Protein AF-0000000087611111 (afdb_homodimer)

Foldseek 3Di:
DDPPQDPVLVVLLVPAALFAFQPFPDAQAVAEEEFEPCLDFLNVLLQLVNVLSHYLYEYEYADPVSQVVSQVVSCVNSVGNSYYYDYADLLDLVRLVVRLVCCVVPPLAHAEYEADDADLDADHGPLQATRRQRRLALSVLSNCVSCVVRNQVRPLHEYEREAAPLLLLEDADVVCCVPRVYRDDDDDPVVSSRRNSNSRLNSLLLQQVVQVVCPPTSYFYEYEHLWFECPVVLVPDDPVVCVVCVVVCSSNGYGSNSSNRLVCLRGGPPPCRVQGSFYYYSSHTDDGDVVSVDPVVSVSSSVSSCVSSVND/DDPPQDPVLVVLLVPAALFAFQPFPAAAAPAEEEFEPCLDFLNVLLQLVNVLSHYLYEYEYADPVSQVVSQVVSCVNSVGNSYHYDYADLLDLVRLVVRLVCCVVPPLAHAEYEADDADLDADHGPLQATRRQRRLALSVLSNCVSCVVRNLVRPLHEYEREAAPLLLLEDADVVCCVPRVYRDDDDDPVVSSRRNSNSRLNSLLLQQVVQVVCPPTSYFYEYEHLWFECPVVLPPDDPVVCVVCVVVCSSNGYGSNSRNRLVCLRRGPPPCRVQGSFYYYSSHTDDGDVVSVDPVVSVSSSVSSCVSSVND

Structure (mmCIF, N/CA/C/O backbone):
data_AF-0000000087611111-model_v1
#
loop_
_entity.id
_entity.type
_entity.pdbx_description
1 polymer 'Dehydrogenase/reductase (SDR family) member 13b.1'
#
loop_
_atom_site.group_PDB
_atom_site.id
_atom_site.type_symbol
_atom_site.label_atom_id
_atom_site.label_alt_id
_atom_site.label_comp_id
_atom_site.label_asym_id
_atom_site.label_entity_id
_atom_site.label_seq_id
_atom_site.pdbx_PDB_ins_code
_atom_site.Cartn_x
_atom_site.Cartn_y
_atom_site.Cartn_z
_atom_site.occupancy
_atom_site.B_iso_or_equiv
_atom_site.auth_seq_id
_atom_site.auth_comp_id
_atom_site.auth_asym_id
_atom_site.auth_atom_id
_atom_site.pdbx_PDB_model_num
ATOM 1 N N . ARG A 1 1 ? 11.914 18.672 -18.703 1 20.44 1 ARG A N 1
ATOM 2 C CA . ARG A 1 1 ? 11.742 19.344 -17.422 1 20.44 1 ARG A CA 1
ATOM 3 C C . ARG A 1 1 ? 10.875 18.5 -16.484 1 20.44 1 ARG A C 1
ATOM 5 O O . ARG A 1 1 ? 9.75 18.141 -16.828 1 20.44 1 ARG A O 1
ATOM 12 N N . PHE A 1 2 ? 11.367 17.719 -15.641 1 25.47 2 PHE A N 1
ATOM 13 C CA . PHE A 1 2 ? 11.047 16.531 -14.852 1 25.47 2 PHE A CA 1
ATOM 14 C C . PHE A 1 2 ? 9.781 16.75 -14.039 1 25.47 2 PHE A C 1
ATOM 16 O O . PHE A 1 2 ? 9.5 17.875 -13.594 1 25.47 2 PHE A O 1
ATOM 23 N N . VAL A 1 3 ? 8.742 16.141 -14.258 1 33.47 3 VAL A N 1
ATOM 24 C CA . VAL A 1 3 ? 7.562 16.125 -13.398 1 33.47 3 VAL A CA 1
ATOM 25 C C . VAL A 1 3 ? 7.973 16.391 -11.953 1 33.47 3 VAL A C 1
ATOM 27 O O . VAL A 1 3 ? 8.781 15.648 -11.383 1 33.47 3 VAL A O 1
ATOM 30 N N . HIS A 1 4 ? 8.367 17.453 -11.609 1 37.34 4 HIS A N 1
ATOM 31 C CA . HIS A 1 4 ? 8.586 17.781 -10.203 1 37.34 4 HIS A CA 1
ATOM 32 C C . HIS A 1 4 ? 7.805 16.844 -9.289 1 37.34 4 HIS A C 1
ATOM 34 O O . HIS A 1 4 ? 6.57 16.875 -9.281 1 37.34 4 HIS A O 1
ATOM 40 N N . ASP A 1 5 ? 8.203 15.609 -9.18 1 48.5 5 ASP A N 1
ATOM 41 C CA . ASP A 1 5 ? 7.715 14.453 -8.438 1 48.5 5 ASP A CA 1
ATOM 42 C C . ASP A 1 5 ? 7.133 14.867 -7.094 1 48.5 5 ASP A C 1
ATOM 44 O O . ASP A 1 5 ? 7.82 15.484 -6.277 1 48.5 5 ASP A O 1
ATOM 48 N N . SER A 1 6 ? 5.848 15.102 -7.062 1 62.28 6 SER A N 1
ATOM 49 C CA . SER A 1 6 ? 5.219 15.242 -5.758 1 62.28 6 SER A CA 1
ATOM 50 C C . SER A 1 6 ? 5.789 14.234 -4.758 1 62.28 6 SER A C 1
ATOM 52 O O . SER A 1 6 ? 6.207 13.141 -5.141 1 62.28 6 SER A O 1
ATOM 54 N N . PRO A 1 7 ? 6.426 14.711 -3.664 1 71.44 7 PRO A N 1
ATOM 55 C CA . PRO A 1 7 ? 6.914 13.789 -2.637 1 71.44 7 PRO A CA 1
ATOM 56 C C . PRO A 1 7 ? 6.062 12.523 -2.527 1 71.44 7 PRO A C 1
ATOM 58 O O . PRO A 1 7 ? 6.598 11.422 -2.352 1 71.44 7 PRO A O 1
ATOM 61 N N . VAL A 1 8 ? 4.883 12.695 -2.914 1 69.94 8 VAL A N 1
ATOM 62 C CA . VAL A 1 8 ? 3.982 11.562 -2.766 1 69.94 8 VAL A CA 1
ATOM 63 C C . VAL A 1 8 ? 4.262 10.531 -3.861 1 69.94 8 VAL A C 1
ATOM 65 O O . VAL A 1 8 ? 4.352 9.336 -3.588 1 69.94 8 VAL A O 1
ATOM 68 N N . ALA A 1 9 ? 4.438 11.086 -5.086 1 71.94 9 ALA A N 1
ATOM 69 C CA . ALA A 1 9 ? 4.727 10.18 -6.195 1 71.94 9 ALA A CA 1
ATOM 70 C C . ALA A 1 9 ? 6.074 9.484 -6 1 71.94 9 ALA A C 1
ATOM 72 O O . ALA A 1 9 ? 6.211 8.297 -6.285 1 71.94 9 ALA A O 1
ATOM 73 N N . TYR A 1 10 ? 6.965 10.273 -5.531 1 77.62 10 TYR A N 1
ATOM 74 C CA . TYR A 1 10 ? 8.297 9.727 -5.312 1 77.62 10 TYR A CA 1
ATOM 75 C C . TYR A 1 10 ? 8.266 8.617 -4.27 1 77.62 10 TYR A C 1
ATOM 77 O O . TYR A 1 10 ? 8.836 7.539 -4.484 1 77.62 10 TYR A O 1
ATOM 85 N N . PHE A 1 11 ? 7.648 8.891 -3.203 1 78.12 11 PHE A N 1
ATOM 86 C CA . PHE A 1 11 ? 7.652 7.914 -2.121 1 78.12 11 PHE A CA 1
ATOM 87 C C . PHE A 1 11 ? 6.777 6.719 -2.469 1 78.12 11 PHE A C 1
ATOM 89 O O . PHE A 1 11 ? 7.07 5.59 -2.072 1 78.12 11 PHE A O 1
ATOM 96 N N . TYR A 1 12 ? 5.758 6.945 -3.236 1 75.31 12 TYR A N 1
ATOM 97 C CA . TYR A 1 12 ? 4.984 5.82 -3.75 1 75.31 12 TYR A CA 1
ATOM 98 C C . TYR A 1 12 ? 5.859 4.895 -4.586 1 75.31 12 TYR A C 1
ATOM 100 O O . TYR A 1 12 ? 5.824 3.672 -4.414 1 75.31 12 TYR A O 1
ATOM 108 N N . ARG A 1 13 ? 6.523 5.52 -5.41 1 78.69 13 ARG A N 1
ATOM 109 C CA . ARG A 1 13 ? 7.406 4.727 -6.262 1 78.69 13 ARG A CA 1
ATOM 110 C C . ARG A 1 13 ? 8.414 3.947 -5.426 1 78.69 13 ARG A C 1
ATOM 112 O O . ARG A 1 13 ? 8.617 2.752 -5.645 1 78.69 13 ARG A O 1
ATOM 119 N N . GLU A 1 14 ? 8.953 4.609 -4.465 1 80.25 14 GLU A N 1
ATOM 120 C CA . GLU A 1 14 ? 10.008 3.992 -3.668 1 80.25 14 GLU A CA 1
ATOM 121 C C . GLU A 1 14 ? 9.453 2.875 -2.789 1 80.25 14 GLU A C 1
ATOM 123 O O . GLU A 1 14 ? 10.07 1.817 -2.654 1 80.25 14 GLU A O 1
ATOM 128 N N . ILE A 1 15 ? 8.281 3.088 -2.334 1 77.12 15 ILE A N 1
ATOM 129 C CA . ILE A 1 15 ? 7.762 2.193 -1.305 1 77.12 15 ILE A CA 1
ATOM 130 C C . ILE A 1 15 ? 6.957 1.07 -1.955 1 77.12 15 ILE A C 1
ATOM 132 O O . ILE A 1 15 ? 7.004 -0.077 -1.506 1 77.12 15 ILE A O 1
ATOM 136 N N . VAL A 1 16 ? 6.305 1.431 -3.039 1 74.31 16 VAL A N 1
ATOM 137 C CA . VAL A 1 16 ? 5.336 0.483 -3.586 1 74.31 16 VAL A CA 1
ATOM 138 C C . VAL A 1 16 ? 5.875 -0.115 -4.883 1 74.31 16 VAL A C 1
ATOM 140 O O . VAL A 1 16 ? 5.871 -1.335 -5.059 1 74.31 16 VAL A O 1
ATOM 143 N N . VAL A 1 17 ? 6.441 0.677 -5.758 1 79.19 17 VAL A N 1
ATOM 144 C CA . VAL A 1 17 ? 6.848 0.204 -7.078 1 79.19 17 VAL A CA 1
ATOM 145 C C . VAL A 1 17 ? 8.203 -0.49 -6.984 1 79.19 17 VAL A C 1
ATOM 147 O O . VAL A 1 17 ? 8.328 -1.673 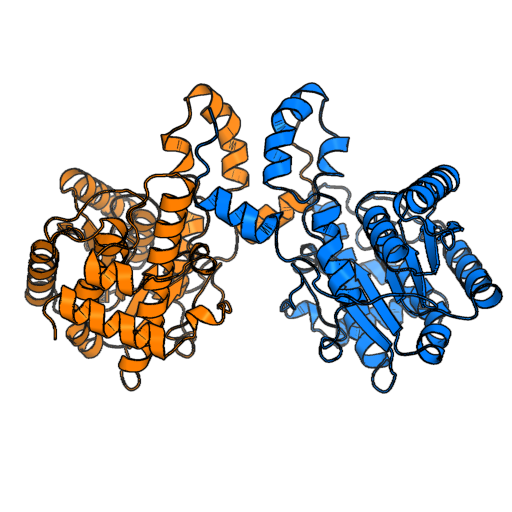-7.312 1 79.19 17 VAL A O 1
ATOM 150 N N . LYS A 1 18 ? 9.18 0.286 -6.484 1 84.69 18 LYS A N 1
ATOM 151 C CA . LYS A 1 18 ? 10.469 -0.369 -6.254 1 84.69 18 LYS A CA 1
ATOM 152 C C . LYS A 1 18 ? 10.367 -1.406 -5.141 1 84.69 18 LYS A C 1
ATOM 154 O O . LYS A 1 18 ? 10.719 -2.57 -5.336 1 84.69 18 LYS A O 1
ATOM 159 N N . GLY A 1 19 ? 9.734 -0.959 -4.023 1 86.44 19 GLY A N 1
ATOM 160 C CA . GLY A 1 19 ? 9.375 -1.863 -2.943 1 86.44 19 GLY A CA 1
ATOM 161 C C . GLY A 1 19 ? 10.57 -2.584 -2.346 1 86.44 19 GLY A C 1
ATOM 162 O O . GLY A 1 19 ? 11.719 -2.246 -2.645 1 86.44 19 GLY A O 1
ATOM 163 N N . LYS A 1 20 ? 10.344 -3.496 -1.519 1 89.44 20 LYS A N 1
ATOM 164 C CA . LYS A 1 20 ? 11.375 -4.312 -0.879 1 89.44 20 LYS A CA 1
ATOM 165 C C . LYS A 1 20 ? 11.891 -5.391 -1.83 1 89.44 20 LYS A C 1
ATOM 167 O O . LYS A 1 20 ? 11.172 -5.824 -2.73 1 89.44 20 LYS A O 1
ATOM 172 N N . ARG A 1 21 ? 13.078 -5.754 -1.623 1 94.81 21 ARG A N 1
ATOM 173 C CA . ARG A 1 21 ? 13.711 -6.805 -2.414 1 94.81 21 ARG A CA 1
ATOM 174 C C . ARG A 1 21 ? 14.016 -8.031 -1.554 1 94.81 21 ARG A C 1
ATOM 176 O O . ARG A 1 21 ? 14.234 -7.906 -0.347 1 94.81 21 ARG A O 1
ATOM 183 N N . CYS A 1 22 ? 13.93 -9.195 -2.184 1 97.12 22 CYS A N 1
ATOM 184 C CA . CYS A 1 22 ? 14.406 -10.398 -1.515 1 97.12 22 CYS A CA 1
ATOM 185 C C . CYS A 1 22 ? 15.867 -10.258 -1.105 1 97.12 22 CYS A C 1
ATOM 187 O O . CYS A 1 22 ? 16.719 -9.922 -1.933 1 97.12 22 CYS A O 1
ATOM 189 N N . THR A 1 23 ? 16.172 -10.492 0.116 1 96.31 23 THR A N 1
ATOM 190 C CA . THR A 1 23 ? 17.531 -10.289 0.609 1 96.31 23 THR A CA 1
ATOM 191 C C . THR A 1 23 ? 18.234 -11.625 0.848 1 96.31 23 THR A C 1
ATOM 193 O O . THR A 1 23 ? 19.375 -11.656 1.32 1 96.31 23 THR A O 1
ATOM 196 N N . SER A 1 24 ? 17.547 -12.719 0.573 1 97.62 24 SER A N 1
ATOM 197 C CA . SER A 1 24 ? 18.156 -14.031 0.755 1 97.62 24 SER A CA 1
ATOM 198 C C . SER A 1 24 ? 19.391 -14.188 -0.12 1 97.62 24 SER A C 1
ATOM 200 O O . SER A 1 24 ? 19.391 -13.797 -1.289 1 97.62 24 SER A O 1
ATOM 202 N N . LYS A 1 25 ? 20.406 -14.734 0.447 1 96.94 25 LYS A N 1
ATOM 203 C CA . LYS A 1 25 ? 21.625 -15.023 -0.295 1 96.94 25 LYS A CA 1
ATOM 204 C C . LYS A 1 25 ? 21.766 -16.516 -0.585 1 96.94 25 LYS A C 1
ATOM 206 O O . LYS A 1 25 ? 22.844 -17 -0.909 1 96.94 25 LYS A O 1
ATOM 211 N N . ALA A 1 26 ? 20.688 -17.203 -0.471 1 97.25 26 ALA A N 1
ATOM 212 C CA . ALA A 1 26 ? 20.703 -18.656 -0.615 1 97.25 26 ALA A CA 1
ATOM 213 C C . ALA A 1 26 ? 21.203 -19.062 -1.996 1 97.25 26 ALA A C 1
ATOM 215 O O . ALA A 1 26 ? 20.781 -18.5 -3.01 1 97.25 26 ALA A O 1
ATOM 216 N N . LYS A 1 27 ? 22.156 -19.969 -2.029 1 97.94 27 LYS A N 1
ATOM 217 C CA . LYS A 1 27 ? 22.531 -20.672 -3.246 1 97.94 27 LYS A CA 1
ATOM 218 C C . LYS A 1 27 ? 21.75 -21.969 -3.402 1 97.94 27 LYS A C 1
ATOM 220 O O . LYS A 1 27 ? 21.375 -22.594 -2.41 1 97.94 27 LYS A O 1
ATOM 225 N N . LEU A 1 28 ? 21.578 -22.359 -4.68 1 98.44 28 LEU A N 1
ATOM 226 C CA . LEU A 1 28 ? 20.625 -23.453 -4.902 1 98.44 28 LEU A CA 1
ATOM 227 C C . LEU A 1 28 ? 21.281 -24.609 -5.656 1 98.44 28 LEU A C 1
ATOM 229 O O . LEU A 1 28 ? 20.625 -25.312 -6.426 1 98.44 28 LEU A O 1
ATOM 233 N N . HIS A 1 29 ? 22.625 -24.719 -5.438 1 97.88 29 HIS A N 1
ATOM 234 C CA . HIS A 1 29 ? 23.281 -25.859 -6.039 1 97.88 29 HIS A CA 1
ATOM 235 C C . HIS A 1 29 ? 22.719 -27.172 -5.512 1 97.88 29 HIS A C 1
ATOM 237 O O . HIS A 1 29 ? 22.578 -27.359 -4.301 1 97.88 29 HIS A O 1
ATOM 243 N N . GLY A 1 30 ? 22.312 -28.047 -6.422 1 97.19 30 GLY A N 1
ATOM 244 C CA . GLY A 1 30 ? 21.766 -29.344 -6.055 1 97.19 30 GLY A CA 1
ATOM 245 C C . GLY A 1 30 ? 20.281 -29.297 -5.746 1 97.19 30 GLY A C 1
ATOM 246 O O . GLY A 1 30 ? 19.672 -30.312 -5.41 1 97.19 30 GLY A O 1
ATOM 247 N N . LYS A 1 31 ? 19.672 -28.125 -5.855 1 98.5 31 LYS A N 1
ATOM 248 C CA . LYS A 1 31 ? 18.234 -27.969 -5.617 1 98.5 31 LYS A CA 1
ATOM 249 C C . LYS A 1 31 ? 17.469 -27.938 -6.93 1 98.5 31 LYS A C 1
ATOM 251 O O . LYS A 1 31 ? 17.938 -27.375 -7.922 1 98.5 31 LYS A O 1
ATOM 256 N N . THR A 1 32 ? 16.328 -28.562 -6.941 1 98.88 32 THR A N 1
ATOM 257 C CA . THR A 1 32 ? 15.453 -28.562 -8.117 1 98.88 32 THR A CA 1
ATOM 258 C C . THR A 1 32 ? 14.211 -27.703 -7.875 1 98.88 32 THR A C 1
ATOM 260 O O . THR A 1 32 ? 13.555 -27.844 -6.844 1 98.88 32 THR A O 1
ATOM 263 N N . VAL A 1 33 ? 13.914 -26.812 -8.844 1 98.94 33 VAL A N 1
ATOM 264 C CA . VAL A 1 33 ? 12.797 -25.891 -8.727 1 98.94 33 VAL A CA 1
ATOM 265 C C . VAL A 1 33 ? 11.906 -25.984 -9.969 1 98.94 33 VAL A C 1
ATOM 267 O O . VAL A 1 33 ? 12.406 -26.062 -11.094 1 98.94 33 VAL A O 1
ATOM 270 N N . ILE A 1 34 ? 10.641 -26.047 -9.734 1 98.94 34 ILE A N 1
ATOM 271 C CA . ILE A 1 34 ? 9.664 -25.953 -10.812 1 98.94 34 ILE A CA 1
ATOM 272 C C . ILE A 1 34 ? 8.992 -24.578 -10.766 1 98.94 34 ILE A C 1
ATOM 274 O O . ILE A 1 34 ? 8.562 -24.125 -9.703 1 98.94 34 ILE A O 1
ATOM 278 N N . VAL A 1 35 ? 8.938 -23.875 -11.891 1 98.94 35 VAL A N 1
ATOM 279 C CA . VAL A 1 35 ? 8.195 -22.625 -12.023 1 98.94 35 VAL A CA 1
ATOM 280 C C . VAL A 1 35 ? 7.172 -22.734 -13.148 1 98.94 35 VAL A C 1
ATOM 282 O O . VAL A 1 35 ? 7.543 -22.875 -14.32 1 98.94 35 VAL A O 1
ATOM 285 N N . THR A 1 36 ? 5.922 -22.703 -12.781 1 98.81 36 THR A N 1
ATOM 286 C CA . THR A 1 36 ? 4.906 -22.734 -13.828 1 98.81 36 THR A CA 1
ATOM 287 C C . THR A 1 36 ? 4.766 -21.359 -14.477 1 98.81 36 THR A C 1
ATOM 289 O O . THR A 1 36 ? 4.934 -20.328 -13.82 1 98.81 36 THR A O 1
ATOM 292 N N . GLY A 1 37 ? 4.406 -21.359 -15.773 1 97.31 37 GLY A N 1
ATOM 293 C CA . GLY A 1 37 ? 4.27 -20.109 -16.5 1 97.31 37 GLY A CA 1
ATOM 294 C C . GLY A 1 37 ? 5.559 -19.312 -16.562 1 97.31 37 GLY A C 1
ATOM 295 O O . GLY A 1 37 ? 5.547 -18.094 -16.422 1 97.31 37 GLY A O 1
ATOM 296 N N . SER A 1 38 ? 6.641 -19.938 -16.797 1 97 38 SER A N 1
ATOM 297 C CA . SER A 1 38 ? 7.949 -19.312 -16.641 1 97 38 SER A CA 1
ATOM 298 C C . SER A 1 38 ? 8.555 -18.938 -17.984 1 97 38 SER A C 1
ATOM 300 O O . SER A 1 38 ? 9.758 -18.734 -18.094 1 97 38 SER A O 1
ATOM 302 N N . ASN A 1 39 ? 7.738 -18.875 -19.062 1 94.81 39 ASN A N 1
ATOM 303 C CA . ASN A 1 39 ? 8.25 -18.531 -20.375 1 94.81 39 ASN A CA 1
ATOM 304 C C . ASN A 1 39 ? 8.281 -17.031 -20.594 1 94.81 39 ASN A C 1
ATOM 306 O O . ASN A 1 39 ? 8.914 -16.531 -21.531 1 94.81 39 ASN A O 1
ATOM 310 N N . THR A 1 40 ? 7.602 -16.281 -19.734 1 91.69 40 THR A N 1
ATOM 311 C CA . THR A 1 40 ? 7.594 -14.82 -19.859 1 91.69 40 THR A CA 1
ATOM 312 C C . THR A 1 40 ? 7.344 -14.164 -18.5 1 91.69 40 THR A C 1
ATOM 314 O O . THR A 1 40 ? 7.16 -14.852 -17.5 1 91.69 40 THR A O 1
ATOM 317 N N . GLY A 1 41 ? 7.539 -12.898 -18.531 1 91.25 41 GLY A N 1
ATOM 318 C CA . GLY A 1 41 ? 7.078 -12.086 -17.422 1 91.25 41 GLY A CA 1
ATOM 319 C C . GLY A 1 41 ? 7.785 -12.398 -16.109 1 91.25 41 GLY A C 1
ATOM 320 O O . GLY A 1 41 ? 8.992 -12.625 -16.094 1 91.25 41 GLY A O 1
ATOM 321 N N . ILE A 1 42 ? 6.98 -12.375 -15.055 1 93.31 42 ILE A N 1
ATOM 322 C CA . ILE A 1 42 ? 7.48 -12.57 -13.703 1 93.31 42 ILE A CA 1
ATOM 323 C C . ILE A 1 42 ? 8.031 -13.992 -13.555 1 93.31 42 ILE A C 1
ATOM 325 O O . ILE A 1 42 ? 9.078 -14.195 -12.938 1 93.31 42 ILE A O 1
ATOM 329 N N . GLY A 1 43 ? 7.336 -14.906 -14.172 1 96.62 43 GLY A N 1
ATOM 330 C CA . GLY A 1 43 ? 7.785 -16.281 -14.109 1 96.62 43 GLY A CA 1
ATOM 331 C C . GLY A 1 43 ? 9.164 -16.5 -14.695 1 96.62 43 GLY A C 1
ATOM 332 O O . GLY A 1 43 ? 10.008 -17.156 -14.102 1 96.62 43 GLY A O 1
ATOM 333 N N . LYS A 1 44 ? 9.344 -15.883 -15.812 1 97.12 44 LYS A N 1
ATOM 334 C CA . LYS A 1 44 ? 10.641 -16.016 -16.484 1 97.12 44 LYS A CA 1
ATOM 335 C C . LYS A 1 44 ? 11.75 -15.352 -15.664 1 97.12 44 LYS A C 1
ATOM 337 O O . LYS A 1 44 ? 12.828 -15.93 -15.5 1 97.12 44 LYS A O 1
ATOM 342 N N . THR A 1 45 ? 11.469 -14.195 -15.172 1 97.19 45 THR A N 1
ATOM 343 C CA . THR A 1 45 ? 12.453 -13.477 -14.367 1 97.19 45 THR A CA 1
ATOM 344 C C . THR A 1 45 ? 12.75 -14.227 -13.078 1 97.19 45 THR A C 1
ATOM 346 O O . THR A 1 45 ? 13.898 -14.258 -12.625 1 97.19 45 THR A O 1
ATOM 349 N N . THR A 1 46 ? 11.75 -14.82 -12.508 1 98.12 46 THR A N 1
ATOM 350 C CA . THR A 1 46 ? 11.93 -15.656 -11.32 1 98.12 46 THR A CA 1
ATOM 351 C C . THR A 1 46 ? 12.836 -16.844 -11.641 1 98.12 46 THR A C 1
ATOM 353 O O . THR A 1 46 ? 13.805 -17.109 -10.914 1 98.12 46 THR A O 1
ATOM 356 N N . ALA A 1 47 ? 12.531 -17.484 -12.719 1 98.75 47 ALA A N 1
ATOM 357 C CA . ALA A 1 47 ? 13.32 -18.641 -13.141 1 98.75 47 ALA A CA 1
ATOM 358 C C . ALA A 1 47 ? 14.773 -18.234 -13.383 1 98.75 47 ALA A C 1
ATOM 360 O O . ALA A 1 47 ? 15.695 -18.969 -13.008 1 98.75 47 ALA A O 1
ATOM 361 N N . LEU A 1 48 ? 14.992 -17.109 -13.969 1 98.75 48 LEU A N 1
ATOM 362 C CA . LEU A 1 48 ? 16.344 -16.609 -14.25 1 98.75 48 LEU A CA 1
ATOM 363 C C . LEU A 1 48 ? 17.109 -16.406 -12.953 1 98.75 48 LEU A C 1
ATOM 365 O O . LEU A 1 48 ? 18.281 -16.812 -12.844 1 98.75 48 LEU A O 1
ATOM 369 N N . ASP A 1 49 ? 16.484 -15.766 -12 1 98.75 49 ASP A N 1
ATOM 370 C CA . ASP A 1 49 ? 17.156 -15.516 -10.727 1 98.75 49 ASP A CA 1
ATOM 371 C C . ASP A 1 49 ? 17.531 -16.828 -10.047 1 98.75 49 ASP A C 1
ATOM 373 O O . ASP A 1 49 ? 18.672 -17 -9.594 1 98.75 49 ASP A O 1
ATOM 377 N N . LEU A 1 50 ? 16.641 -17.781 -10.047 1 98.88 50 LEU A N 1
ATOM 378 C CA . LEU A 1 50 ? 16.891 -19.078 -9.422 1 98.88 50 LEU A CA 1
ATOM 379 C C . LEU A 1 50 ? 18.016 -19.828 -10.133 1 98.88 50 LEU A C 1
ATOM 381 O O . LEU A 1 50 ? 18.828 -20.484 -9.492 1 98.88 50 LEU A O 1
ATOM 385 N N . ALA A 1 51 ? 18.031 -19.734 -11.438 1 98.88 51 ALA A N 1
ATOM 386 C CA . ALA A 1 51 ? 19.109 -20.344 -12.219 1 98.88 51 ALA A CA 1
ATOM 387 C C . ALA A 1 51 ? 20.453 -19.719 -11.875 1 98.88 51 ALA A C 1
ATOM 389 O O . ALA A 1 51 ? 21.453 -20.422 -11.75 1 98.88 51 ALA A O 1
ATOM 390 N N . LYS A 1 52 ? 20.469 -18.406 -11.711 1 98.75 52 LYS A N 1
ATOM 391 C CA . LYS A 1 52 ? 21.703 -17.703 -11.359 1 98.75 52 LYS A CA 1
ATOM 392 C C . LYS A 1 52 ? 22.234 -18.172 -10.008 1 98.75 52 LYS A C 1
ATOM 394 O O . LYS A 1 52 ? 23.453 -18.156 -9.781 1 98.75 52 LYS A O 1
ATOM 399 N N . ARG A 1 53 ? 21.359 -18.656 -9.219 1 98.56 53 ARG A N 1
ATOM 400 C CA . ARG A 1 53 ? 21.734 -19.125 -7.891 1 98.56 53 ARG A CA 1
ATOM 401 C C . ARG A 1 53 ? 22.203 -20.578 -7.941 1 98.56 53 ARG A C 1
ATOM 403 O O . ARG A 1 53 ? 22.594 -21.141 -6.918 1 98.56 53 ARG A O 1
ATOM 410 N N . GLY A 1 54 ? 22.062 -21.25 -9.094 1 98.62 54 GLY A N 1
ATOM 411 C CA . GLY A 1 54 ? 22.641 -22.562 -9.289 1 98.62 54 GLY A CA 1
ATOM 412 C C . GLY A 1 54 ? 21.594 -23.672 -9.312 1 98.62 54 GLY A C 1
ATOM 413 O O . GLY A 1 54 ? 21.938 -24.844 -9.422 1 98.62 54 GLY A O 1
ATOM 414 N N . ALA A 1 55 ? 20.359 -23.391 -9.305 1 98.81 55 ALA A N 1
ATOM 415 C CA . ALA A 1 55 ? 19.312 -24.391 -9.234 1 98.81 55 ALA A CA 1
ATOM 416 C C . ALA A 1 55 ? 19.172 -25.141 -10.555 1 98.81 55 ALA A C 1
ATOM 418 O O . ALA A 1 55 ? 19.516 -24.609 -11.617 1 98.81 55 ALA A O 1
ATOM 419 N N . ARG A 1 56 ? 18.734 -26.391 -10.453 1 98.81 56 ARG A N 1
ATOM 420 C CA . ARG A 1 56 ? 18.078 -27.016 -11.594 1 98.81 56 ARG A CA 1
ATOM 421 C C . ARG A 1 56 ? 16.656 -26.484 -11.75 1 98.81 56 ARG A C 1
ATOM 423 O O . ARG A 1 56 ? 15.789 -26.766 -10.914 1 98.81 56 ARG A O 1
ATOM 430 N N . VAL A 1 57 ? 16.422 -25.719 -12.805 1 98.88 57 VAL A N 1
ATOM 431 C CA . VAL A 1 57 ? 15.141 -25.031 -12.953 1 98.88 57 VAL A CA 1
ATOM 432 C C . VAL A 1 57 ? 14.328 -25.688 -14.07 1 98.88 57 VAL A C 1
ATOM 434 O O . VAL A 1 57 ? 14.812 -25.828 -15.195 1 98.88 57 VAL A O 1
ATOM 437 N N . ILE A 1 58 ? 13.172 -26.125 -13.727 1 98.94 58 ILE A N 1
ATOM 438 C CA . ILE A 1 58 ? 12.242 -26.688 -14.703 1 98.94 58 ILE A CA 1
ATOM 439 C C . ILE A 1 58 ? 11.219 -25.641 -15.102 1 98.94 58 ILE A C 1
ATOM 441 O O . ILE A 1 58 ? 10.398 -25.219 -14.281 1 98.94 58 ILE A O 1
ATOM 445 N N . LEU A 1 59 ? 11.281 -25.172 -16.359 1 98.81 59 LEU A N 1
ATOM 446 C CA . LEU A 1 59 ? 10.305 -24.266 -16.938 1 98.81 59 LEU A CA 1
ATOM 447 C C . LEU A 1 59 ? 9.055 -25 -17.391 1 98.81 59 LEU A C 1
ATOM 449 O O . LEU A 1 59 ? 9.078 -25.688 -18.422 1 98.81 59 LEU A O 1
ATOM 453 N N . ALA A 1 60 ? 8.023 -24.891 -16.625 1 98.75 60 ALA A N 1
ATOM 454 C CA . ALA A 1 60 ? 6.754 -25.562 -16.922 1 98.75 60 ALA A CA 1
ATOM 455 C C . ALA A 1 60 ? 5.773 -24.594 -17.594 1 98.75 60 ALA A C 1
ATOM 457 O O . ALA A 1 60 ? 5.176 -23.75 -16.938 1 98.75 60 ALA A O 1
ATOM 458 N N . CYS A 1 61 ? 5.598 -24.75 -18.891 1 96.81 61 CYS A N 1
ATOM 459 C CA . CYS A 1 61 ? 4.719 -23.828 -19.625 1 96.81 61 CYS A CA 1
ATOM 460 C C . CYS A 1 61 ? 4 -24.562 -20.75 1 96.81 61 CYS A C 1
ATOM 462 O O . CYS A 1 61 ? 4.395 -25.656 -21.141 1 96.81 61 CYS A O 1
ATOM 464 N N . ARG A 1 62 ? 3.041 -23.906 -21.281 1 96.31 62 ARG A N 1
ATOM 465 C CA . ARG A 1 62 ? 2.127 -24.531 -22.234 1 96.31 62 ARG A CA 1
ATOM 466 C C . ARG A 1 62 ? 2.738 -24.578 -23.625 1 96.31 62 ARG A C 1
ATOM 468 O O . ARG A 1 62 ? 2.637 -25.594 -24.312 1 96.31 62 ARG A O 1
ATOM 475 N N . SER A 1 63 ? 3.375 -23.484 -24.047 1 95.75 63 SER A N 1
ATOM 476 C CA . SER A 1 63 ? 3.896 -23.391 -25.406 1 95.75 63 SER A CA 1
ATOM 477 C C . SER A 1 63 ? 5.32 -23.922 -25.5 1 95.75 63 SER A C 1
ATOM 479 O O . SER A 1 63 ? 6.227 -23.406 -24.844 1 95.75 63 SER A O 1
ATOM 481 N N . LYS A 1 64 ? 5.473 -24.891 -26.359 1 96.69 64 LYS A N 1
ATOM 482 C CA . LYS A 1 64 ? 6.812 -25.453 -26.547 1 96.69 64 LYS A CA 1
ATOM 483 C C . LYS A 1 64 ? 7.754 -24.406 -27.156 1 96.69 64 LYS A C 1
ATOM 485 O O . LYS A 1 64 ? 8.867 -24.219 -26.656 1 96.69 64 LYS A O 1
ATOM 490 N N . GLN A 1 65 ? 7.289 -23.688 -28.094 1 96.88 65 GLN A N 1
ATOM 491 C CA . GLN A 1 65 ? 8.109 -22.703 -28.781 1 96.88 65 GLN A CA 1
ATOM 492 C C . GLN A 1 65 ? 8.562 -21.594 -27.828 1 96.88 65 GLN A C 1
ATOM 494 O O . GLN A 1 65 ? 9.75 -21.266 -27.766 1 96.88 65 GLN A O 1
ATOM 499 N N . ARG A 1 66 ? 7.641 -21.062 -27.094 1 96.25 66 ARG A N 1
ATOM 500 C CA . ARG A 1 66 ? 7.961 -19.984 -26.156 1 96.25 66 ARG A CA 1
ATOM 501 C C . ARG A 1 66 ? 8.805 -20.5 -25 1 96.25 66 ARG A C 1
ATOM 503 O O . ARG A 1 66 ? 9.688 -19.797 -24.5 1 96.25 66 ARG A O 1
ATOM 510 N N . GLY A 1 67 ? 8.508 -21.75 -24.578 1 97.69 67 GLY A N 1
ATOM 511 C CA . GLY A 1 67 ? 9.266 -22.359 -23.5 1 97.69 67 GLY A CA 1
ATOM 512 C C . GLY A 1 67 ? 10.719 -22.594 -23.859 1 97.69 67 GLY A C 1
ATOM 513 O O . GLY A 1 67 ? 11.617 -22.312 -23.062 1 97.69 67 GLY A O 1
ATOM 514 N N . GLU A 1 68 ? 10.914 -23.078 -25.031 1 97.62 68 GLU A N 1
ATOM 515 C CA . GLU A 1 68 ? 12.273 -23.344 -25.484 1 97.62 68 GLU A CA 1
ATOM 516 C C . GLU A 1 68 ? 13.047 -22.047 -25.703 1 97.62 68 GLU A C 1
ATOM 518 O O . GLU A 1 68 ? 14.25 -21.969 -25.422 1 97.62 68 GLU A O 1
ATOM 523 N N . ALA A 1 69 ? 12.383 -21.062 -26.188 1 97.81 69 ALA A N 1
ATOM 524 C CA . ALA A 1 69 ? 13.023 -19.75 -26.328 1 97.81 69 ALA A CA 1
ATOM 525 C C . ALA A 1 69 ? 13.445 -19.203 -24.969 1 97.81 69 ALA A C 1
ATOM 527 O O . ALA A 1 69 ? 14.555 -18.703 -24.797 1 97.81 69 ALA A O 1
ATOM 528 N N . ALA A 1 70 ? 12.562 -19.312 -24.016 1 97.88 70 ALA A N 1
ATOM 529 C CA . ALA A 1 70 ? 12.859 -18.859 -22.656 1 97.88 70 ALA A CA 1
ATOM 530 C C . ALA A 1 70 ? 14.023 -19.656 -22.062 1 97.88 70 ALA A C 1
ATOM 532 O O . ALA A 1 70 ? 14.891 -19.094 -21.391 1 97.88 70 ALA A O 1
ATOM 533 N N . LEU A 1 71 ? 13.984 -20.969 -22.281 1 98.38 71 LEU A N 1
ATOM 534 C CA . LEU A 1 71 ? 15.047 -21.859 -21.828 1 98.38 71 LEU A CA 1
ATOM 535 C C . LEU A 1 71 ? 16.406 -21.359 -22.312 1 98.38 71 LEU A C 1
ATOM 537 O O . LEU A 1 71 ? 17.344 -21.25 -21.516 1 98.38 71 LEU A O 1
ATOM 541 N N . GLU A 1 72 ? 16.531 -21.031 -23.547 1 98.44 72 GLU A N 1
ATOM 542 C CA . GLU A 1 72 ? 17.797 -20.594 -24.125 1 98.44 72 GLU A CA 1
ATOM 543 C C . GLU A 1 72 ? 18.234 -19.266 -23.531 1 98.44 72 GLU A C 1
ATOM 545 O O . GLU A 1 72 ? 19.422 -19.078 -23.219 1 98.44 72 GLU A O 1
ATOM 550 N N . GLU A 1 73 ? 17.328 -18.406 -23.391 1 98.31 73 GLU A N 1
ATOM 551 C CA . GLU A 1 73 ? 17.641 -17.094 -22.812 1 98.31 73 GLU A CA 1
ATOM 552 C C . GLU A 1 73 ? 18.109 -17.234 -21.375 1 98.31 73 GLU A C 1
ATOM 554 O O . GLU A 1 73 ? 19.109 -16.609 -20.984 1 98.31 73 GLU A O 1
ATOM 559 N N . ILE A 1 74 ? 17.438 -18.047 -20.594 1 98.69 74 ILE A N 1
ATOM 560 C CA . ILE A 1 74 ? 17.766 -18.203 -19.188 1 98.69 74 ILE A CA 1
ATOM 561 C C . ILE A 1 74 ? 19.125 -18.891 -19.047 1 98.69 74 ILE A C 1
ATOM 563 O O . ILE A 1 74 ? 19.922 -18.5 -18.188 1 98.69 74 ILE A O 1
ATOM 567 N N . LYS A 1 75 ? 19.359 -19.875 -19.891 1 98.62 75 LYS A N 1
ATOM 568 C CA . LYS A 1 75 ? 20.672 -20.531 -19.875 1 98.62 75 LYS A CA 1
ATOM 569 C C . LYS A 1 75 ? 21.781 -19.516 -20.188 1 98.62 75 LYS A C 1
ATOM 571 O O . LYS A 1 75 ? 22.781 -19.469 -19.484 1 98.62 75 LYS A O 1
ATOM 576 N N . ARG A 1 76 ? 21.562 -18.719 -21.141 1 98.44 76 ARG A N 1
ATOM 577 C CA . ARG A 1 76 ? 22.562 -17.719 -21.562 1 98.44 76 ARG A CA 1
ATOM 578 C C . ARG A 1 76 ? 22.812 -16.703 -20.469 1 98.44 76 ARG A C 1
ATOM 580 O O . ARG A 1 76 ? 23.953 -16.453 -20.094 1 98.44 76 ARG A O 1
ATOM 587 N N . ASP A 1 77 ? 21.781 -16.203 -19.922 1 98.31 77 ASP A N 1
ATOM 588 C CA . ASP A 1 77 ? 21.891 -15.062 -19.016 1 98.31 77 ASP A CA 1
ATOM 589 C C . ASP A 1 77 ? 22.328 -15.508 -17.625 1 98.31 77 ASP A C 1
ATOM 591 O O . ASP A 1 77 ? 22.875 -14.711 -16.859 1 98.31 77 ASP A O 1
ATOM 595 N N . SER A 1 78 ? 22.047 -16.734 -17.25 1 98.44 78 SER A N 1
ATOM 596 C CA . SER A 1 78 ? 22.422 -17.234 -15.93 1 98.44 78 SER A CA 1
ATOM 597 C C . SER A 1 78 ? 23.766 -17.938 -15.961 1 98.44 78 SER A C 1
ATOM 599 O O . SER A 1 78 ? 24.391 -18.141 -14.922 1 98.44 78 SER A O 1
ATOM 601 N N . GLY A 1 79 ? 24.172 -18.438 -17.109 1 98.19 79 GLY A N 1
ATOM 602 C CA . GLY A 1 79 ? 25.344 -19.281 -17.219 1 98.19 79 GLY A CA 1
ATOM 603 C C . GLY A 1 79 ? 25.141 -20.672 -16.672 1 98.19 79 GLY A C 1
ATOM 604 O O . GLY A 1 79 ? 26.109 -21.406 -16.406 1 98.19 79 GLY A O 1
ATOM 605 N N . ASN A 1 80 ? 23.922 -21.062 -16.406 1 98.19 80 ASN A N 1
ATOM 606 C CA . ASN A 1 80 ? 23.531 -22.344 -15.82 1 98.19 80 ASN A CA 1
ATOM 607 C C . ASN A 1 80 ? 22.875 -23.25 -16.859 1 98.19 80 ASN A C 1
ATOM 609 O O . ASN A 1 80 ? 21.828 -22.906 -17.422 1 98.19 80 ASN A O 1
ATOM 613 N N . ASN A 1 81 ? 23.391 -24.438 -17.031 1 97.81 81 ASN A N 1
ATOM 614 C CA . ASN A 1 81 ? 22.875 -25.359 -18.047 1 97.81 81 ASN A CA 1
ATOM 615 C C . ASN A 1 81 ? 21.828 -26.297 -17.469 1 97.81 81 ASN A C 1
ATOM 617 O O . ASN A 1 81 ? 21.266 -27.125 -18.188 1 97.81 81 ASN A O 1
ATOM 621 N N . GLN A 1 82 ? 21.594 -26.109 -16.156 1 98.06 82 GLN A N 1
ATOM 622 C CA . GLN A 1 82 ? 20.609 -26.969 -15.516 1 98.06 82 GLN A CA 1
ATOM 623 C C . GLN A 1 82 ? 19.219 -26.344 -15.57 1 98.06 82 GLN A C 1
ATOM 625 O O . GLN A 1 82 ? 18.531 -26.281 -14.555 1 98.06 82 GLN A O 1
ATOM 630 N N . VAL A 1 83 ? 18.891 -25.812 -16.703 1 98.62 83 VAL A N 1
ATOM 631 C CA . VAL A 1 83 ? 17.562 -25.297 -17 1 98.62 83 VAL A CA 1
ATOM 632 C C . VAL A 1 83 ? 16.891 -26.203 -18.047 1 98.62 83 VAL A C 1
ATOM 634 O O . VAL A 1 83 ? 17.469 -26.484 -19.094 1 98.62 83 VAL A O 1
ATOM 637 N N . VAL A 1 84 ? 15.703 -26.672 -17.719 1 98.31 84 VAL A N 1
ATOM 638 C CA . VAL A 1 84 ? 15.008 -27.609 -18.594 1 98.31 84 VAL A CA 1
ATOM 639 C C . VAL A 1 84 ? 13.578 -27.109 -18.844 1 98.31 84 VAL A C 1
ATOM 641 O O . VAL A 1 84 ? 12.977 -26.484 -17.984 1 98.31 84 VAL A O 1
ATOM 644 N N . PHE A 1 85 ? 13.141 -27.344 -20.047 1 98.31 85 PHE A N 1
ATOM 645 C CA . PHE A 1 85 ? 11.742 -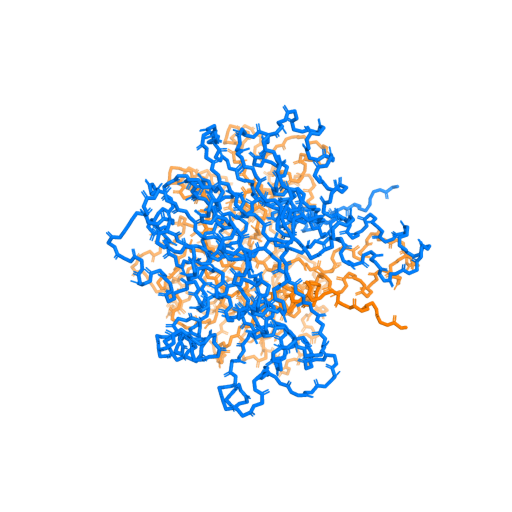27.094 -20.391 1 98.31 85 PHE A CA 1
ATOM 646 C C . PHE A 1 85 ? 10.914 -28.359 -20.297 1 98.31 85 PHE A C 1
ATOM 648 O O . PHE A 1 85 ? 11.352 -29.422 -20.766 1 98.31 85 PHE A O 1
ATOM 655 N N . MET A 1 86 ? 9.773 -28.312 -19.688 1 98.5 86 MET A N 1
ATOM 656 C CA . MET A 1 86 ? 8.781 -29.375 -19.703 1 98.5 86 MET A CA 1
ATOM 657 C C . MET A 1 86 ? 7.379 -28.812 -19.938 1 98.5 86 MET A C 1
ATOM 659 O O . MET A 1 86 ? 6.961 -27.875 -19.25 1 98.5 86 MET A O 1
ATOM 663 N N . GLN A 1 87 ? 6.711 -29.359 -20.906 1 98.25 87 GLN A N 1
ATOM 664 C CA . GLN A 1 87 ? 5.41 -28.828 -21.297 1 98.25 87 GLN A CA 1
ATOM 665 C C . GLN A 1 87 ? 4.348 -29.141 -20.25 1 98.25 87 GLN A C 1
ATOM 667 O O . GLN A 1 87 ? 4.266 -30.266 -19.75 1 98.25 87 GLN A O 1
ATOM 672 N N . LEU A 1 88 ? 3.572 -28.156 -19.906 1 98.75 88 LEU A N 1
ATOM 673 C CA . LEU A 1 88 ? 2.486 -28.266 -18.938 1 98.75 88 LEU A CA 1
ATOM 674 C C . LEU A 1 88 ? 1.323 -27.344 -19.328 1 98.75 88 LEU A C 1
ATOM 676 O O . LEU A 1 88 ? 1.496 -26.141 -19.453 1 98.75 88 LEU A O 1
ATOM 680 N N . ASP A 1 89 ? 0.216 -27.953 -19.578 1 98.5 89 ASP A N 1
ATOM 681 C CA . ASP A 1 89 ? -1.036 -27.219 -19.734 1 98.5 89 ASP A CA 1
ATOM 682 C C . ASP A 1 89 ? -1.923 -27.375 -18.5 1 98.5 89 ASP A C 1
ATOM 684 O O . ASP A 1 89 ? -2.557 -28.422 -18.312 1 98.5 89 ASP A O 1
ATOM 688 N N . LEU A 1 90 ? -2.041 -26.312 -17.766 1 98.38 90 LEU A N 1
ATOM 689 C CA . LEU A 1 90 ? -2.791 -26.359 -16.5 1 98.38 90 LEU A CA 1
ATOM 690 C C . LEU A 1 90 ? -4.293 -26.422 -16.766 1 98.38 90 LEU A C 1
ATOM 692 O O . LEU A 1 90 ? -5.074 -26.719 -15.867 1 98.38 90 LEU A O 1
ATOM 696 N N . GLY A 1 91 ? -4.711 -26.188 -18 1 98 91 GLY A N 1
ATOM 697 C CA . GLY A 1 91 ? -6.109 -26.297 -18.391 1 98 91 GLY A CA 1
ATOM 698 C C . GLY A 1 91 ? -6.504 -27.703 -18.812 1 98 91 GLY A C 1
ATOM 699 O O . GLY A 1 91 ? -7.613 -27.922 -19.312 1 98 91 GLY A O 1
ATOM 700 N N . SER A 1 92 ? -5.609 -28.578 -18.641 1 98.69 92 SER A N 1
ATOM 701 C CA . SER A 1 92 ? -5.84 -30 -18.938 1 98.69 92 SER A CA 1
ATOM 702 C C . SER A 1 92 ? -5.352 -30.875 -17.781 1 98.69 92 SER A C 1
ATOM 704 O O . SER A 1 92 ? -4.145 -31 -17.562 1 98.69 92 SER A O 1
ATOM 706 N N . LEU A 1 93 ? -6.297 -31.547 -17.094 1 98.62 93 LEU A N 1
ATOM 707 C CA . LEU A 1 93 ? -5.922 -32.438 -15.984 1 98.62 93 LEU A CA 1
ATOM 708 C C . LEU A 1 93 ? -5.035 -33.562 -16.469 1 98.62 93 LEU A C 1
ATOM 710 O O . LEU A 1 93 ? -4.133 -34 -15.75 1 98.62 93 LEU A O 1
ATOM 714 N N . LYS A 1 94 ? -5.293 -33.969 -17.688 1 98.62 94 LYS A N 1
ATOM 715 C CA . LYS A 1 94 ? -4.445 -35 -18.281 1 98.62 94 LYS A CA 1
ATOM 716 C C . LYS A 1 94 ? -3.008 -34.5 -18.438 1 98.62 94 LYS A C 1
ATOM 718 O O . LYS A 1 94 ? -2.062 -35.25 -18.125 1 98.62 94 LYS A O 1
ATOM 723 N N . SER A 1 95 ? -2.881 -33.281 -18.891 1 98.75 95 SER A N 1
ATOM 724 C CA . SER A 1 95 ? -1.555 -32.688 -19.031 1 98.75 95 SER A CA 1
ATOM 725 C C . SER A 1 95 ? -0.856 -32.562 -17.688 1 98.75 95 SER A C 1
ATOM 727 O O . SER A 1 95 ? 0.342 -32.844 -17.578 1 98.75 95 SER A O 1
ATOM 729 N N . VAL A 1 96 ? -1.57 -32.25 -16.641 1 98.88 96 VAL A N 1
ATOM 730 C CA . VAL A 1 96 ? -1.006 -32.094 -15.297 1 98.88 96 VAL A CA 1
ATOM 731 C C . VAL A 1 96 ? -0.517 -33.438 -14.781 1 98.88 96 VAL A C 1
ATOM 733 O O . VAL A 1 96 ? 0.586 -33.531 -14.242 1 98.88 96 VAL A O 1
ATOM 736 N N . HIS A 1 97 ? -1.298 -34.469 -15 1 98.75 97 HIS A N 1
ATOM 737 C CA . HIS A 1 97 ? -0.881 -35.812 -14.602 1 98.75 97 HIS A CA 1
ATOM 738 C C . HIS A 1 97 ? 0.389 -36.25 -15.336 1 98.75 97 HIS A C 1
ATOM 740 O O . HIS A 1 97 ? 1.329 -36.75 -14.711 1 98.75 97 HIS A O 1
ATOM 746 N N . SER A 1 98 ? 0.361 -36.031 -16.609 1 98.69 98 SER A N 1
ATOM 747 C CA . SER A 1 98 ? 1.511 -36.438 -17.406 1 98.69 98 SER A CA 1
ATOM 748 C C . SER A 1 98 ? 2.77 -35.688 -16.984 1 98.69 98 SER A C 1
ATOM 750 O O . SER A 1 98 ? 3.846 -36.281 -16.891 1 98.69 98 SER A O 1
ATOM 752 N N . PHE A 1 99 ? 2.666 -34.438 -16.75 1 98.75 99 PHE A N 1
ATOM 753 C CA . PHE A 1 99 ? 3.783 -33.625 -16.297 1 98.75 99 PHE A CA 1
ATOM 754 C C . PHE A 1 99 ? 4.332 -34.156 -14.977 1 98.75 99 PHE A C 1
ATOM 756 O O . PHE A 1 99 ? 5.543 -34.312 -14.828 1 98.75 99 PHE A O 1
ATOM 763 N N . ALA A 1 100 ? 3.428 -34.375 -14.008 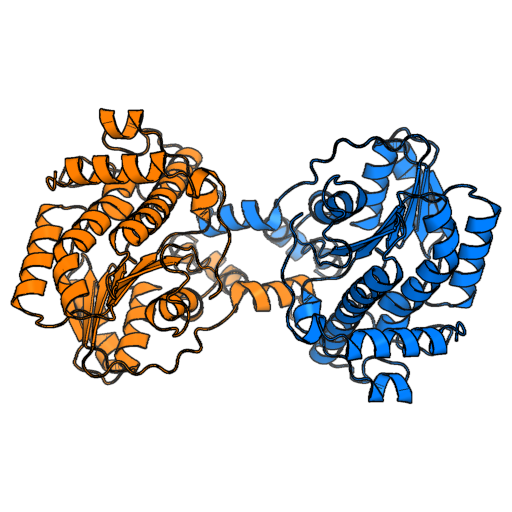1 98.88 100 ALA A N 1
ATOM 764 C CA . ALA A 1 100 ? 3.838 -34.844 -12.688 1 98.88 100 ALA A CA 1
ATOM 765 C C . ALA A 1 100 ? 4.531 -36.188 -12.781 1 98.88 100 ALA A C 1
ATOM 767 O O . ALA A 1 100 ? 5.547 -36.438 -12.117 1 98.88 100 ALA A O 1
ATOM 768 N N . GLU A 1 101 ? 3.965 -37.062 -13.617 1 98.62 101 GLU A N 1
ATOM 769 C CA . GLU A 1 101 ? 4.574 -38.375 -13.812 1 98.62 101 GLU A CA 1
ATOM 770 C C . GLU A 1 101 ? 5.992 -38.25 -14.367 1 98.62 101 GLU A C 1
ATOM 772 O O . GLU A 1 101 ? 6.902 -38.938 -13.914 1 98.62 101 GLU A O 1
ATOM 777 N N . ASN A 1 102 ? 6.137 -37.406 -15.289 1 98.56 102 ASN A N 1
ATOM 778 C CA . ASN A 1 102 ? 7.453 -37.188 -15.875 1 98.56 102 ASN A CA 1
ATOM 779 C C . ASN A 1 102 ? 8.438 -36.625 -14.844 1 98.56 102 ASN A C 1
ATOM 781 O O . ASN A 1 102 ? 9.594 -37.062 -14.797 1 98.56 102 ASN A O 1
ATOM 785 N N . ILE A 1 103 ? 8.016 -35.688 -14.055 1 98.75 103 ILE A N 1
ATOM 786 C CA . ILE A 1 103 ? 8.844 -35.125 -13.008 1 98.75 103 ILE A CA 1
ATOM 787 C C . ILE A 1 103 ? 9.281 -36.219 -12.031 1 98.75 103 ILE A C 1
ATOM 789 O O . ILE A 1 103 ? 10.461 -36.312 -11.711 1 98.75 103 ILE A O 1
ATOM 793 N N . LEU A 1 104 ? 8.328 -37 -11.586 1 98.44 104 LEU A N 1
ATOM 794 C CA . LEU A 1 104 ? 8.609 -38.031 -10.586 1 98.44 104 LEU A CA 1
ATOM 795 C C . LEU A 1 104 ? 9.562 -39.094 -11.141 1 98.44 104 LEU A C 1
ATOM 797 O O . LEU A 1 104 ? 10.344 -39.688 -10.391 1 98.44 104 LEU A O 1
ATOM 801 N N . LYS A 1 105 ? 9.531 -39.25 -12.43 1 98 105 LYS A N 1
ATOM 802 C CA . LYS A 1 105 ? 10.406 -40.25 -13.078 1 98 105 LYS A CA 1
ATOM 803 C C . LYS A 1 105 ? 11.789 -39.656 -13.336 1 98 105 LYS A C 1
ATOM 805 O O . LYS A 1 105 ? 12.805 -40.312 -13.133 1 98 105 LYS A O 1
ATOM 810 N N . SER A 1 106 ? 11.82 -38.406 -13.703 1 97.5 106 SER A N 1
ATOM 811 C CA . SER A 1 106 ? 13.055 -37.844 -14.234 1 97.5 106 SER A CA 1
ATOM 812 C C . SER A 1 106 ? 13.812 -37.062 -13.164 1 97.5 106 SER A C 1
ATOM 814 O O . SER A 1 106 ? 15.031 -36.906 -13.266 1 97.5 106 SER A O 1
ATOM 816 N N . GLU A 1 107 ? 13.125 -36.562 -12.203 1 97.56 107 GLU A N 1
ATOM 817 C CA . GLU A 1 107 ? 13.75 -35.688 -11.195 1 97.56 107 GLU A CA 1
ATOM 818 C C . GLU A 1 107 ? 13.742 -36.375 -9.82 1 97.56 107 GLU A C 1
ATOM 820 O O . GLU A 1 107 ? 12.695 -36.469 -9.18 1 97.56 107 GLU A O 1
ATOM 825 N N . PRO A 1 108 ? 14.898 -36.812 -9.344 1 96.44 108 PRO A N 1
ATOM 826 C CA . PRO A 1 108 ? 14.945 -37.469 -8.031 1 96.44 108 PRO A CA 1
ATOM 827 C C . PRO A 1 108 ? 14.688 -36.469 -6.887 1 96.44 108 PRO A C 1
ATOM 829 O O . PRO A 1 108 ? 14.32 -36.906 -5.781 1 96.44 108 PRO A O 1
ATOM 832 N N . GLN A 1 109 ? 14.898 -35.188 -7.234 1 96.75 109 GLN A N 1
ATOM 833 C CA . GLN A 1 109 ? 14.766 -34.125 -6.215 1 96.75 109 GLN A CA 1
ATOM 834 C C . GLN A 1 109 ? 13.789 -33.062 -6.648 1 96.75 109 GLN A C 1
ATOM 836 O O . GLN A 1 109 ? 13.727 -32.719 -7.828 1 96.75 109 GLN A O 1
ATOM 841 N N . LEU A 1 110 ? 13.008 -32.594 -5.66 1 98.75 110 LEU A N 1
ATOM 842 C CA . LEU A 1 110 ? 12.172 -31.406 -5.832 1 98.75 110 LEU A CA 1
ATOM 843 C C . LEU A 1 110 ? 12.141 -30.578 -4.555 1 98.75 110 LEU A C 1
ATOM 845 O O . LEU A 1 110 ? 11.641 -31.016 -3.525 1 98.75 110 LEU A O 1
ATOM 849 N N . ASP A 1 111 ? 12.617 -29.359 -4.664 1 98.81 111 ASP A N 1
ATOM 850 C CA . ASP A 1 111 ? 12.82 -28.562 -3.459 1 98.81 111 ASP A CA 1
ATOM 851 C C . ASP A 1 111 ? 11.844 -27.391 -3.4 1 98.81 111 ASP A C 1
ATOM 853 O O . ASP A 1 111 ? 11.422 -26.984 -2.316 1 98.81 111 ASP A O 1
ATOM 857 N N . ILE A 1 112 ? 11.523 -26.828 -4.539 1 98.94 112 ILE A N 1
ATOM 858 C CA . ILE A 1 112 ? 10.648 -25.656 -4.578 1 98.94 112 ILE A CA 1
ATOM 859 C C . ILE A 1 112 ? 9.664 -25.781 -5.738 1 98.94 112 ILE A C 1
ATOM 861 O O . ILE A 1 112 ? 10.062 -26.094 -6.867 1 98.94 112 ILE A O 1
ATOM 865 N N . LEU A 1 113 ? 8.422 -25.641 -5.445 1 98.94 113 LEU A N 1
ATOM 866 C CA . LEU A 1 113 ? 7.363 -25.562 -6.441 1 98.94 113 LEU A CA 1
ATOM 867 C C . LEU A 1 113 ? 6.723 -24.172 -6.438 1 98.94 113 LEU A C 1
ATOM 869 O O . LEU A 1 113 ? 6.137 -23.766 -5.438 1 98.94 113 LEU A O 1
ATOM 873 N N . ILE A 1 114 ? 6.922 -23.453 -7.539 1 98.94 114 ILE A N 1
ATOM 874 C CA . ILE A 1 114 ? 6.344 -22.125 -7.664 1 98.94 114 ILE A CA 1
ATOM 875 C C . ILE A 1 114 ? 5.195 -22.156 -8.672 1 98.94 114 ILE A C 1
ATOM 877 O O . ILE A 1 114 ? 5.422 -22.234 -9.883 1 98.94 114 ILE A O 1
ATOM 881 N N . ASN A 1 115 ? 4.012 -22.125 -8.094 1 98.81 115 ASN A N 1
ATOM 882 C CA . ASN A 1 115 ? 2.797 -22 -8.891 1 98.81 115 ASN A CA 1
ATOM 883 C C . ASN A 1 115 ? 2.533 -20.562 -9.305 1 98.81 115 ASN A C 1
ATOM 885 O O . ASN A 1 115 ? 1.81 -19.844 -8.617 1 98.81 115 ASN A O 1
ATOM 889 N N . ASN A 1 116 ? 3.053 -20.219 -10.445 1 97.69 116 ASN A N 1
ATOM 890 C CA . ASN A 1 116 ? 3.094 -18.828 -10.883 1 97.69 116 ASN A CA 1
ATOM 891 C C . ASN A 1 116 ? 2.119 -18.578 -12.023 1 97.69 116 ASN A C 1
ATOM 893 O O . ASN A 1 116 ? 1.6 -17.469 -12.172 1 97.69 116 ASN A O 1
ATOM 897 N N . ALA A 1 117 ? 1.849 -19.594 -12.805 1 96.5 117 ALA A N 1
ATOM 898 C CA . ALA A 1 117 ? 1.004 -19.406 -13.984 1 96.5 117 ALA A CA 1
ATOM 899 C C . ALA A 1 117 ? -0.381 -18.906 -13.594 1 96.5 117 ALA A C 1
ATOM 901 O O . ALA A 1 117 ? -0.87 -19.203 -12.5 1 96.5 117 ALA A O 1
ATOM 902 N N . GLY A 1 118 ? -0.954 -18.109 -14.414 1 93.69 118 GLY A N 1
ATOM 903 C CA . GLY A 1 118 ? -2.303 -17.594 -14.219 1 93.69 118 GLY A CA 1
ATOM 904 C C . GLY A 1 118 ? -2.877 -16.938 -15.453 1 93.69 118 GLY A C 1
ATOM 905 O O . GLY A 1 118 ? -2.131 -16.422 -16.297 1 93.69 118 GLY A O 1
ATOM 906 N N . VAL A 1 119 ? -4.18 -16.984 -15.555 1 91.88 119 VAL A N 1
ATOM 907 C CA . VAL A 1 119 ? -4.852 -16.344 -16.688 1 91.88 119 VAL A CA 1
ATOM 908 C C . VAL A 1 119 ? -6.016 -15.5 -16.188 1 91.88 119 VAL A C 1
ATOM 910 O O . VAL A 1 119 ? -6.566 -15.75 -15.109 1 91.88 119 VAL A O 1
ATOM 913 N N . GLN A 1 120 ? -6.27 -14.484 -16.875 1 89.88 120 GLN A N 1
ATOM 914 C CA . GLN A 1 120 ? -7.5 -13.711 -16.75 1 89.88 120 GLN A CA 1
ATOM 915 C C . GLN A 1 120 ? -8.297 -13.742 -18.047 1 89.88 120 GLN A C 1
ATOM 917 O O . GLN A 1 120 ? -8.25 -12.789 -18.828 1 89.88 120 GLN A O 1
ATOM 922 N N . MET A 1 121 ? -8.938 -14.867 -18.266 1 88.31 121 MET A N 1
ATOM 923 C CA . MET A 1 121 ? -9.656 -15.102 -19.516 1 88.31 121 MET A CA 1
ATOM 924 C C . MET A 1 121 ? -10.914 -15.93 -19.281 1 88.31 121 MET A C 1
ATOM 926 O O . MET A 1 121 ? -10.977 -16.703 -18.312 1 88.31 121 MET A O 1
ATOM 930 N N . GLN A 1 122 ? -11.828 -15.688 -20.141 1 92 122 GLN A N 1
ATOM 931 C CA . GLN A 1 122 ? -13.039 -16.5 -20.094 1 92 122 GLN A CA 1
ATOM 932 C C . GLN A 1 122 ? -12.898 -17.75 -20.953 1 92 122 GLN A C 1
ATOM 934 O O . GLN A 1 122 ? -11.977 -17.844 -21.766 1 92 122 GLN A O 1
ATOM 939 N N . GLY A 1 123 ? -13.875 -18.688 -20.719 1 94.88 123 GLY A N 1
ATOM 940 C CA . GLY A 1 123 ? -13.836 -19.953 -21.453 1 94.88 123 GLY A CA 1
ATOM 941 C C . GLY A 1 123 ? -13.859 -21.156 -20.531 1 94.88 123 GLY A C 1
ATOM 942 O O . GLY A 1 123 ? -14.188 -21.047 -19.359 1 94.88 123 GLY A O 1
ATOM 943 N N . ARG A 1 124 ? -13.547 -22.328 -21.141 1 97.25 124 ARG A N 1
ATOM 944 C CA . ARG A 1 124 ? -13.57 -23.578 -20.422 1 97.25 124 ARG A CA 1
ATOM 945 C C . ARG A 1 124 ? -12.289 -24.375 -20.656 1 97.25 124 ARG A C 1
ATOM 947 O O . ARG A 1 124 ? -11.68 -24.266 -21.734 1 97.25 124 ARG A O 1
ATOM 954 N N . THR A 1 125 ? -11.898 -25.109 -19.703 1 97.81 125 THR A N 1
ATOM 955 C CA . THR A 1 125 ? -10.766 -26.016 -19.844 1 97.81 125 THR A CA 1
ATOM 956 C C . THR A 1 125 ? -11.164 -27.266 -20.609 1 97.81 125 THR A C 1
ATOM 958 O O . THR A 1 125 ? -12.344 -27.453 -20.922 1 97.81 125 THR A O 1
ATOM 961 N N . ALA A 1 126 ? -10.156 -28.094 -20.953 1 97.12 126 ALA A N 1
ATOM 962 C CA . ALA A 1 126 ? -10.398 -29.375 -21.625 1 97.12 126 ALA A CA 1
ATOM 963 C C . ALA A 1 126 ? -11.32 -30.266 -20.781 1 97.12 126 ALA A C 1
ATOM 965 O O . ALA A 1 126 ? -12.047 -31.094 -21.328 1 97.12 126 ALA A O 1
ATOM 966 N N . ASP A 1 127 ? -11.422 -30.109 -19.516 1 97.94 127 ASP A N 1
ATOM 967 C CA . ASP A 1 127 ? -12.172 -30.953 -18.594 1 97.94 127 ASP A CA 1
ATOM 968 C C . ASP A 1 127 ? -13.492 -30.297 -18.203 1 97.94 127 ASP A C 1
ATOM 970 O O . ASP A 1 127 ? -14.172 -30.75 -17.266 1 97.94 127 ASP A O 1
ATOM 974 N N . GLY A 1 128 ? -13.82 -29.172 -18.766 1 97.94 128 GLY A N 1
ATOM 975 C CA . GLY A 1 128 ? -15.125 -28.547 -18.609 1 97.94 128 GLY A CA 1
ATOM 976 C C . GLY A 1 128 ? -15.18 -27.547 -17.469 1 97.94 128 GLY A C 1
ATOM 977 O O . GLY A 1 128 ? -16.25 -27.047 -17.125 1 97.94 128 GLY A O 1
ATOM 978 N N . LEU A 1 129 ? -14.125 -27.156 -16.891 1 98.56 129 LEU A N 1
ATOM 979 C CA . LEU A 1 129 ? -14.078 -26.172 -15.82 1 98.56 129 LEU A CA 1
ATOM 980 C C . LEU A 1 129 ? -13.977 -24.766 -16.391 1 98.56 129 LEU A C 1
ATOM 982 O O . LEU A 1 129 ? -13.398 -24.562 -17.453 1 98.56 129 LEU A O 1
ATOM 986 N N . GLY A 1 130 ? -14.609 -23.781 -15.656 1 98.06 130 GLY A N 1
ATOM 987 C CA . GLY A 1 130 ? -14.266 -22.422 -16.047 1 98.06 130 GLY A CA 1
ATOM 988 C C . GLY A 1 130 ? -12.773 -22.172 -16.141 1 98.06 130 GLY A C 1
ATOM 989 O O . GLY A 1 130 ? -12.008 -22.656 -15.305 1 98.06 130 GLY A O 1
ATOM 990 N N . LEU A 1 131 ? -12.375 -21.484 -17.094 1 97.25 131 LEU A N 1
ATOM 991 C CA . LEU A 1 131 ? -10.953 -21.406 -17.438 1 97.25 131 LEU A CA 1
ATOM 992 C C . LEU A 1 131 ? -10.141 -20.844 -16.266 1 97.25 131 LEU A C 1
ATOM 994 O O . LEU A 1 131 ? -9.125 -21.422 -15.891 1 97.25 131 LEU A O 1
ATOM 998 N N . MET A 1 132 ? -10.539 -19.75 -15.641 1 97.06 132 MET A N 1
ATOM 999 C CA . MET A 1 132 ? -9.781 -19.156 -14.531 1 97.06 132 MET A CA 1
ATOM 1000 C C . MET A 1 132 ? -9.773 -20.094 -13.328 1 97.06 132 MET A C 1
ATOM 1002 O O . MET A 1 132 ? -8.734 -20.266 -12.688 1 97.06 132 MET A O 1
ATOM 1006 N N . PHE A 1 133 ? -10.906 -20.703 -13.094 1 98.38 133 PHE A N 1
ATOM 1007 C CA . PHE A 1 133 ? -10.977 -21.672 -11.992 1 98.38 133 PHE A CA 1
ATOM 1008 C C . PHE A 1 133 ? -10.086 -22.875 -12.273 1 98.38 133 PHE A C 1
ATOM 1010 O O . PHE A 1 133 ? -9.328 -23.312 -11.406 1 98.38 133 PHE A O 1
ATOM 1017 N N . GLY A 1 134 ? -10.133 -23.344 -13.484 1 98.56 134 GLY A N 1
ATOM 1018 C CA . GLY A 1 134 ? -9.406 -24.547 -13.891 1 98.56 134 GLY A CA 1
ATOM 1019 C C . GLY A 1 134 ? -7.902 -24.344 -13.93 1 98.56 134 GLY A C 1
ATOM 1020 O O . GLY A 1 134 ? -7.145 -25.172 -13.43 1 98.56 134 GLY A O 1
ATOM 1021 N N . VAL A 1 135 ? -7.48 -23.219 -14.438 1 98 135 VAL A N 1
ATOM 1022 C CA . VAL A 1 135 ? -6.055 -22.984 -14.633 1 98 135 VAL A CA 1
ATOM 1023 C C . VAL A 1 135 ? -5.438 -22.422 -13.359 1 98 135 VAL A C 1
ATOM 1025 O O . VAL A 1 135 ? -4.449 -22.969 -12.852 1 98 135 VAL A O 1
ATOM 1028 N N . ASN A 1 136 ? -6.066 -21.359 -12.797 1 97.94 136 ASN A N 1
ATOM 1029 C CA . ASN A 1 136 ? -5.453 -20.641 -11.68 1 97.94 136 ASN A CA 1
ATOM 1030 C C . ASN A 1 136 ? -5.512 -21.469 -10.391 1 97.94 136 ASN A C 1
ATOM 1032 O O . ASN A 1 136 ? -4.66 -21.312 -9.516 1 97.94 136 ASN A O 1
ATOM 1036 N N . HIS A 1 137 ? -6.465 -22.328 -10.297 1 98.69 137 HIS A N 1
ATOM 1037 C CA . HIS A 1 137 ? -6.621 -23.031 -9.023 1 98.69 137 HIS A CA 1
ATOM 1038 C C . HIS A 1 137 ? -6.547 -24.547 -9.211 1 98.69 137 HIS A C 1
ATOM 1040 O O . HIS A 1 137 ? -5.582 -25.172 -8.781 1 98.69 137 HIS A O 1
ATOM 1046 N N . ILE A 1 138 ? -7.414 -25.125 -10 1 98.88 138 ILE A N 1
ATOM 1047 C CA . ILE A 1 138 ? -7.547 -26.578 -10.031 1 98.88 138 ILE A CA 1
ATOM 1048 C C . ILE A 1 138 ? -6.273 -27.203 -10.602 1 98.88 138 ILE A C 1
ATOM 1050 O O . ILE A 1 138 ? -5.777 -28.203 -10.07 1 98.88 138 ILE A O 1
ATOM 1054 N N . GLY A 1 139 ? -5.801 -26.656 -11.688 1 98.81 139 GLY A N 1
ATOM 1055 C CA . GLY A 1 139 ? -4.566 -27.156 -12.266 1 98.81 139 GLY A CA 1
ATOM 1056 C C . GLY A 1 139 ? -3.408 -27.156 -11.281 1 98.81 139 GLY A C 1
ATOM 1057 O O . GLY A 1 139 ? -2.701 -28.156 -11.141 1 98.81 139 GLY A O 1
ATOM 1058 N N . HIS A 1 140 ? -3.225 -26.078 -10.578 1 98.81 140 HIS A N 1
ATOM 1059 C CA . HIS A 1 140 ? -2.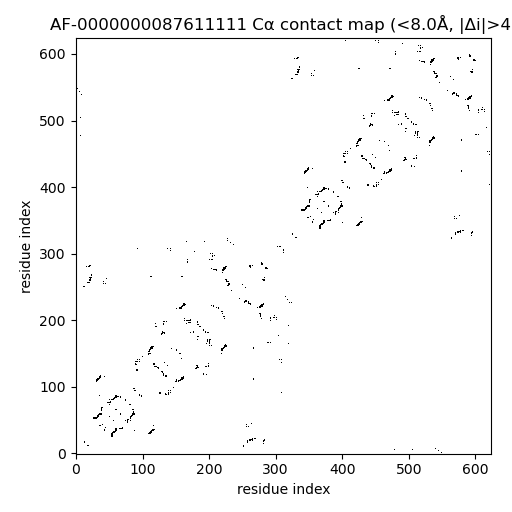15 -25.953 -9.594 1 98.81 140 HIS A CA 1
ATOM 1060 C C . HIS A 1 140 ? -2.422 -26.828 -8.375 1 98.81 140 HIS A C 1
ATOM 1062 O O . HIS A 1 140 ? -1.492 -27.375 -7.777 1 98.81 140 HIS A O 1
ATOM 1068 N N . PHE A 1 141 ? -3.68 -26.891 -8 1 98.88 141 PHE A N 1
ATOM 1069 C CA . PHE A 1 141 ? -4.07 -27.766 -6.902 1 98.88 141 PHE A CA 1
ATOM 1070 C C . PHE A 1 141 ? -3.664 -29.203 -7.188 1 98.88 141 PHE A C 1
ATOM 1072 O O . PHE A 1 141 ? -3.014 -29.844 -6.359 1 98.88 141 PHE A O 1
ATOM 1079 N N . LEU A 1 142 ? -4.023 -29.656 -8.344 1 98.94 142 LEU A N 1
ATOM 1080 C CA . LEU A 1 142 ? -3.699 -31.016 -8.734 1 98.94 142 LEU A CA 1
ATOM 1081 C C . LEU A 1 142 ? -2.189 -31.219 -8.812 1 98.94 142 LEU A C 1
ATOM 1083 O O . LEU A 1 142 ? -1.659 -32.188 -8.258 1 98.94 142 LEU A O 1
ATOM 1087 N N . LEU A 1 143 ? -1.528 -30.297 -9.445 1 98.94 143 LEU A N 1
ATOM 1088 C CA . LEU A 1 143 ? -0.082 -30.391 -9.602 1 98.94 143 LEU A CA 1
ATOM 1089 C C . LEU A 1 143 ? 0.609 -30.516 -8.25 1 98.94 143 LEU A C 1
ATOM 1091 O O . LEU A 1 143 ? 1.451 -31.391 -8.055 1 98.94 143 LEU A O 1
ATOM 1095 N N . THR A 1 144 ? 0.25 -29.641 -7.352 1 98.94 144 THR A N 1
ATOM 1096 C CA . THR A 1 144 ? 0.858 -29.625 -6.027 1 98.94 144 THR A CA 1
ATOM 1097 C C . THR A 1 144 ? 0.635 -30.938 -5.305 1 98.94 144 THR A C 1
ATOM 1099 O O . THR A 1 144 ? 1.568 -31.516 -4.734 1 98.94 144 THR A O 1
ATOM 1102 N N . ASN A 1 145 ? -0.567 -31.453 -5.367 1 98.81 145 ASN A N 1
ATOM 1103 C CA . ASN A 1 145 ? -0.888 -32.688 -4.66 1 98.81 145 ASN A CA 1
ATOM 1104 C C . ASN A 1 145 ? -0.148 -33.875 -5.254 1 98.81 145 ASN A C 1
ATOM 1106 O O . ASN A 1 145 ? 0.293 -34.781 -4.523 1 98.81 145 ASN A O 1
ATOM 1110 N N . LEU A 1 146 ? -0.025 -33.938 -6.559 1 98.81 146 LEU A N 1
ATOM 1111 C CA . LEU A 1 146 ? 0.663 -35.031 -7.219 1 98.81 146 LEU A CA 1
ATOM 1112 C C . LEU A 1 146 ? 2.145 -35.031 -6.859 1 98.81 146 LEU A C 1
ATOM 1114 O O . LEU A 1 146 ? 2.773 -36.094 -6.828 1 98.81 146 LEU A O 1
ATOM 1118 N N . LEU A 1 147 ? 2.709 -33.875 -6.523 1 98.81 147 LEU A N 1
ATOM 1119 C CA . LEU A 1 147 ? 4.145 -33.781 -6.289 1 98.81 147 LEU A CA 1
ATOM 1120 C C . LEU A 1 147 ? 4.441 -33.688 -4.797 1 98.81 147 LEU A C 1
ATOM 1122 O O . LEU A 1 147 ? 5.605 -33.594 -4.395 1 98.81 147 LEU A O 1
ATOM 1126 N N . LEU A 1 148 ? 3.441 -33.688 -3.961 1 98.62 148 LEU A N 1
ATOM 1127 C CA . LEU A 1 148 ? 3.545 -33.344 -2.547 1 98.62 148 LEU A CA 1
ATOM 1128 C C . LEU A 1 148 ? 4.445 -34.344 -1.811 1 98.62 148 LEU A C 1
ATOM 1130 O O . LEU A 1 148 ? 5.262 -33.938 -0.979 1 98.62 148 LEU A O 1
ATOM 1134 N N . GLU A 1 149 ? 4.344 -35.625 -2.111 1 98.25 149 GLU A N 1
ATOM 1135 C CA . GLU A 1 149 ? 5.156 -36.625 -1.415 1 98.25 149 GLU A CA 1
ATOM 1136 C C . GLU A 1 149 ? 6.637 -36.438 -1.742 1 98.25 149 GLU A C 1
ATOM 1138 O O . GLU A 1 149 ? 7.496 -36.656 -0.879 1 98.25 149 GLU A O 1
ATOM 1143 N N . ARG A 1 150 ? 6.914 -36.156 -2.98 1 98.56 150 ARG A N 1
ATOM 1144 C CA . ARG A 1 150 ? 8.305 -35.875 -3.35 1 98.56 150 ARG A CA 1
ATOM 1145 C C . ARG A 1 150 ? 8.828 -34.656 -2.625 1 98.56 150 ARG A C 1
ATOM 1147 O O . ARG A 1 150 ? 9.969 -34.656 -2.15 1 98.56 150 ARG A O 1
ATOM 1154 N N . LEU A 1 151 ? 8.023 -33.594 -2.506 1 98.75 151 LEU A N 1
ATOM 1155 C CA . LEU A 1 151 ? 8.406 -32.406 -1.771 1 98.75 151 LEU A CA 1
ATOM 1156 C C . LEU A 1 151 ? 8.695 -32.75 -0.312 1 98.75 151 LEU A C 1
ATOM 1158 O O . LEU A 1 151 ? 9.688 -32.25 0.247 1 98.75 151 LEU A O 1
ATOM 1162 N N . LYS A 1 152 ? 7.91 -33.562 0.27 1 98.25 152 LYS A N 1
ATOM 1163 C CA . LYS A 1 152 ? 8.109 -33.969 1.659 1 98.25 152 LYS A CA 1
ATOM 1164 C C . LYS A 1 152 ? 9.406 -34.781 1.824 1 98.25 152 LYS A C 1
ATOM 1166 O O . LYS A 1 152 ? 10.148 -34.562 2.785 1 98.25 152 LYS A O 1
ATOM 1171 N N . ALA A 1 153 ? 9.648 -35.625 0.873 1 97.69 153 ALA A N 1
ATOM 1172 C CA . ALA A 1 153 ? 10.82 -36.5 0.951 1 97.69 153 ALA A CA 1
ATOM 1173 C C . ALA A 1 153 ? 12.109 -35.688 0.796 1 97.69 153 ALA A C 1
ATOM 1175 O O . ALA A 1 153 ? 13.156 -36.094 1.321 1 97.69 153 ALA A O 1
ATOM 1176 N N . CYS A 1 154 ? 12.047 -34.562 0.182 1 96.25 154 CYS A N 1
ATOM 1177 C CA . CYS A 1 154 ? 13.227 -33.781 -0.135 1 96.25 154 CYS A CA 1
ATOM 1178 C C . CYS A 1 154 ? 13.359 -32.594 0.805 1 96.25 154 CYS A C 1
ATOM 1180 O O . CYS A 1 154 ? 14.195 -31.719 0.587 1 96.25 154 CYS A O 1
ATOM 1182 N N . GLY A 1 155 ? 12.609 -32.531 1.827 1 91.56 155 GLY A N 1
ATOM 1183 C CA . GLY A 1 155 ? 12.586 -31.391 2.721 1 91.56 155 GLY A CA 1
ATOM 1184 C C . GLY A 1 155 ? 13.953 -31.031 3.258 1 91.56 155 GLY A C 1
ATOM 1185 O O . GLY A 1 155 ? 14.812 -31.891 3.424 1 91.56 155 GLY A O 1
ATOM 1186 N N . PRO A 1 156 ? 14.07 -29.75 3.549 1 97.19 156 PRO A N 1
ATOM 1187 C CA . PRO A 1 156 ? 13.055 -28.688 3.572 1 97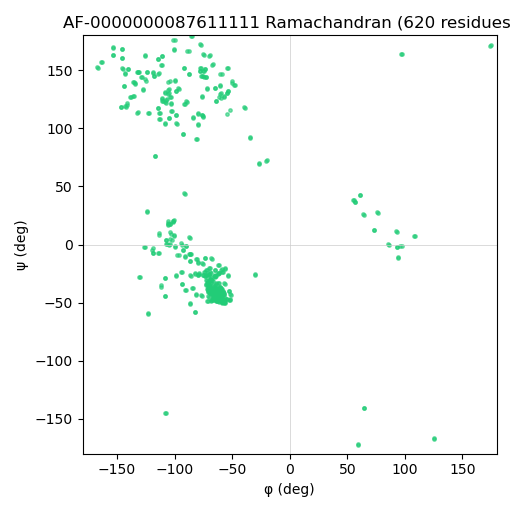.19 156 PRO A CA 1
ATOM 1188 C C . PRO A 1 156 ? 12.672 -28.203 2.176 1 97.19 156 PRO A C 1
ATOM 1190 O O . PRO A 1 156 ? 13.539 -28.047 1.314 1 97.19 156 PRO A O 1
ATOM 1193 N N . SER A 1 157 ? 11.406 -28.188 1.854 1 98.69 157 SER A N 1
ATOM 1194 C CA . SER A 1 157 ? 10.875 -27.75 0.562 1 98.69 157 SER A CA 1
ATOM 1195 C C . SER A 1 157 ? 9.82 -26.672 0.728 1 98.69 157 SER A C 1
ATOM 1197 O O . SER A 1 157 ? 9.336 -26.422 1.837 1 98.69 157 SER A O 1
ATOM 1199 N N . ARG A 1 158 ? 9.523 -25.953 -0.353 1 98.81 158 ARG A N 1
ATOM 1200 C CA . ARG A 1 158 ? 8.555 -24.859 -0.299 1 98.81 158 ARG A CA 1
ATOM 1201 C C . ARG A 1 158 ? 7.613 -24.906 -1.497 1 98.81 158 ARG A C 1
ATOM 1203 O O . ARG A 1 158 ? 8.031 -25.219 -2.611 1 98.81 158 ARG A O 1
ATOM 1210 N N . VAL A 1 159 ? 6.402 -24.641 -1.211 1 98.94 159 VAL A N 1
ATOM 1211 C CA . VAL A 1 159 ? 5.402 -24.375 -2.242 1 98.94 159 VAL A CA 1
ATOM 1212 C C . VAL A 1 159 ? 4.992 -22.906 -2.209 1 98.94 159 VAL A C 1
ATOM 1214 O O . VAL A 1 159 ? 4.609 -22.391 -1.158 1 98.94 159 VAL A O 1
ATOM 1217 N N . VAL A 1 160 ? 5.145 -22.219 -3.336 1 98.94 160 VAL A N 1
ATOM 1218 C CA . VAL A 1 160 ? 4.758 -20.812 -3.445 1 98.94 160 VAL A CA 1
ATOM 1219 C C . VAL A 1 160 ? 3.598 -20.672 -4.426 1 98.94 160 VAL A C 1
ATOM 1221 O O . VAL A 1 160 ? 3.717 -21.047 -5.598 1 98.94 160 VAL A O 1
ATOM 1224 N N . ASN A 1 161 ? 2.465 -20.203 -3.928 1 98.75 161 ASN A N 1
ATOM 1225 C CA . ASN A 1 161 ? 1.296 -19.953 -4.762 1 98.75 161 ASN A CA 1
ATOM 1226 C C . ASN A 1 161 ? 1.131 -18.453 -5.043 1 98.75 161 ASN A C 1
ATOM 1228 O O . ASN A 1 161 ? 0.825 -17.688 -4.137 1 98.75 161 ASN A O 1
ATOM 1232 N N . VAL A 1 162 ? 1.27 -18.078 -6.336 1 97.31 162 VAL A N 1
ATOM 1233 C CA . VAL A 1 162 ? 1.149 -16.672 -6.688 1 97.31 162 VAL A CA 1
ATOM 1234 C C . VAL A 1 162 ? -0.325 -16.281 -6.762 1 97.31 162 VAL A C 1
ATOM 1236 O O . VAL A 1 162 ? -1.071 -16.797 -7.59 1 97.31 162 VAL A O 1
ATOM 1239 N N . SER A 1 163 ? -0.699 -15.461 -5.863 1 95.81 163 SER A N 1
ATOM 1240 C CA . SER A 1 163 ? -2.037 -14.883 -5.82 1 95.81 163 SER A CA 1
ATOM 1241 C C . SER A 1 163 ? -2.012 -13.406 -6.207 1 95.81 163 SER A C 1
ATOM 1243 O O . SER A 1 163 ? -1.414 -13.031 -7.219 1 95.81 163 SER A O 1
ATOM 1245 N N . SER A 1 164 ? -2.82 -12.656 -5.617 1 91.06 164 SER A N 1
ATOM 1246 C CA . SER A 1 164 ? -2.92 -11.211 -5.836 1 91.06 164 SER A CA 1
ATOM 1247 C C . SER A 1 164 ? -3.689 -10.539 -4.703 1 91.06 164 SER A C 1
ATOM 1249 O O . SER A 1 164 ? -4.457 -11.188 -3.992 1 91.06 164 SER A O 1
ATOM 1251 N N . MET A 1 165 ? -3.436 -9.273 -4.57 1 88.75 165 MET A N 1
ATOM 1252 C CA . MET A 1 165 ? -4.258 -8.5 -3.646 1 88.75 165 MET A CA 1
ATOM 1253 C C . MET A 1 165 ? -5.719 -8.5 -4.086 1 88.75 165 MET A C 1
ATOM 1255 O O . MET A 1 165 ? -6.613 -8.219 -3.285 1 88.75 165 MET A O 1
ATOM 1259 N N . ALA A 1 166 ? -5.973 -8.836 -5.289 1 90 166 ALA A N 1
ATOM 1260 C CA . ALA A 1 166 ? -7.344 -8.977 -5.777 1 90 166 ALA A CA 1
ATOM 1261 C C . ALA A 1 166 ? -8.125 -9.969 -4.93 1 90 166 ALA A C 1
ATOM 1263 O O . ALA A 1 166 ? -9.359 -9.953 -4.918 1 90 166 ALA A O 1
ATOM 1264 N N . HIS A 1 167 ? -7.445 -10.82 -4.234 1 93.31 167 HIS A N 1
ATOM 1265 C CA . HIS A 1 167 ? -8.148 -11.82 -3.443 1 93.31 167 HIS A CA 1
ATOM 1266 C C . HIS A 1 167 ? -8.961 -11.18 -2.33 1 93.31 167 HIS A C 1
ATOM 1268 O O . HIS A 1 167 ? -9.914 -11.773 -1.827 1 93.31 167 HIS A O 1
ATOM 1274 N N . TYR A 1 168 ? -8.578 -9.961 -1.964 1 90.75 168 TYR A N 1
ATOM 1275 C CA . TYR A 1 168 ? -9.344 -9.234 -0.961 1 90.75 168 TYR A CA 1
ATOM 1276 C C . TYR A 1 168 ? -10.789 -9.039 -1.416 1 90.75 168 TYR A C 1
ATOM 1278 O O . TYR A 1 168 ? -11.695 -8.898 -0.59 1 90.75 168 TYR A O 1
ATOM 1286 N N . PHE A 1 169 ? -10.969 -9.125 -2.691 1 91.56 169 PHE A N 1
ATOM 1287 C CA . PHE A 1 169 ? -12.281 -8.859 -3.256 1 91.56 169 PHE A CA 1
ATOM 1288 C C . PHE A 1 169 ? -12.945 -10.148 -3.727 1 91.56 169 PHE A C 1
ATOM 1290 O O . PHE A 1 169 ? -14.031 -10.117 -4.316 1 91.56 169 PHE A O 1
ATOM 1297 N N . GLY A 1 170 ? -12.297 -11.227 -3.494 1 95.12 170 GLY A N 1
ATOM 1298 C CA . GLY A 1 170 ? -12.828 -12.516 -3.926 1 95.12 170 GLY A CA 1
ATOM 1299 C C . GLY A 1 170 ? -13.984 -13 -3.072 1 95.12 170 GLY A C 1
ATOM 1300 O O . GLY A 1 170 ? -14.031 -12.734 -1.869 1 95.12 170 GLY A O 1
ATOM 1301 N N . LYS A 1 171 ? -14.867 -13.609 -3.676 1 95.69 171 LYS A N 1
ATOM 1302 C CA . LYS A 1 171 ? -15.992 -14.297 -3.055 1 95.69 171 LYS A CA 1
ATOM 1303 C C . LYS A 1 171 ? -16.312 -15.609 -3.777 1 95.69 171 LYS A C 1
ATOM 1305 O O . LYS A 1 171 ? -16.656 -15.602 -4.961 1 95.69 171 LYS A O 1
ATOM 1310 N N . ILE A 1 172 ? -16.234 -16.688 -3.041 1 96.5 172 ILE A N 1
ATOM 1311 C CA . ILE A 1 172 ? -16.438 -17.969 -3.688 1 96.5 172 ILE A CA 1
ATOM 1312 C C . ILE A 1 172 ? -17.906 -18.359 -3.633 1 96.5 172 ILE A C 1
ATOM 1314 O O . ILE A 1 172 ? -18.484 -18.469 -2.551 1 96.5 172 ILE A O 1
ATOM 1318 N N . ASP A 1 173 ? -18.484 -18.547 -4.746 1 97.19 173 ASP A N 1
ATOM 1319 C CA . ASP A 1 173 ? -19.828 -19.094 -4.871 1 97.19 173 ASP A CA 1
ATOM 1320 C C . ASP A 1 173 ? -19.797 -20.609 -5.055 1 97.19 173 ASP A C 1
ATOM 1322 O O . ASP A 1 173 ? -19.734 -21.094 -6.18 1 97.19 173 ASP A O 1
ATOM 1326 N N . PHE A 1 174 ? -19.953 -21.344 -3.928 1 97.69 174 PHE A N 1
ATOM 1327 C CA . PHE A 1 174 ? -19.797 -22.797 -3.963 1 97.69 174 PHE A CA 1
ATOM 1328 C C . PHE A 1 174 ? -20.938 -23.438 -4.734 1 97.69 174 PHE A C 1
ATOM 1330 O O . PHE A 1 174 ? -20.766 -24.5 -5.336 1 97.69 174 PHE A O 1
ATOM 1337 N N . ASP A 1 175 ? -22.078 -22.797 -4.688 1 97.25 175 ASP A N 1
ATOM 1338 C CA . ASP A 1 175 ? -23.188 -23.328 -5.477 1 97.25 175 ASP A CA 1
ATOM 1339 C C . ASP A 1 175 ? -22.875 -23.281 -6.969 1 97.25 175 ASP A C 1
ATOM 1341 O O . ASP A 1 175 ? -23.125 -24.25 -7.691 1 97.25 175 ASP A O 1
ATOM 1345 N N . CYS A 1 176 ? -22.328 -22.203 -7.375 1 97.44 176 CYS A N 1
ATOM 1346 C CA . CYS A 1 176 ? -21.953 -22.078 -8.781 1 97.44 176 CYS A CA 1
ATOM 1347 C C . CYS A 1 176 ? -20.844 -23.062 -9.141 1 97.44 176 CYS A C 1
ATOM 1349 O O . CYS A 1 176 ? -20.875 -23.688 -10.203 1 97.44 176 CYS A O 1
ATOM 1351 N N . LEU A 1 177 ? -19.891 -23.219 -8.266 1 97.94 177 LEU A N 1
ATOM 1352 C CA . LEU A 1 177 ? -18.797 -24.156 -8.492 1 97.94 177 LEU A CA 1
ATOM 1353 C C . LEU A 1 177 ? -19.328 -25.578 -8.617 1 97.94 177 LEU A C 1
ATOM 1355 O O . LEU A 1 177 ? -18.891 -26.344 -9.477 1 97.94 177 LEU A O 1
ATOM 1359 N N . ASN A 1 178 ? -20.312 -25.906 -7.77 1 96.5 178 ASN A N 1
ATOM 1360 C CA . ASN A 1 178 ? -20.859 -27.25 -7.762 1 96.5 178 ASN A CA 1
ATOM 1361 C C . ASN A 1 178 ? -21.719 -27.516 -8.992 1 96.5 178 ASN A C 1
ATOM 1363 O O . ASN A 1 178 ? -21.719 -28.625 -9.531 1 96.5 178 ASN A O 1
ATOM 1367 N N . THR A 1 179 ? -22.391 -26.516 -9.422 1 97.06 179 THR A N 1
ATOM 1368 C CA . THR A 1 179 ? -23.359 -26.703 -10.484 1 97.06 179 THR A CA 1
ATOM 1369 C C . THR A 1 179 ? -22.719 -26.5 -11.852 1 97.06 179 THR A C 1
ATOM 1371 O O . THR A 1 179 ? -22.984 -27.25 -12.789 1 97.06 179 THR A O 1
ATOM 1374 N N . HIS A 1 180 ? -21.844 -25.531 -11.953 1 97.44 180 HIS A N 1
ATOM 1375 C CA . HIS A 1 180 ? -21.359 -25.125 -13.266 1 97.44 180 HIS A CA 1
ATOM 1376 C C . HIS A 1 180 ? -19.844 -25.328 -13.391 1 97.44 180 HIS A C 1
ATOM 1378 O O . HIS A 1 180 ? -19.281 -25.125 -14.469 1 97.44 180 HIS A O 1
ATOM 1384 N N . LYS A 1 181 ? -19.172 -25.672 -12.32 1 98 181 LYS A N 1
ATOM 1385 C CA . LYS A 1 181 ? -17.719 -25.875 -12.273 1 98 181 LYS A CA 1
ATOM 1386 C C . LYS A 1 181 ? -16.984 -24.625 -12.75 1 98 181 LYS A C 1
ATOM 1388 O O . LYS A 1 181 ? -15.992 -24.734 -13.484 1 98 181 LYS A O 1
ATOM 1393 N N . ALA A 1 182 ? -17.594 -23.5 -12.359 1 97.62 182 ALA A N 1
ATOM 1394 C CA . ALA A 1 182 ? -17.047 -22.203 -12.719 1 97.62 182 ALA A CA 1
ATOM 1395 C C . ALA A 1 182 ? -17.281 -21.172 -11.609 1 97.62 182 ALA A C 1
ATOM 1397 O O . ALA A 1 182 ? -18.125 -21.375 -10.75 1 97.62 182 ALA A O 1
ATOM 1398 N N . LEU A 1 183 ? -16.484 -20.109 -11.664 1 97.69 183 LEU A N 1
ATOM 1399 C CA . LEU A 1 183 ? -16.594 -19.078 -10.633 1 97.69 183 LEU A CA 1
ATOM 1400 C C . LEU A 1 183 ? -17.766 -18.156 -10.914 1 97.69 183 LEU A C 1
ATOM 1402 O O . LEU A 1 183 ? -18.203 -17.406 -10.031 1 97.69 183 LEU A O 1
ATOM 1406 N N . GLY A 1 184 ? -18.25 -18.203 -12.102 1 96.06 184 GLY A N 1
ATOM 1407 C CA . GLY A 1 184 ? -19.406 -17.453 -12.555 1 96.06 184 GLY A CA 1
ATOM 1408 C C . GLY A 1 184 ? -19.688 -17.609 -14.039 1 96.06 184 GLY A C 1
ATOM 1409 O O . GLY A 1 184 ? -18.875 -18.188 -14.758 1 96.06 184 GLY A O 1
ATOM 1410 N N . LEU A 1 185 ? -20.797 -17.078 -14.391 1 94.38 185 LEU A N 1
ATOM 1411 C CA . LEU A 1 185 ? -21.219 -17.297 -15.773 1 94.38 185 LEU A CA 1
ATOM 1412 C C . LEU A 1 185 ? -21.344 -15.961 -16.5 1 94.38 185 LEU A C 1
ATOM 1414 O O . LEU A 1 185 ? -21.594 -15.93 -17.703 1 94.38 185 LEU A O 1
ATOM 1418 N N . GLY A 1 186 ? -21.156 -14.875 -15.789 1 93.56 186 GLY A N 1
ATOM 1419 C CA . GLY A 1 186 ? -21.312 -13.562 -16.391 1 93.56 186 GLY A CA 1
ATOM 1420 C C . GLY A 1 186 ? -20.156 -13.195 -17.312 1 93.56 186 GLY A C 1
ATOM 1421 O O . GLY A 1 186 ? -19.094 -13.812 -17.25 1 93.56 186 GLY A O 1
ATOM 1422 N N . THR A 1 187 ? -20.406 -12.109 -18.219 1 91.94 187 THR A N 1
ATOM 1423 C CA . THR A 1 187 ? -19.391 -11.766 -19.203 1 91.94 187 THR A CA 1
ATOM 1424 C C . THR A 1 187 ? -19.016 -10.289 -19.125 1 91.94 187 THR A C 1
ATOM 1426 O O . THR A 1 187 ? -18.156 -9.82 -19.859 1 91.94 187 THR A O 1
ATOM 1429 N N . SER A 1 188 ? -19.656 -9.578 -18.266 1 90.38 188 SER A N 1
ATOM 1430 C CA . SER A 1 188 ? -19.312 -8.164 -18.141 1 90.38 188 SER A CA 1
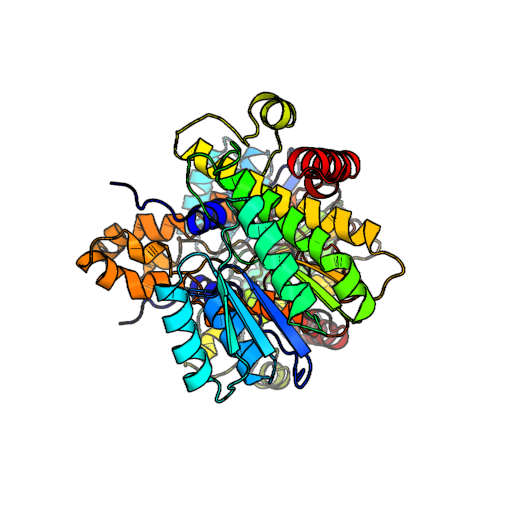ATOM 1431 C C . SER A 1 188 ? -17.906 -7.98 -17.578 1 90.38 188 SER A C 1
ATOM 1433 O O . SER A 1 188 ? -17.375 -8.883 -16.938 1 90.38 188 SER A O 1
ATOM 1435 N N . PHE A 1 189 ? -17.375 -6.93 -17.875 1 85.69 189 PHE A N 1
ATOM 1436 C CA . PHE A 1 189 ? -16.031 -6.613 -17.406 1 85.69 189 PHE A CA 1
ATOM 1437 C C . PHE A 1 189 ? -15.945 -6.785 -15.891 1 85.69 189 PHE A C 1
ATOM 1439 O O . PHE A 1 189 ? -15.016 -7.426 -15.391 1 85.69 189 PHE A O 1
ATOM 1446 N N . MET A 1 190 ? -16.891 -6.242 -15.195 1 88.62 190 MET A N 1
ATOM 1447 C CA . MET A 1 190 ? -16.875 -6.293 -13.734 1 88.62 190 MET A CA 1
ATOM 1448 C C . MET A 1 190 ? -17.016 -7.727 -13.234 1 88.62 190 MET A C 1
ATOM 1450 O O . MET A 1 190 ? -16.422 -8.102 -12.227 1 88.62 190 MET A O 1
ATOM 1454 N N . GLU A 1 191 ? -17.781 -8.461 -13.961 1 92.5 191 GLU A N 1
ATOM 1455 C CA . GLU A 1 191 ? -17.953 -9.859 -13.578 1 92.5 191 GLU A CA 1
ATOM 1456 C C . GLU A 1 191 ? -16.672 -10.664 -13.836 1 92.5 191 GLU A C 1
ATOM 1458 O O . GLU A 1 191 ? -16.266 -11.477 -13 1 92.5 191 GLU A O 1
ATOM 1463 N N . VAL A 1 192 ? -16.078 -10.414 -14.883 1 91.56 192 VAL A N 1
ATOM 1464 C CA . VAL A 1 192 ? -14.836 -11.109 -15.219 1 91.56 192 VAL A CA 1
ATOM 1465 C C . VAL A 1 192 ? -13.75 -10.742 -14.211 1 91.56 192 VAL A C 1
ATOM 1467 O O . VAL A 1 192 ? -12.992 -11.602 -13.766 1 91.56 192 VAL A O 1
ATOM 1470 N N . LEU A 1 193 ? -13.727 -9.492 -13.805 1 90.94 193 LEU A N 1
ATOM 1471 C CA . LEU A 1 193 ? -12.797 -9.055 -12.773 1 90.94 193 LEU A CA 1
ATOM 1472 C C . LEU A 1 193 ? -13.078 -9.75 -11.445 1 90.94 193 LEU A C 1
ATOM 1474 O O . LEU A 1 193 ? -12.156 -10.102 -10.719 1 90.94 193 LEU A O 1
ATOM 1478 N N . GLN A 1 194 ? -14.305 -9.891 -11.203 1 94.38 194 GLN A N 1
ATOM 1479 C CA . GLN A 1 194 ? -14.688 -10.594 -9.992 1 94.38 194 GLN A CA 1
ATOM 1480 C C . GLN A 1 194 ? -14.219 -12.047 -10.023 1 94.38 194 GLN A C 1
ATOM 1482 O O . GLN A 1 194 ? -13.711 -12.555 -9.023 1 94.38 194 GLN A O 1
ATOM 1487 N N . TYR A 1 195 ? -14.352 -12.672 -11.18 1 96.06 195 TYR A N 1
ATOM 1488 C CA . TYR A 1 195 ? -13.922 -14.055 -11.305 1 96.06 195 TYR A CA 1
ATOM 1489 C C . TYR A 1 195 ? -12.414 -14.18 -11.109 1 96.06 195 TYR A C 1
ATOM 1491 O O . TYR A 1 195 ? -11.938 -15.156 -10.523 1 96.06 195 TYR A O 1
ATOM 1499 N N . TYR A 1 196 ? -11.75 -13.227 -11.594 1 94.06 196 TYR A N 1
ATOM 1500 C CA . TYR A 1 196 ? -10.312 -13.211 -11.352 1 94.06 196 TYR A CA 1
ATOM 1501 C C . TYR A 1 196 ? -10.016 -13.109 -9.859 1 94.06 196 TYR A C 1
ATOM 1503 O O . TYR A 1 196 ? -9.211 -13.883 -9.328 1 94.06 196 TYR A O 1
ATOM 1511 N N . SER A 1 197 ? -10.688 -12.172 -9.203 1 94.75 197 SER A N 1
ATOM 1512 C CA . SER A 1 197 ? -10.516 -12.016 -7.766 1 94.75 197 SER A CA 1
ATOM 1513 C C . SER A 1 197 ? -10.859 -13.305 -7.023 1 94.75 197 SER A C 1
ATOM 1515 O O . SER A 1 197 ? -10.164 -13.688 -6.086 1 94.75 197 SER A O 1
ATOM 1517 N N . ASP A 1 198 ? -11.906 -13.93 -7.484 1 97.5 198 ASP A N 1
ATOM 1518 C CA . ASP A 1 198 ? -12.32 -15.195 -6.875 1 97.5 198 ASP A CA 1
ATOM 1519 C C . ASP A 1 198 ? -11.242 -16.266 -7.043 1 97.5 198 ASP A C 1
ATOM 1521 O O . ASP A 1 198 ? -10.961 -17.016 -6.109 1 97.5 198 ASP A O 1
ATOM 1525 N N . SER A 1 199 ? -10.664 -16.297 -8.203 1 97.25 199 SER A N 1
ATOM 1526 C CA . SER A 1 199 ? -9.625 -17.281 -8.461 1 97.25 199 SER A CA 1
ATOM 1527 C C . SER A 1 199 ? -8.406 -17.047 -7.566 1 97.25 199 SER A C 1
ATOM 1529 O O . SER A 1 199 ? -7.773 -18 -7.113 1 97.25 199 SER A O 1
ATOM 1531 N N . LYS A 1 200 ? -8.109 -15.797 -7.363 1 96 200 LYS A N 1
ATOM 1532 C CA . LYS A 1 200 ? -6.973 -15.484 -6.5 1 96 200 LYS A CA 1
ATOM 1533 C C . LYS A 1 200 ? -7.289 -15.789 -5.039 1 96 200 LYS A C 1
ATOM 1535 O O . LYS A 1 200 ? -6.402 -16.188 -4.277 1 96 200 LYS A O 1
ATOM 1540 N N . LEU A 1 201 ? -8.508 -15.633 -4.641 1 97.62 201 LEU A N 1
ATOM 1541 C CA . LEU A 1 201 ? -8.922 -16.078 -3.316 1 97.62 201 LEU A CA 1
ATOM 1542 C C . LEU A 1 201 ? -8.797 -17.594 -3.189 1 97.62 201 LEU A C 1
ATOM 1544 O O . LEU A 1 201 ? -8.367 -18.094 -2.15 1 97.62 201 LEU A O 1
ATOM 1548 N N . CYS A 1 202 ? -9.125 -18.297 -4.242 1 98.5 202 CYS A N 1
ATOM 1549 C CA . CYS A 1 202 ? -8.914 -19.734 -4.242 1 98.5 202 CYS A CA 1
ATOM 1550 C C . CYS A 1 202 ? -7.453 -20.078 -3.982 1 98.5 202 CYS A C 1
ATOM 1552 O O . CYS A 1 202 ? -7.152 -21 -3.219 1 98.5 202 CYS A O 1
ATOM 1554 N N . ASN A 1 203 ? -6.57 -19.328 -4.633 1 98.19 203 ASN A N 1
ATOM 1555 C CA . ASN A 1 203 ? -5.145 -19.562 -4.43 1 98.19 203 ASN A CA 1
ATOM 1556 C C . ASN A 1 203 ? -4.754 -19.406 -2.965 1 98.19 203 ASN A C 1
ATOM 1558 O O . ASN A 1 203 ? -4.008 -20.234 -2.426 1 98.19 203 ASN A O 1
ATOM 1562 N N . TYR A 1 204 ? -5.273 -18.391 -2.402 1 98.31 204 TYR A N 1
ATOM 1563 C CA . TYR A 1 204 ? -4.918 -18.156 -1.008 1 98.31 204 TYR A CA 1
ATOM 1564 C C . TYR A 1 204 ? -5.512 -19.234 -0.104 1 98.31 204 TYR A C 1
ATOM 1566 O O . TYR A 1 204 ? -4.816 -19.781 0.754 1 98.31 204 TYR A O 1
ATOM 1574 N N . LEU A 1 205 ? -6.793 -19.516 -0.27 1 98.5 205 LEU A N 1
ATOM 1575 C CA . LEU A 1 205 ? -7.445 -20.516 0.565 1 98.5 205 LEU A CA 1
ATOM 1576 C C . LEU A 1 205 ? -6.77 -21.875 0.41 1 98.5 205 LEU A C 1
ATOM 1578 O O . LEU A 1 205 ? -6.664 -22.641 1.376 1 98.5 205 LEU A O 1
ATOM 1582 N N . PHE A 1 206 ? -6.375 -22.188 -0.777 1 98.62 206 PHE A N 1
ATOM 1583 C CA . PHE A 1 206 ? -5.609 -23.391 -1.036 1 98.62 206 PHE A CA 1
ATOM 1584 C C . PHE A 1 206 ? -4.332 -23.422 -0.207 1 98.62 206 PHE A C 1
ATOM 1586 O O . PHE A 1 206 ? -4.027 -24.406 0.455 1 98.62 206 PHE A O 1
ATOM 1593 N N . THR A 1 207 ? -3.607 -22.281 -0.221 1 98.81 207 THR A N 1
ATOM 1594 C CA . THR A 1 207 ? -2.361 -22.172 0.529 1 98.81 207 THR A CA 1
ATOM 1595 C C . THR A 1 207 ? -2.615 -22.328 2.025 1 98.81 207 THR A C 1
ATOM 1597 O O . THR A 1 207 ? -1.876 -23.031 2.713 1 98.81 207 THR A O 1
ATOM 1600 N N . TYR A 1 208 ? -3.654 -21.688 2.418 1 98.5 208 TYR A N 1
ATOM 1601 C CA . TYR A 1 208 ? -4.059 -21.703 3.82 1 98.5 208 TYR A CA 1
ATOM 1602 C C . TYR A 1 208 ? -4.352 -23.125 4.289 1 98.5 208 TYR A C 1
ATOM 1604 O O . TYR A 1 208 ? -3.857 -23.562 5.332 1 98.5 208 TYR A O 1
ATOM 1612 N N . GLU A 1 209 ? -5.098 -23.875 3.588 1 98.62 209 GLU A N 1
ATOM 1613 C CA . GLU A 1 209 ? -5.453 -25.25 3.93 1 98.62 209 GLU A CA 1
ATOM 1614 C C . GLU A 1 209 ? -4.258 -26.188 3.777 1 98.62 209 GLU A C 1
ATOM 1616 O O . GLU A 1 209 ? -4.059 -27.094 4.59 1 98.62 209 GLU A O 1
ATOM 1621 N N . LEU A 1 210 ? -3.492 -25.984 2.756 1 98.81 210 LEU A N 1
ATOM 1622 C CA . LEU A 1 210 ? -2.297 -26.781 2.525 1 98.81 210 LEU A CA 1
ATOM 1623 C C . LEU A 1 210 ? -1.349 -26.703 3.717 1 98.81 210 LEU A C 1
ATOM 1625 O O . LEU A 1 210 ? -0.771 -27.719 4.129 1 98.81 210 LEU A O 1
ATOM 1629 N N . ALA A 1 211 ? -1.198 -25.531 4.238 1 98.75 211 ALA A N 1
ATOM 1630 C CA . ALA A 1 211 ? -0.314 -25.328 5.387 1 98.75 211 ALA A CA 1
ATOM 1631 C C . ALA A 1 211 ? -0.75 -26.203 6.562 1 98.75 211 ALA A C 1
ATOM 1633 O O . ALA A 1 211 ? 0.087 -26.75 7.281 1 98.75 211 ALA A O 1
ATOM 1634 N N . LYS A 1 212 ? -2.053 -26.297 6.738 1 98.19 212 LYS A N 1
ATOM 1635 C CA . LYS A 1 212 ? -2.57 -27.156 7.797 1 98.19 212 LYS A CA 1
ATOM 1636 C C . LYS A 1 212 ? -2.189 -28.609 7.562 1 98.19 212 LYS A C 1
ATOM 1638 O O . LYS A 1 212 ? -1.772 -29.312 8.492 1 98.19 212 LYS A O 1
ATOM 1643 N N . LYS A 1 213 ? -2.295 -28.984 6.414 1 97.94 213 LYS A N 1
ATOM 1644 C CA . LYS A 1 213 ? -2.029 -30.375 6.055 1 97.94 213 LYS A CA 1
ATOM 1645 C C . LYS A 1 213 ? -0.536 -30.688 6.113 1 97.94 213 LYS A C 1
ATOM 1647 O O . LYS A 1 213 ? -0.14 -31.844 6.23 1 97.94 213 LYS A O 1
ATOM 1652 N N . LEU A 1 214 ? 0.24 -29.672 6.02 1 98.5 214 LEU A N 1
ATOM 1653 C CA . LEU A 1 214 ? 1.688 -29.844 5.977 1 98.5 214 LEU A CA 1
ATOM 1654 C C . LEU A 1 214 ? 2.289 -29.75 7.375 1 98.5 214 LEU A C 1
ATOM 1656 O O . LEU A 1 214 ? 3.498 -29.922 7.547 1 98.5 214 LEU A O 1
ATOM 1660 N N . LYS A 1 215 ? 1.453 -29.438 8.367 1 97.31 215 LYS A N 1
ATOM 1661 C CA . LYS A 1 215 ? 1.967 -29.391 9.727 1 97.31 215 LYS A CA 1
ATOM 1662 C C . LYS A 1 215 ? 2.668 -30.688 10.102 1 97.31 215 LYS A C 1
ATOM 1664 O O . LYS A 1 215 ? 2.154 -31.781 9.828 1 97.31 215 LYS A O 1
ATOM 1669 N N . GLY A 1 216 ? 3.893 -30.609 10.688 1 96.5 216 GLY A N 1
ATOM 1670 C CA . GLY A 1 216 ? 4.656 -31.797 11.086 1 96.5 216 GLY A CA 1
ATOM 1671 C C . GLY A 1 216 ? 5.645 -32.25 10.023 1 96.5 216 GLY A C 1
ATOM 1672 O O . GLY A 1 216 ? 6.457 -33.125 10.273 1 96.5 216 GLY A O 1
ATOM 1673 N N . THR A 1 217 ? 5.535 -31.688 8.859 1 97.75 217 THR A N 1
ATOM 1674 C CA . THR A 1 217 ? 6.52 -31.953 7.812 1 97.75 217 THR A CA 1
ATOM 1675 C C . THR A 1 217 ? 7.508 -30.797 7.691 1 97.75 217 THR A C 1
ATOM 1677 O O . THR A 1 217 ? 7.383 -29.797 8.398 1 97.75 217 THR A O 1
ATOM 1680 N N . ASN A 1 218 ? 8.469 -30.953 6.855 1 97.62 218 ASN A N 1
ATOM 1681 C CA . ASN A 1 218 ? 9.453 -29.891 6.621 1 97.62 218 ASN A CA 1
ATOM 1682 C C . ASN A 1 218 ? 9.156 -29.125 5.332 1 97.62 218 ASN A C 1
ATOM 1684 O O . ASN A 1 218 ? 10.062 -28.562 4.723 1 97.62 218 ASN A O 1
ATOM 1688 N N . VAL A 1 219 ? 7.895 -29.25 4.91 1 98.75 219 VAL A N 1
ATOM 1689 C CA . VAL A 1 219 ? 7.438 -28.484 3.746 1 98.75 219 VAL A CA 1
ATOM 1690 C C . VAL A 1 219 ? 6.594 -27.297 4.203 1 98.75 219 VAL A C 1
ATOM 1692 O O . VAL A 1 219 ? 5.707 -27.453 5.043 1 98.75 219 VAL A O 1
ATOM 1695 N N . THR A 1 220 ? 6.945 -26.078 3.74 1 98.88 220 THR A N 1
ATOM 1696 C CA . THR A 1 220 ? 6.156 -24.891 4.02 1 98.88 220 THR A CA 1
ATOM 1697 C C . THR A 1 220 ? 5.543 -24.328 2.734 1 98.88 220 THR A C 1
ATOM 1699 O O . THR A 1 220 ? 5.945 -24.719 1.634 1 98.88 220 THR A O 1
ATOM 1702 N N . CYS A 1 221 ? 4.531 -23.562 2.906 1 98.88 221 CYS A N 1
ATOM 1703 C CA . CYS A 1 221 ? 3.887 -22.969 1.733 1 98.88 221 CYS A CA 1
ATOM 1704 C C . CYS A 1 221 ? 3.473 -21.531 1.997 1 98.88 221 CYS A C 1
ATOM 1706 O O . CYS A 1 221 ? 3.213 -21.156 3.141 1 98.88 221 CYS A O 1
ATOM 1708 N N . TYR A 1 222 ? 3.455 -20.734 0.925 1 98.88 222 TYR A N 1
ATOM 1709 C CA . TYR A 1 222 ? 3.178 -19.297 1.012 1 98.88 222 TYR A CA 1
ATOM 1710 C C . TYR A 1 222 ? 2.363 -18.828 -0.187 1 98.88 222 TYR A C 1
ATOM 1712 O O . TYR A 1 222 ? 2.438 -19.422 -1.267 1 98.88 222 TYR A O 1
ATOM 1720 N N . SER A 1 223 ? 1.547 -17.875 0.027 1 98.56 223 SER A N 1
ATOM 1721 C CA . SER A 1 223 ? 0.883 -17.125 -1.038 1 98.56 223 SER A CA 1
ATOM 1722 C C . SER A 1 223 ? 1.38 -15.688 -1.1 1 98.56 223 SER A C 1
ATOM 1724 O O . SER A 1 223 ? 1.918 -15.172 -0.119 1 98.56 223 SER A O 1
ATOM 1726 N N . LEU A 1 224 ? 1.277 -15.055 -2.324 1 97.38 224 LEU A N 1
ATOM 1727 C CA . LEU A 1 224 ? 1.842 -13.711 -2.389 1 97.38 224 LEU A CA 1
ATOM 1728 C C . LEU A 1 224 ? 1.153 -12.883 -3.469 1 97.38 224 LEU A C 1
ATOM 1730 O O . LEU A 1 224 ? 0.422 -13.422 -4.301 1 97.38 224 LEU A O 1
ATOM 1734 N N . HIS A 1 225 ? 1.348 -11.641 -3.354 1 92.88 225 HIS A N 1
ATOM 1735 C CA . HIS A 1 225 ? 1.077 -10.656 -4.398 1 92.88 225 HIS A CA 1
ATOM 1736 C C . HIS A 1 225 ? 2.367 -10.203 -5.074 1 92.88 225 HIS A C 1
ATOM 1738 O O . HIS A 1 225 ? 3.248 -9.641 -4.418 1 92.88 225 HIS A O 1
ATOM 1744 N N . PRO A 1 226 ? 2.479 -10.383 -6.355 1 88 226 PRO A N 1
ATOM 1745 C CA . PRO A 1 226 ? 3.729 -10.023 -7.031 1 88 226 PRO A CA 1
ATOM 1746 C C . PRO A 1 226 ? 3.834 -8.531 -7.328 1 88 226 PRO A C 1
ATOM 1748 O O . PRO A 1 226 ? 4.918 -8.039 -7.648 1 88 226 PRO A O 1
ATOM 1751 N N . GLY A 1 227 ? 2.764 -7.801 -7.199 1 77.81 227 GLY A N 1
ATOM 1752 C CA . GLY A 1 227 ? 2.736 -6.387 -7.539 1 77.81 227 GLY A CA 1
ATOM 1753 C C . GLY A 1 227 ? 2.178 -6.113 -8.922 1 77.81 227 GLY A C 1
ATOM 1754 O O . GLY A 1 227 ? 1.992 -7.039 -9.711 1 77.81 227 GLY A O 1
ATOM 1755 N N . ALA A 1 228 ? 1.817 -4.859 -9.195 1 64 228 ALA A N 1
ATOM 1756 C CA . ALA A 1 228 ? 1.271 -4.461 -10.492 1 64 228 ALA A CA 1
ATOM 1757 C C . ALA A 1 228 ? 2.371 -4.355 -11.547 1 64 228 ALA A C 1
ATOM 1759 O O . ALA A 1 228 ? 3.309 -3.57 -11.398 1 64 228 ALA A O 1
ATOM 1760 N N . ILE A 1 229 ? 2.369 -5.23 -12.492 1 60.22 229 ILE A N 1
ATOM 1761 C CA . ILE A 1 229 ? 3.455 -5.238 -13.469 1 60.22 229 ILE A CA 1
ATOM 1762 C C . ILE A 1 229 ? 2.961 -4.66 -14.789 1 60.22 229 ILE A C 1
ATOM 1764 O O . ILE A 1 229 ? 1.785 -4.797 -15.141 1 60.22 229 ILE A O 1
ATOM 1768 N N . ASN A 1 230 ? 3.814 -3.73 -15.359 1 57.75 230 ASN A N 1
ATOM 1769 C CA . ASN A 1 230 ? 3.594 -3.084 -16.656 1 57.75 230 ASN A CA 1
ATOM 1770 C C . ASN A 1 230 ? 3.373 -4.109 -17.75 1 57.75 230 ASN A C 1
ATOM 1772 O O . ASN A 1 230 ? 2.742 -3.807 -18.766 1 57.75 230 ASN A O 1
ATOM 1776 N N . SER A 1 231 ? 3.871 -5.301 -17.656 1 49.59 231 SER A N 1
ATOM 1777 C CA . SER A 1 231 ? 3.957 -6.168 -18.828 1 49.59 231 SER A CA 1
ATOM 1778 C C . SER A 1 231 ? 2.605 -6.293 -19.531 1 49.59 231 SER A C 1
ATOM 1780 O O . SER A 1 231 ? 2.537 -6.312 -20.766 1 49.59 231 SER A O 1
ATOM 1782 N N . GLU A 1 232 ? 1.527 -6.391 -18.781 1 49.16 232 GLU A N 1
ATOM 1783 C CA . GLU A 1 232 ? 0.262 -6.707 -19.438 1 49.16 232 GLU A CA 1
ATOM 1784 C C . GLU A 1 232 ? -0.418 -5.445 -19.969 1 49.16 232 GLU A C 1
ATOM 1786 O O . GLU A 1 232 ? -1.194 -5.508 -20.922 1 49.16 232 GLU A O 1
ATOM 1791 N N . LEU A 1 233 ? -0.106 -4.262 -19.266 1 45.38 233 LEU A N 1
ATOM 1792 C CA . LEU A 1 233 ? -0.755 -3.02 -19.672 1 45.38 233 LEU A CA 1
ATOM 1793 C C . LEU A 1 233 ? -0.299 -2.594 -21.062 1 45.38 233 LEU A C 1
ATOM 1795 O O . LEU A 1 233 ? -1.073 -2.008 -21.828 1 45.38 233 LEU A O 1
ATOM 1799 N N . ALA A 1 234 ? 0.915 -2.9 -21.422 1 47 234 ALA A N 1
ATOM 1800 C CA . ALA A 1 234 ? 1.498 -2.506 -22.703 1 47 234 ALA A CA 1
ATOM 1801 C C . ALA A 1 234 ? 0.944 -3.355 -23.844 1 47 234 ALA A C 1
ATOM 1803 O O . ALA A 1 234 ? 1.03 -2.969 -25.016 1 47 234 ALA A O 1
ATOM 1804 N N . ARG A 1 235 ? 0.36 -4.453 -23.531 1 44.22 235 ARG A N 1
ATOM 1805 C CA . ARG A 1 235 ? 0.012 -5.305 -24.672 1 44.22 235 ARG A CA 1
ATOM 1806 C C . ARG A 1 235 ? -1.174 -4.734 -25.438 1 44.22 235 ARG A C 1
ATOM 1808 O O . ARG A 1 235 ? -1.305 -4.957 -26.641 1 44.22 235 ARG A O 1
ATOM 1815 N N . ASN A 1 236 ? -2.072 -3.848 -24.75 1 44.12 236 ASN A N 1
ATOM 1816 C CA . ASN A 1 236 ? -3.281 -3.514 -25.484 1 44.12 236 ASN A CA 1
ATOM 1817 C C . ASN A 1 236 ? -3.318 -2.035 -25.859 1 44.12 236 ASN A C 1
ATOM 1819 O O . ASN A 1 236 ? -4.387 -1.486 -26.125 1 44.12 236 ASN A O 1
ATOM 1823 N N . THR A 1 237 ? -2.285 -1.303 -25.688 1 46.56 237 THR A N 1
ATOM 1824 C CA . THR A 1 237 ? -2.436 0.114 -26 1 46.56 237 THR A CA 1
ATOM 1825 C C . THR A 1 237 ? -1.738 0.452 -27.312 1 46.56 237 THR A C 1
ATOM 1827 O O . THR A 1 237 ? -0.774 -0.212 -27.703 1 46.56 237 THR A O 1
ATOM 1830 N N . ASN A 1 238 ? -2.385 1.249 -28.031 1 52.09 238 ASN A N 1
ATOM 1831 C CA . ASN A 1 238 ? -1.823 1.766 -29.281 1 52.09 238 ASN A CA 1
ATOM 1832 C C . ASN A 1 238 ? -0.394 2.264 -29.078 1 52.09 238 ASN A C 1
ATOM 1834 O O . ASN A 1 238 ? -0.051 2.779 -28.016 1 52.09 238 ASN A O 1
ATOM 1838 N N . SER A 1 239 ? 0.443 1.934 -30.016 1 55.84 239 SER A N 1
ATOM 1839 C CA . SER A 1 239 ? 1.894 2.098 -30 1 55.84 239 SER A CA 1
ATOM 1840 C C . SER A 1 239 ? 2.285 3.523 -29.625 1 55.84 239 SER A C 1
ATOM 1842 O O . SER A 1 239 ? 3.242 3.732 -28.875 1 55.84 239 SER A O 1
ATOM 1844 N N . THR A 1 240 ? 1.591 4.484 -30.188 1 53.62 240 THR A N 1
ATOM 1845 C CA . THR A 1 240 ? 1.998 5.867 -29.969 1 53.62 240 THR A CA 1
ATOM 1846 C C . THR A 1 240 ? 1.705 6.305 -28.547 1 53.62 240 THR A C 1
ATOM 1848 O O . THR A 1 240 ? 2.529 6.969 -27.906 1 53.62 240 THR A O 1
ATOM 1851 N N . LEU A 1 241 ? 0.518 6.027 -28.156 1 52.97 241 LEU A N 1
ATOM 1852 C CA . LEU A 1 241 ? 0.118 6.418 -26.812 1 52.97 241 LEU A CA 1
ATOM 1853 C C . LEU A 1 241 ? 0.935 5.672 -25.766 1 52.97 241 LEU A C 1
ATOM 1855 O O . LEU A 1 241 ? 1.29 6.238 -24.719 1 52.97 241 LEU A O 1
ATOM 1859 N N . ARG A 1 242 ? 1.358 4.488 -26.172 1 58.06 242 ARG A N 1
ATOM 1860 C CA . ARG A 1 242 ? 2.197 3.68 -25.297 1 58.06 242 ARG A CA 1
ATOM 1861 C C . ARG A 1 242 ? 3.545 4.352 -25.062 1 58.06 242 ARG A C 1
ATOM 1863 O O . ARG A 1 242 ? 4.066 4.328 -23.938 1 58.06 242 ARG A O 1
ATOM 1870 N N . PHE A 1 243 ? 3.943 4.867 -26.203 1 56.84 243 PHE A N 1
ATOM 1871 C CA . PHE A 1 243 ? 5.262 5.484 -26.094 1 56.84 243 PHE A CA 1
ATOM 1872 C C . PHE A 1 243 ? 5.25 6.621 -25.078 1 56.84 243 PHE A C 1
ATOM 1874 O O . PHE A 1 243 ? 6.199 6.785 -24.312 1 56.84 243 PHE A O 1
ATOM 1881 N N . PHE A 1 244 ? 4.09 7.309 -25.109 1 58.03 244 PHE A N 1
ATOM 1882 C CA . PHE A 1 244 ? 4.043 8.484 -24.25 1 58.03 244 PHE A CA 1
ATOM 1883 C C . PHE A 1 244 ? 3.705 8.086 -22.812 1 58.03 244 PHE A C 1
ATOM 1885 O O . PHE A 1 244 ? 4.148 8.734 -21.875 1 58.03 244 PHE A O 1
ATOM 1892 N N . LEU A 1 245 ? 3.059 6.988 -22.703 1 61.53 245 LEU A N 1
ATOM 1893 C CA . LEU A 1 245 ? 2.559 6.641 -21.375 1 61.53 245 LEU A CA 1
ATOM 1894 C C . LEU A 1 245 ? 3.504 5.672 -20.688 1 61.53 245 LEU A C 1
ATOM 1896 O O . LEU A 1 245 ? 3.398 5.465 -19.469 1 61.53 245 LEU A O 1
ATOM 1900 N N . LYS A 1 246 ? 4.492 5.168 -21.484 1 64 246 LYS A N 1
ATOM 1901 C CA . LYS A 1 246 ? 5.391 4.137 -20.984 1 64 246 LYS A CA 1
ATOM 1902 C C . LYS A 1 246 ? 6.148 4.625 -19.75 1 64 246 LYS A C 1
ATOM 1904 O O . LYS A 1 246 ? 6.207 3.93 -18.734 1 64 246 LYS A O 1
ATOM 1909 N N . PRO A 1 247 ? 6.707 5.859 -19.906 1 64.38 247 PRO A N 1
ATOM 1910 C CA . PRO A 1 247 ? 7.438 6.293 -18.703 1 64.38 247 PRO A CA 1
ATOM 1911 C C . PRO A 1 247 ? 6.535 6.473 -17.5 1 64.38 247 PRO A C 1
ATOM 1913 O O . PRO A 1 247 ? 6.945 6.184 -16.359 1 64.38 247 PRO A O 1
ATOM 1916 N N . LEU A 1 248 ? 5.359 6.871 -17.75 1 64.88 248 LEU A N 1
ATOM 1917 C CA . LEU A 1 248 ? 4.426 7.094 -16.641 1 64.88 248 LEU A CA 1
ATOM 1918 C C . LEU A 1 248 ? 3.982 5.766 -16.031 1 64.88 248 LEU A C 1
ATOM 1920 O O . LEU A 1 248 ? 3.928 5.633 -14.805 1 64.88 248 LEU A O 1
ATOM 1924 N N . THR A 1 249 ? 3.812 4.84 -16.953 1 68.12 249 THR A N 1
ATOM 1925 C CA . THR A 1 249 ? 3.395 3.531 -16.453 1 68.12 249 THR A CA 1
ATOM 1926 C C . THR A 1 249 ? 4.539 2.84 -15.727 1 68.12 249 THR A C 1
ATOM 1928 O O . THR A 1 249 ? 4.328 2.199 -14.695 1 68.12 249 THR A O 1
ATOM 1931 N N . ALA A 1 250 ? 5.707 3.123 -16.234 1 70.19 250 ALA A N 1
ATOM 1932 C CA . ALA A 1 250 ? 6.867 2.502 -15.594 1 70.19 250 ALA A CA 1
ATOM 1933 C C . ALA A 1 250 ? 7.113 3.092 -14.211 1 70.19 250 ALA A C 1
ATOM 1935 O O . ALA A 1 250 ? 7.688 2.43 -13.344 1 70.19 250 ALA A O 1
ATOM 1936 N N . TYR A 1 251 ? 6.66 4.234 -14.117 1 70.19 251 TYR A N 1
ATOM 1937 C CA . TYR A 1 251 ? 6.855 4.918 -12.844 1 70.19 251 TYR A CA 1
ATOM 1938 C C . TYR A 1 251 ? 5.906 4.371 -11.781 1 70.19 251 TYR A C 1
ATOM 1940 O O . TYR A 1 251 ? 6.273 4.254 -10.609 1 70.19 251 TYR A O 1
ATOM 1948 N N . PHE A 1 252 ? 4.82 3.855 -12.266 1 70.88 252 PHE A N 1
ATOM 1949 C CA . PHE A 1 252 ? 3.789 3.527 -11.289 1 70.88 252 PHE A CA 1
ATOM 1950 C C . PHE A 1 252 ? 3.574 2.02 -11.219 1 70.88 252 PHE A C 1
ATOM 1952 O O . PHE A 1 252 ? 2.922 1.523 -10.297 1 70.88 252 PHE A O 1
ATOM 1959 N N . PHE A 1 253 ? 4.25 1.342 -12.164 1 76 253 PHE A N 1
ATOM 1960 C CA . PHE A 1 253 ? 4.078 -0.105 -12.188 1 76 253 PHE A CA 1
ATOM 1961 C C . PHE A 1 253 ? 5.422 -0.814 -12.078 1 76 253 PHE A C 1
ATOM 1963 O O . PHE A 1 253 ? 6.438 -0.303 -12.555 1 76 253 PHE A O 1
ATOM 1970 N N . LYS A 1 254 ? 5.332 -1.919 -11.477 1 78.19 254 LYS A N 1
ATOM 1971 C CA . LYS A 1 254 ? 6.543 -2.719 -11.328 1 78.19 254 LYS A CA 1
ATOM 1972 C C . LYS A 1 254 ? 6.961 -3.34 -12.656 1 78.19 254 LYS A C 1
ATOM 1974 O O . LYS A 1 254 ? 6.113 -3.676 -13.484 1 78.19 254 LYS A O 1
ATOM 1979 N N . ASN A 1 255 ? 8.281 -3.406 -12.805 1 85.81 255 ASN A N 1
ATOM 1980 C CA . ASN A 1 255 ? 8.781 -4.297 -13.852 1 85.81 255 ASN A CA 1
ATOM 1981 C C . ASN A 1 255 ? 8.922 -5.73 -13.344 1 85.81 255 ASN A C 1
ATOM 1983 O O . ASN A 1 255 ? 8.602 -6.016 -12.188 1 85.81 255 ASN A O 1
ATOM 1987 N N . THR A 1 256 ? 9.352 -6.629 -14.195 1 90 256 THR A N 1
ATOM 1988 C CA . THR A 1 256 ? 9.359 -8.047 -13.852 1 90 256 THR A CA 1
ATOM 1989 C C . THR A 1 256 ? 10.383 -8.328 -12.75 1 90 256 THR A C 1
ATOM 1991 O O . THR A 1 256 ? 10.18 -9.227 -11.922 1 90 256 THR A O 1
ATOM 1994 N N . GLU A 1 257 ? 11.5 -7.555 -12.688 1 92.56 257 GLU A N 1
ATOM 1995 C CA . GLU A 1 257 ? 12.492 -7.715 -11.625 1 92.56 257 GLU A CA 1
ATOM 1996 C C . GLU A 1 257 ? 11.914 -7.336 -10.266 1 92.56 257 GLU A C 1
ATOM 1998 O O . GLU A 1 257 ? 12.133 -8.039 -9.281 1 92.56 257 GLU A O 1
ATOM 2003 N N . GLN A 1 258 ? 11.188 -6.258 -10.297 1 91.19 258 GLN A N 1
ATOM 2004 C CA . GLN A 1 258 ? 10.516 -5.84 -9.062 1 91.19 258 GLN A CA 1
ATOM 2005 C C . GLN A 1 258 ? 9.375 -6.789 -8.719 1 91.19 258 GLN A C 1
ATOM 2007 O O . GLN A 1 258 ? 9.156 -7.105 -7.547 1 91.19 258 GLN A O 1
ATOM 2012 N N . GLY A 1 259 ? 8.766 -7.312 -9.648 1 91.25 259 GLY A N 1
ATOM 2013 C CA . GLY A 1 259 ? 7.598 -8.156 -9.469 1 91.25 259 GLY A CA 1
ATOM 2014 C C . GLY A 1 259 ? 7.934 -9.531 -8.922 1 91.25 259 GLY A C 1
ATOM 2015 O O . GLY A 1 259 ? 7.117 -10.156 -8.242 1 91.25 259 GLY A O 1
ATOM 2016 N N . CYS A 1 260 ? 9.125 -9.984 -9.188 1 95.88 260 CYS A N 1
ATOM 2017 C CA . CYS A 1 260 ? 9.438 -11.352 -8.789 1 95.88 260 CYS A CA 1
ATOM 2018 C C . CYS A 1 260 ? 10.023 -11.383 -7.383 1 95.88 260 CYS A C 1
ATOM 2020 O O . CYS A 1 260 ? 10.273 -12.461 -6.832 1 95.88 260 CYS A O 1
ATOM 2022 N N . GLN A 1 261 ? 10.195 -10.195 -6.719 1 97.19 261 GLN A N 1
ATOM 2023 C CA . GLN A 1 261 ? 10.922 -10.125 -5.457 1 97.19 261 GLN A CA 1
ATOM 2024 C C . GLN A 1 261 ? 10.164 -10.844 -4.344 1 97.19 261 GLN A C 1
ATOM 2026 O O . GLN A 1 261 ? 10.766 -11.547 -3.531 1 97.19 261 GLN A O 1
ATOM 2031 N N . THR A 1 262 ? 8.891 -10.68 -4.316 1 97.44 262 THR A N 1
ATOM 2032 C CA . THR A 1 262 ? 8.133 -11.336 -3.256 1 97.44 262 THR A CA 1
ATOM 2033 C C . THR A 1 262 ? 8.086 -12.852 -3.479 1 97.44 262 THR A C 1
ATOM 2035 O O . THR A 1 262 ? 8.109 -13.625 -2.521 1 97.44 262 THR A O 1
ATOM 2038 N N . THR A 1 263 ? 8.023 -13.273 -4.742 1 98.38 263 THR A N 1
ATOM 2039 C CA . THR A 1 263 ? 8.109 -14.695 -5.047 1 98.38 263 THR A CA 1
ATOM 2040 C C . THR A 1 263 ? 9.438 -15.273 -4.559 1 98.38 263 THR A C 1
ATOM 2042 O O . THR A 1 263 ? 9.461 -16.312 -3.893 1 98.38 263 THR A O 1
ATOM 2045 N N . LEU A 1 264 ? 10.523 -14.562 -4.871 1 98.69 264 LEU A N 1
ATOM 2046 C CA . LEU A 1 264 ? 11.844 -15.008 -4.445 1 98.69 264 LEU A CA 1
ATOM 2047 C C . LEU A 1 264 ? 11.945 -15.023 -2.922 1 98.69 264 LEU A C 1
ATOM 2049 O O . LEU A 1 264 ? 12.508 -15.953 -2.34 1 98.69 264 LEU A O 1
ATOM 2053 N N . HIS A 1 265 ? 11.367 -14.008 -2.312 1 98.69 265 HIS A N 1
ATOM 2054 C CA . HIS A 1 265 ? 11.352 -13.945 -0.856 1 98.69 265 HIS A CA 1
ATOM 2055 C C . HIS A 1 265 ? 10.664 -15.172 -0.259 1 98.69 265 HIS A C 1
ATOM 2057 O O . HIS A 1 265 ? 11.227 -15.844 0.609 1 98.69 265 HIS A O 1
ATOM 2063 N N . CYS A 1 266 ? 9.555 -15.516 -0.764 1 98.75 266 CYS A N 1
ATOM 2064 C CA . CYS A 1 266 ? 8.781 -16.641 -0.262 1 98.75 266 CYS A CA 1
ATOM 2065 C C . CYS A 1 266 ? 9.5 -17.969 -0.551 1 98.75 266 CYS A C 1
ATOM 2067 O O . CYS A 1 266 ? 9.453 -18.891 0.259 1 98.75 266 CYS A O 1
ATOM 2069 N N . ALA A 1 267 ? 10.195 -18.016 -1.636 1 98.81 267 ALA A N 1
ATOM 2070 C CA . ALA A 1 267 ? 10.852 -19.25 -2.057 1 98.81 267 ALA A CA 1
ATOM 2071 C C . ALA A 1 267 ? 12.148 -19.484 -1.283 1 98.81 267 ALA A C 1
ATOM 2073 O O . ALA A 1 267 ? 12.555 -20.625 -1.066 1 98.81 267 ALA A O 1
ATOM 2074 N N . LEU A 1 268 ? 12.797 -18.328 -0.75 1 98.75 268 LEU A N 1
ATOM 2075 C CA . LEU A 1 268 ? 14.203 -18.5 -0.391 1 98.75 268 LEU A CA 1
ATOM 2076 C C . LEU A 1 268 ? 14.469 -17.984 1.02 1 98.75 268 LEU A C 1
ATOM 2078 O O . LEU A 1 268 ? 15.43 -18.406 1.664 1 98.75 268 LEU A O 1
ATOM 2082 N N . GLN A 1 269 ? 13.664 -17.031 1.421 1 98.5 269 GLN A N 1
ATOM 2083 C CA . GLN A 1 269 ? 14.008 -16.328 2.652 1 98.5 269 GLN A CA 1
ATOM 2084 C C . GLN A 1 269 ? 13.969 -17.266 3.854 1 98.5 269 GLN A C 1
ATOM 2086 O O . GLN A 1 269 ? 12.961 -17.922 4.094 1 98.5 269 GLN A O 1
ATOM 2091 N N . GLU A 1 270 ? 15.094 -17.344 4.559 1 97.38 270 GLU A N 1
ATOM 2092 C CA . GLU A 1 270 ? 15.148 -18.125 5.789 1 97.38 270 GLU A CA 1
ATOM 2093 C C . GLU A 1 270 ? 14.438 -17.406 6.934 1 97.38 270 GLU A C 1
ATOM 2095 O O . GLU A 1 270 ? 14.383 -16.188 6.965 1 97.38 270 GLU A O 1
ATOM 2100 N N . GLY A 1 271 ? 13.898 -18.156 7.82 1 96.88 271 GLY A N 1
ATOM 2101 C CA . GLY A 1 271 ? 13.305 -17.578 9.016 1 96.88 271 GLY A CA 1
ATOM 2102 C C . GLY A 1 271 ? 11.812 -17.312 8.875 1 96.88 271 GLY A C 1
ATOM 2103 O O . GLY A 1 271 ? 11.148 -16.938 9.844 1 96.88 271 GLY A O 1
ATOM 2104 N N . ILE A 1 272 ? 11.273 -17.594 7.684 1 97.88 272 ILE A N 1
ATOM 2105 C CA . ILE A 1 272 ? 9.859 -17.266 7.5 1 97.88 272 ILE A CA 1
ATOM 2106 C C . ILE A 1 272 ? 9.016 -18.531 7.652 1 97.88 272 ILE A C 1
ATOM 2108 O O . ILE A 1 272 ? 7.801 -18.5 7.418 1 97.88 272 ILE A O 1
ATOM 2112 N N . GLU A 1 273 ? 9.633 -19.625 8.07 1 97.62 273 GLU A N 1
ATOM 2113 C CA . GLU A 1 273 ? 8.961 -20.922 8.172 1 97.62 273 GLU A CA 1
ATOM 2114 C C . GLU A 1 273 ? 7.742 -20.828 9.086 1 97.62 273 GLU A C 1
ATOM 2116 O O . GLU A 1 273 ? 6.707 -21.438 8.805 1 97.62 273 GLU A O 1
ATOM 2121 N N . PRO A 1 274 ? 7.762 -19.984 10.148 1 97.44 274 PRO A N 1
ATOM 2122 C CA . PRO A 1 274 ? 6.586 -19.875 11.016 1 97.44 274 PRO A CA 1
ATOM 2123 C C . PRO A 1 274 ? 5.395 -19.234 10.32 1 97.44 274 PRO A C 1
ATOM 2125 O O . PRO A 1 274 ? 4.27 -19.297 10.828 1 97.44 274 PRO A O 1
ATOM 2128 N N . PHE A 1 275 ? 5.613 -18.656 9.18 1 98.12 275 PHE A N 1
ATOM 2129 C CA . PHE A 1 275 ? 4.547 -17.953 8.469 1 98.12 275 PHE A CA 1
ATOM 2130 C C . PHE A 1 275 ? 3.996 -18.812 7.336 1 98.12 275 PHE A C 1
ATOM 2132 O O . PHE A 1 275 ? 3.389 -18.281 6.398 1 98.12 275 PHE A O 1
ATOM 2139 N N . SER A 1 276 ? 4.242 -20.125 7.41 1 98.62 276 SER A N 1
ATOM 2140 C CA . SER A 1 276 ? 3.66 -21.031 6.418 1 98.62 276 SER A CA 1
ATOM 2141 C C . SER A 1 276 ? 2.145 -20.875 6.348 1 98.62 276 SER A C 1
ATOM 2143 O O . SER A 1 276 ? 1.475 -20.812 7.383 1 98.62 276 SER A O 1
ATOM 2145 N N . GLY A 1 277 ? 1.605 -20.719 5.188 1 98.56 277 GLY A N 1
ATOM 2146 C CA . GLY A 1 277 ? 0.172 -20.578 4.98 1 98.56 277 GLY A CA 1
ATOM 2147 C C . GLY A 1 277 ? -0.282 -19.141 4.879 1 98.56 277 GLY A C 1
ATOM 2148 O O . GLY A 1 277 ? -1.449 -18.859 4.59 1 98.56 277 GLY A O 1
ATOM 2149 N N . ARG A 1 278 ? 0.674 -18.219 5.012 1 98.31 278 ARG A N 1
ATOM 2150 C CA . ARG A 1 278 ? 0.305 -16.797 5.086 1 98.31 278 ARG A CA 1
ATOM 2151 C C . ARG A 1 278 ? 0.509 -16.109 3.74 1 98.31 278 ARG A C 1
ATOM 2153 O O . ARG A 1 278 ? 1.024 -16.719 2.799 1 98.31 278 ARG A O 1
ATOM 2160 N N . PHE A 1 279 ? -0.054 -14.906 3.67 1 97.62 279 PHE A N 1
ATOM 2161 C CA . PHE A 1 279 ? -0.014 -14.078 2.469 1 97.62 279 PHE A CA 1
ATOM 2162 C C . PHE A 1 279 ? 1.088 -13.031 2.57 1 97.62 279 PHE A C 1
ATOM 2164 O O . PHE A 1 279 ? 1.222 -12.359 3.596 1 97.62 279 PHE A O 1
ATOM 2171 N N . PHE A 1 280 ? 1.906 -12.914 1.488 1 97.19 280 PHE A N 1
ATOM 2172 C CA . PHE A 1 280 ? 3 -11.953 1.473 1 97.19 280 PHE A CA 1
ATOM 2173 C C . PHE A 1 280 ? 2.801 -10.922 0.365 1 97.19 280 PHE A C 1
ATOM 2175 O O . PHE A 1 280 ? 2.268 -11.25 -0.699 1 97.19 280 PHE A O 1
ATOM 2182 N N . SER A 1 281 ? 3.168 -9.75 0.559 1 92.81 281 SER A N 1
ATOM 2183 C CA . SER A 1 281 ? 3.305 -8.664 -0.402 1 92.81 281 SER A CA 1
ATOM 2184 C C . SER A 1 281 ? 4.504 -7.781 -0.07 1 92.81 281 SER A C 1
ATOM 2186 O O . SER A 1 281 ? 4.762 -7.488 1.101 1 92.81 281 SER A O 1
ATOM 2188 N N . ASN A 1 282 ? 5.258 -7.422 -1.088 1 91.81 282 ASN A N 1
ATOM 2189 C CA . ASN A 1 282 ? 6.434 -6.582 -0.875 1 91.81 282 ASN A CA 1
ATOM 2190 C C . ASN A 1 282 ? 7.383 -7.195 0.149 1 91.81 282 ASN A C 1
ATOM 2192 O O . ASN A 1 282 ? 7.871 -6.5 1.044 1 91.81 282 ASN A O 1
ATOM 2196 N N . CYS A 1 283 ? 7.504 -8.484 0.091 1 95.44 283 CYS A N 1
ATOM 2197 C CA . CYS A 1 283 ? 8.414 -9.297 0.888 1 95.44 283 CYS A CA 1
ATOM 2198 C C . CYS A 1 283 ? 8.062 -9.219 2.369 1 95.44 283 CYS A C 1
ATOM 2200 O O . CYS A 1 283 ? 8.938 -9.297 3.227 1 95.44 283 CYS A O 1
ATOM 2202 N N . THR A 1 284 ? 6.836 -8.938 2.654 1 92.5 284 THR A N 1
ATOM 2203 C CA . THR A 1 284 ? 6.355 -8.812 4.023 1 92.5 284 THR A CA 1
ATOM 2204 C C . THR A 1 284 ? 5.031 -9.547 4.203 1 92.5 284 THR A C 1
ATOM 2206 O O . THR A 1 284 ? 4.156 -9.477 3.336 1 92.5 284 THR A O 1
ATOM 2209 N N . VAL A 1 285 ? 4.906 -10.234 5.344 1 95.25 285 VAL A N 1
ATOM 2210 C CA . VAL A 1 285 ? 3.658 -10.93 5.645 1 95.25 285 VAL A CA 1
ATOM 2211 C C . VAL A 1 285 ? 2.533 -9.914 5.816 1 95.25 285 VAL A C 1
ATOM 2213 O O . VAL A 1 285 ? 2.727 -8.859 6.43 1 95.25 285 VAL A O 1
ATOM 2216 N N . LYS A 1 286 ? 1.393 -10.172 5.219 1 91.44 286 LYS A N 1
ATOM 2217 C CA . LYS A 1 286 ? 0.231 -9.289 5.293 1 91.44 286 LYS A CA 1
ATOM 2218 C C . LYS A 1 286 ? -0.952 -9.992 5.949 1 91.44 286 LYS A C 1
ATOM 2220 O O . LYS A 1 286 ? -1.116 -11.203 5.812 1 91.44 286 LYS A O 1
ATOM 2225 N N . GLU A 1 287 ? -1.716 -9.172 6.629 1 87.38 287 GLU A N 1
ATOM 2226 C CA . GLU A 1 287 ? -2.984 -9.703 7.121 1 87.38 287 GLU A CA 1
ATOM 2227 C C . GLU A 1 287 ? -4.016 -9.805 6 1 87.38 287 GLU A C 1
ATOM 2229 O O . GLU A 1 287 ? -4.023 -8.977 5.086 1 87.38 287 GLU A O 1
ATOM 2234 N N . VAL A 1 288 ? -4.828 -10.836 6.102 1 91.44 288 VAL A N 1
ATOM 2235 C CA . VAL A 1 288 ? -5.887 -11.023 5.113 1 91.44 288 VAL A CA 1
ATOM 2236 C C . VAL A 1 288 ? -7.246 -10.781 5.762 1 91.44 288 VAL A C 1
ATOM 2238 O O . VAL A 1 288 ? -7.348 -10.672 6.984 1 91.44 288 VAL A O 1
ATOM 2241 N N . TYR A 1 289 ? -8.258 -10.555 4.945 1 87.31 289 TYR A N 1
ATOM 2242 C CA . TYR A 1 289 ? -9.609 -10.344 5.453 1 87.31 289 TYR A CA 1
ATOM 2243 C C . TYR A 1 289 ? -10.18 -11.633 6.039 1 87.31 289 TYR A C 1
ATOM 2245 O O . TYR A 1 289 ? -9.703 -12.727 5.727 1 87.31 289 TYR A O 1
ATOM 2253 N N . ASP A 1 290 ? -11.18 -11.547 6.801 1 86.5 290 ASP A N 1
ATOM 2254 C CA . ASP A 1 290 ? -11.75 -12.656 7.562 1 86.5 290 ASP A CA 1
ATOM 2255 C C . ASP A 1 290 ? -12.219 -13.773 6.633 1 86.5 290 ASP A C 1
ATOM 2257 O O . ASP A 1 290 ? -12.086 -14.953 6.957 1 86.5 290 ASP A O 1
ATOM 2261 N N . LYS A 1 291 ? -12.734 -13.438 5.52 1 86.44 291 LYS A N 1
ATOM 2262 C CA . LYS A 1 291 ? -13.242 -14.453 4.594 1 86.44 291 LYS A CA 1
ATOM 2263 C C . LYS A 1 291 ? -12.125 -15.375 4.129 1 86.44 291 LYS A C 1
ATOM 2265 O O . LYS A 1 291 ? -12.375 -16.531 3.752 1 86.44 291 LYS A O 1
ATOM 2270 N N . ALA A 1 292 ? -10.922 -14.828 4.195 1 90.75 292 ALA A N 1
ATOM 2271 C CA . ALA A 1 292 ? -9.773 -15.617 3.754 1 90.75 292 ALA A CA 1
ATOM 2272 C C . ALA A 1 292 ? -9.234 -16.484 4.891 1 90.75 292 ALA A C 1
ATOM 2274 O O . ALA A 1 292 ? -8.367 -17.328 4.676 1 90.75 292 ALA A O 1
ATOM 2275 N N . LYS A 1 293 ? -9.781 -16.234 6.074 1 90.06 293 LYS A N 1
ATOM 2276 C CA . LYS A 1 293 ? -9.375 -17.031 7.23 1 90.06 293 LYS A CA 1
ATOM 2277 C C . LYS A 1 293 ? -10.469 -18.031 7.613 1 90.06 293 LYS A C 1
ATOM 2279 O O . LYS A 1 293 ? -10.469 -18.547 8.727 1 90.06 293 LYS A O 1
ATOM 2284 N N . ASP A 1 294 ? -11.312 -18.297 6.781 1 92.88 294 ASP A N 1
ATOM 2285 C CA . ASP A 1 294 ? -12.461 -19.156 7.031 1 92.88 294 ASP A CA 1
ATOM 2286 C C . ASP A 1 294 ? -12.086 -20.625 6.863 1 92.88 294 ASP A C 1
ATOM 2288 O O . ASP A 1 294 ? -12 -21.125 5.738 1 92.88 294 ASP A O 1
ATOM 2292 N N . ASP A 1 295 ? -12.047 -21.328 8 1 95.31 295 ASP A N 1
ATOM 2293 C CA . ASP A 1 295 ? -11.664 -22.734 7.984 1 95.31 295 ASP A CA 1
ATOM 2294 C C . ASP A 1 295 ? -12.672 -23.578 7.211 1 95.31 295 ASP A C 1
ATOM 2296 O O . ASP A 1 295 ? -12.297 -24.516 6.504 1 95.31 295 ASP A O 1
ATOM 2300 N N . ALA A 1 296 ? -13.883 -23.266 7.363 1 96.56 296 ALA A N 1
ATOM 2301 C CA . ALA A 1 296 ? -14.922 -24.016 6.672 1 96.56 296 ALA A CA 1
ATOM 2302 C C . ALA A 1 296 ? -14.82 -23.844 5.16 1 96.56 296 ALA A C 1
ATOM 2304 O O . ALA A 1 296 ? -14.945 -24.812 4.402 1 96.56 296 ALA A O 1
ATOM 2305 N N . ALA A 1 297 ? -14.508 -22.656 4.738 1 96.75 297 ALA A N 1
ATOM 2306 C CA . ALA A 1 297 ? -14.414 -22.359 3.309 1 96.75 297 ALA A CA 1
ATOM 2307 C C . ALA A 1 297 ? -13.195 -23.047 2.691 1 96.75 297 ALA A C 1
ATOM 2309 O O . ALA A 1 297 ? -13.266 -23.594 1.591 1 96.75 297 ALA A O 1
ATOM 2310 N N . SER A 1 298 ? -12.094 -22.938 3.404 1 98 298 SER A N 1
ATOM 2311 C CA . SER A 1 298 ? -10.883 -23.531 2.857 1 98 298 SER A CA 1
ATOM 2312 C C . SER A 1 298 ? -11.008 -25.047 2.766 1 98 298 SER A C 1
ATOM 2314 O O . SER A 1 298 ? -10.57 -25.656 1.786 1 98 298 SER A O 1
ATOM 2316 N N . LYS A 1 299 ? -11.617 -25.641 3.754 1 98.12 299 LYS A N 1
ATOM 2317 C CA . LYS A 1 299 ? -11.836 -27.078 3.738 1 98.12 299 LYS A CA 1
ATOM 2318 C C . LYS A 1 299 ? -12.805 -27.469 2.625 1 98.12 299 LYS A C 1
ATOM 2320 O O . LYS A 1 299 ? -12.578 -28.453 1.915 1 98.12 299 LYS A O 1
ATOM 2325 N N . LYS A 1 300 ? -13.875 -26.719 2.529 1 98.06 300 LYS A N 1
ATOM 2326 C CA . LYS A 1 300 ? -14.867 -26.984 1.491 1 98.06 300 LYS A CA 1
ATOM 2327 C C . LYS A 1 300 ? -14.25 -26.875 0.1 1 98.06 300 LYS A C 1
ATOM 2329 O O . LYS A 1 300 ? -14.508 -27.703 -0.769 1 98.06 300 LYS A O 1
ATOM 2334 N N . LEU A 1 301 ? -13.438 -25.875 -0.115 1 98.5 301 LEU A N 1
ATOM 2335 C CA . LEU A 1 301 ? -12.766 -25.719 -1.397 1 98.5 301 LEU A CA 1
ATOM 2336 C C . LEU A 1 301 ? -11.82 -26.875 -1.668 1 98.5 301 LEU A C 1
ATOM 2338 O O . LEU A 1 301 ? -11.742 -27.375 -2.795 1 98.5 301 LEU A O 1
ATOM 2342 N N . TRP A 1 302 ? -11.109 -27.281 -0.645 1 98.69 302 TRP A N 1
ATOM 2343 C CA . TRP A 1 302 ? -10.195 -28.406 -0.776 1 98.69 302 TRP A CA 1
ATOM 2344 C C . TRP A 1 302 ? -10.93 -29.672 -1.232 1 98.69 302 TRP A C 1
ATOM 2346 O O . TRP A 1 302 ? -10.531 -30.312 -2.209 1 98.69 302 TRP A O 1
ATOM 2356 N N . GLU A 1 303 ? -11.992 -29.969 -0.577 1 98.5 303 GLU A N 1
ATOM 2357 C CA . GLU A 1 303 ? -12.758 -31.172 -0.874 1 98.5 303 GLU A CA 1
ATOM 2358 C C . GLU A 1 303 ? -13.359 -31.109 -2.277 1 98.5 303 GLU A C 1
ATOM 2360 O O . GLU A 1 303 ? -13.344 -32.094 -3.006 1 98.5 303 GLU A O 1
ATOM 2365 N N . LEU A 1 304 ? -13.852 -30 -2.541 1 98.5 304 LEU A N 1
ATOM 2366 C CA . LEU A 1 304 ? -14.391 -29.797 -3.883 1 98.5 304 LEU A CA 1
ATOM 2367 C C . LEU A 1 304 ? -13.297 -29.984 -4.938 1 98.5 304 LEU A C 1
ATOM 2369 O O . LEU A 1 304 ? -13.523 -30.641 -5.957 1 98.5 304 LEU A O 1
ATOM 2373 N N . SER A 1 305 ? -12.164 -29.422 -4.715 1 98.75 305 SER A N 1
ATOM 2374 C CA . SER A 1 305 ? -11.047 -29.516 -5.641 1 98.75 305 SER A CA 1
ATOM 2375 C C . SER A 1 305 ? -10.586 -30.969 -5.801 1 98.75 305 SER A C 1
ATOM 2377 O O . SER A 1 305 ? -10.273 -31.406 -6.906 1 98.75 305 SER A O 1
ATOM 2379 N N . GLU A 1 306 ? -10.578 -31.688 -4.676 1 98.56 306 GLU A N 1
ATOM 2380 C CA . GLU A 1 306 ? -10.234 -33.094 -4.73 1 98.56 306 GLU A CA 1
ATOM 2381 C C . GLU A 1 306 ? -11.203 -33.875 -5.625 1 98.56 306 GLU A C 1
ATOM 2383 O O . GLU A 1 306 ? -10.789 -34.719 -6.43 1 98.56 306 GLU A O 1
ATOM 2388 N N . ARG A 1 307 ? -12.453 -33.594 -5.48 1 98 307 ARG A N 1
ATOM 2389 C CA . ARG A 1 307 ? -13.477 -34.25 -6.273 1 98 307 ARG A CA 1
ATOM 2390 C C . ARG A 1 307 ? -13.32 -33.938 -7.758 1 98 307 ARG A C 1
ATOM 2392 O O . ARG A 1 307 ? -13.375 -34.844 -8.594 1 98 307 ARG A O 1
ATOM 2399 N N . LEU A 1 308 ? -13.062 -32.719 -8.039 1 98.06 308 LEU A N 1
ATOM 2400 C CA . LEU A 1 308 ? -12.953 -32.281 -9.422 1 98.06 308 LEU A CA 1
ATOM 2401 C C . LEU A 1 308 ? -11.695 -32.844 -10.078 1 98.06 308 LEU A C 1
ATOM 2403 O O . LEU A 1 308 ? -11.664 -33.062 -11.289 1 98.06 308 LEU A O 1
ATOM 2407 N N . CYS A 1 309 ? -10.664 -33.125 -9.242 1 97.88 309 CYS A N 1
ATOM 2408 C CA . CYS A 1 309 ? -9.391 -33.656 -9.742 1 97.88 309 CYS A CA 1
ATOM 2409 C C . CYS A 1 309 ? -9.383 -35.156 -9.75 1 97.88 309 CYS A C 1
ATOM 2411 O O . CYS A 1 309 ? -8.438 -35.781 -10.242 1 97.88 309 CYS A O 1
ATOM 2413 N N . GLY A 1 310 ? -10.336 -35.812 -9.172 1 95.69 310 GLY A N 1
ATOM 2414 C CA . GLY A 1 310 ? -10.383 -37.25 -9.047 1 95.69 310 GLY A CA 1
ATOM 2415 C C . GLY A 1 310 ? -9.445 -37.781 -7.977 1 95.69 310 GLY A C 1
ATOM 2416 O O . GLY A 1 310 ? -8.883 -38.875 -8.117 1 95.69 310 GLY A O 1
ATOM 2417 N N . LEU A 1 311 ? -9.172 -36.969 -6.984 1 94.06 311 LEU A N 1
ATOM 2418 C CA . LEU A 1 311 ? -8.281 -37.375 -5.902 1 94.06 311 LEU A CA 1
ATOM 2419 C C . LEU A 1 311 ? -9.07 -37.812 -4.676 1 94.06 311 LEU A C 1
ATOM 2421 O O . LEU A 1 311 ? -8.492 -38.25 -3.688 1 94.06 311 LEU A O 1
ATOM 2425 N N . ALA A 1 312 ? -10.352 -37.75 -4.703 1 81.81 312 ALA A N 1
ATOM 2426 C CA . ALA A 1 312 ? -11.172 -38.125 -3.549 1 81.81 312 ALA A CA 1
ATOM 2427 C C . ALA A 1 312 ? -11.25 -39.625 -3.389 1 81.81 312 ALA A C 1
ATOM 2429 O O . ALA A 1 312 ? -11.164 -40.375 -4.371 1 81.81 312 ALA A O 1
ATOM 2430 N N . ARG B 1 1 ? -12.211 4.789 -25.812 1 20.22 1 ARG B N 1
ATOM 2431 C CA . ARG B 1 1 ? -12.141 3.363 -25.5 1 20.22 1 ARG B CA 1
ATOM 2432 C C . ARG B 1 1 ? -11.234 3.104 -24.312 1 20.22 1 ARG B C 1
ATOM 2434 O O . ARG B 1 1 ? -10.086 3.545 -24.297 1 20.22 1 ARG B O 1
ATOM 2441 N N . PHE B 1 2 ? -11.68 2.932 -23.156 1 25.72 2 PHE B N 1
ATOM 2442 C CA . PHE B 1 2 ? -11.258 2.99 -21.766 1 25.72 2 PHE B CA 1
ATOM 2443 C C . PHE B 1 2 ? -10 2.164 -21.547 1 25.72 2 PHE B C 1
ATOM 2445 O O . PHE B 1 2 ? -9.789 1.146 -22.203 1 25.72 2 PHE B O 1
ATOM 2452 N N . VAL B 1 3 ? -8.953 2.65 -21.219 1 33.88 3 VAL B N 1
ATOM 2453 C CA . VAL B 1 3 ? -7.754 1.93 -20.797 1 33.88 3 VAL B CA 1
ATOM 2454 C C . VAL B 1 3 ? -8.148 0.578 -20.203 1 33.88 3 VAL B C 1
ATOM 2456 O O . VAL B 1 3 ? -8.906 0.515 -19.234 1 33.88 3 VAL B O 1
ATOM 2459 N N . HIS B 1 4 ? -8.586 -0.306 -20.891 1 37.47 4 HIS B N 1
ATOM 2460 C CA . HIS B 1 4 ? -8.805 -1.658 -20.391 1 37.47 4 HIS B CA 1
ATOM 2461 C C . HIS B 1 4 ? -7.984 -1.914 -19.125 1 37.47 4 HIS B C 1
ATOM 2463 O O . HIS B 1 4 ? -6.754 -1.928 -19.172 1 37.47 4 HIS B O 1
ATOM 2469 N N . ASP B 1 5 ? -8.375 -1.33 -18.031 1 48.59 5 ASP B N 1
ATOM 2470 C CA . ASP B 1 5 ? -7.855 -1.298 -16.672 1 48.59 5 ASP B CA 1
ATOM 2471 C C . ASP B 1 5 ? -7.215 -2.633 -16.297 1 48.59 5 ASP B C 1
ATOM 2473 O O . ASP B 1 5 ? -7.871 -3.676 -16.344 1 48.59 5 ASP B O 1
ATOM 2477 N N . SER B 1 6 ? -5.945 -2.756 -16.516 1 62.41 6 SER B N 1
ATOM 2478 C CA . SER B 1 6 ? -5.25 -3.902 -15.938 1 62.41 6 SER B CA 1
ATOM 2479 C C . SER B 1 6 ? -5.754 -4.207 -14.531 1 62.41 6 SER B C 1
ATOM 2481 O O . SER B 1 6 ? -6.168 -3.303 -13.797 1 62.41 6 SER B O 1
ATOM 2483 N N . PRO B 1 7 ? -6.352 -5.398 -14.305 1 71.62 7 PRO B N 1
ATOM 2484 C CA . PRO B 1 7 ? -6.773 -5.77 -12.953 1 71.62 7 PRO B CA 1
ATOM 2485 C C . PRO B 1 7 ? -5.891 -5.152 -11.867 1 71.62 7 PRO B C 1
ATOM 2487 O O . PRO B 1 7 ? -6.395 -4.723 -10.828 1 71.62 7 PRO B O 1
ATOM 2490 N N . VAL B 1 8 ? -4.73 -4.906 -12.289 1 69.81 8 VAL B N 1
ATOM 2491 C CA . VAL B 1 8 ? -3.797 -4.391 -11.289 1 69.81 8 VAL B CA 1
ATOM 2492 C C . VAL B 1 8 ? -4.102 -2.92 -11.008 1 69.81 8 VAL B C 1
ATOM 2494 O O . VAL B 1 8 ? -4.156 -2.498 -9.852 1 69.81 8 VAL B O 1
ATOM 2497 N N . ALA B 1 9 ? -4.336 -2.189 -12.125 1 71.75 9 ALA B N 1
ATOM 2498 C CA . ALA B 1 9 ? -4.648 -0.774 -11.953 1 71.75 9 ALA B CA 1
ATOM 2499 C C . ALA B 1 9 ? -5.973 -0.594 -11.219 1 71.75 9 ALA B C 1
ATOM 2501 O O . ALA B 1 9 ? -6.102 0.288 -10.367 1 71.75 9 ALA B O 1
ATOM 2502 N N . TYR B 1 10 ? -6.859 -1.44 -11.586 1 77.81 10 TYR B N 1
ATOM 2503 C CA . TYR B 1 10 ? -8.172 -1.361 -10.953 1 77.81 10 TYR B CA 1
ATOM 2504 C C . TYR B 1 10 ? -8.07 -1.633 -9.461 1 77.81 10 TYR B C 1
ATOM 2506 O O . TYR B 1 10 ? -8.625 -0.884 -8.648 1 77.81 10 TYR B O 1
ATOM 2514 N N . PHE B 1 11 ? -7.41 -2.662 -9.141 1 78.06 11 PHE B N 1
ATOM 2515 C CA . PHE B 1 11 ? -7.352 -3.039 -7.73 1 78.06 11 PHE B CA 1
ATOM 2516 C C . PHE B 1 11 ? -6.461 -2.078 -6.949 1 78.06 11 PHE B C 1
ATOM 2518 O O . PHE B 1 11 ? -6.719 -1.806 -5.773 1 78.06 11 PHE B O 1
ATOM 2525 N N . TYR B 1 12 ? -5.477 -1.538 -7.602 1 75.44 12 TYR B N 1
ATOM 2526 C CA . TYR B 1 12 ? -4.703 -0.478 -6.965 1 75.44 12 TYR B CA 1
ATOM 2527 C C . TYR B 1 12 ? -5.594 0.705 -6.605 1 75.44 12 TYR B C 1
ATOM 2529 O O . TYR B 1 12 ? -5.523 1.227 -5.488 1 75.44 12 TYR B O 1
ATOM 2537 N N . ARG B 1 13 ? -6.312 1.044 -7.543 1 78.62 13 ARG B N 1
ATOM 2538 C CA . ARG B 1 13 ? -7.215 2.166 -7.301 1 78.62 13 ARG B CA 1
ATOM 2539 C C . ARG B 1 13 ? -8.172 1.861 -6.156 1 78.62 13 ARG B C 1
ATOM 2541 O O . ARG B 1 13 ? -8.359 2.688 -5.262 1 78.62 13 ARG B O 1
ATOM 2548 N N . GLU B 1 14 ? -8.68 0.68 -6.172 1 80.25 14 GLU B N 1
ATOM 2549 C CA . GLU B 1 14 ? -9.688 0.316 -5.184 1 80.25 14 GLU B CA 1
ATOM 2550 C C . GLU B 1 14 ? -9.07 0.197 -3.791 1 80.25 14 GLU B C 1
ATOM 2552 O O . GLU B 1 14 ? -9.664 0.642 -2.807 1 80.25 14 GLU B O 1
ATOM 2557 N N . ILE B 1 15 ? -7.887 -0.271 -3.768 1 77.31 15 ILE B N 1
ATOM 2558 C CA . ILE B 1 15 ? -7.309 -0.634 -2.479 1 77.31 15 ILE B CA 1
ATOM 2559 C C . ILE B 1 15 ? -6.508 0.542 -1.923 1 77.31 15 ILE B C 1
ATOM 2561 O O . ILE B 1 15 ? -6.516 0.788 -0.714 1 77.31 15 ILE B O 1
ATOM 2565 N N . VAL B 1 16 ? -5.91 1.273 -2.836 1 74.44 16 VAL B N 1
ATOM 2566 C CA . VAL B 1 16 ? -4.953 2.271 -2.375 1 74.44 16 VAL B CA 1
ATOM 2567 C C . VAL B 1 16 ? -5.535 3.67 -2.557 1 74.44 16 VAL B C 1
ATOM 2569 O O . VAL B 1 16 ? -5.516 4.484 -1.63 1 74.44 16 VAL B O 1
ATOM 2572 N N . VAL B 1 17 ? -6.148 3.971 -3.666 1 79.31 17 VAL B N 1
ATOM 2573 C CA . VAL B 1 17 ? -6.598 5.324 -3.969 1 79.31 17 VAL B CA 1
ATOM 2574 C C . VAL B 1 17 ? -7.934 5.59 -3.285 1 79.31 17 VAL B C 1
ATOM 2576 O O . VAL B 1 17 ? -8.047 6.504 -2.463 1 79.31 17 VAL B O 1
ATOM 2579 N N . LYS B 1 18 ? -8.906 4.719 -3.631 1 84.94 18 LYS B N 1
ATOM 2580 C CA . LYS B 1 18 ? -10.164 4.852 -2.908 1 84.94 18 LYS B CA 1
ATOM 2581 C C . LYS B 1 18 ? -9.992 4.477 -1.438 1 84.94 18 LYS B C 1
ATOM 2583 O O . LYS B 1 18 ? -10.336 5.262 -0.55 1 84.94 18 LYS B O 1
ATOM 2588 N N . GLY B 1 19 ? -9.328 3.314 -1.239 1 86.44 19 GLY B N 1
ATOM 2589 C CA . GLY B 1 19 ? -8.906 2.906 0.091 1 86.44 19 GLY B CA 1
ATOM 2590 C C . GLY B 1 19 ? -10.062 2.762 1.065 1 86.44 19 GLY B C 1
ATOM 2591 O O . GLY B 1 19 ? -11.227 2.809 0.667 1 86.44 19 GLY B O 1
ATOM 2592 N N . LYS B 1 20 ? -9.789 2.551 2.281 1 89.38 20 LYS B N 1
ATOM 2593 C CA . LYS B 1 20 ? -10.773 2.432 3.352 1 89.38 20 LYS B CA 1
ATOM 2594 C C . LYS B 1 20 ? -11.305 3.801 3.766 1 89.38 20 LYS B C 1
ATOM 2596 O O . LYS B 1 20 ? -10.617 4.812 3.617 1 89.38 20 LYS B O 1
ATOM 2601 N N . ARG B 1 21 ? -12.484 3.799 4.227 1 94.81 21 ARG B N 1
ATOM 2602 C CA . ARG B 1 21 ? -13.125 5.02 4.711 1 94.81 21 ARG B CA 1
ATOM 2603 C C . ARG B 1 21 ? -13.367 4.953 6.215 1 94.81 21 ARG B C 1
ATOM 2605 O O . ARG B 1 21 ? -13.531 3.865 6.773 1 94.81 21 ARG B O 1
ATOM 2612 N N . CYS B 1 22 ? -13.297 6.117 6.844 1 97.12 22 CYS B N 1
ATOM 2613 C CA . CYS B 1 22 ? -13.719 6.195 8.234 1 97.12 22 CYS B CA 1
ATOM 2614 C C . CYS B 1 22 ? -15.164 5.734 8.391 1 97.12 22 CYS B C 1
ATOM 2616 O O . CYS B 1 22 ? -16.062 6.227 7.699 1 97.12 22 CYS B O 1
ATOM 2618 N N . THR B 1 23 ? -15.422 4.832 9.266 1 96.38 23 THR B N 1
ATOM 2619 C CA . THR B 1 23 ? -16.766 4.27 9.414 1 96.38 23 THR B CA 1
ATOM 2620 C C . THR B 1 23 ? -17.422 4.777 10.688 1 96.38 23 THR B C 1
ATOM 2622 O O . THR B 1 23 ? -18.531 4.371 11.023 1 96.38 23 THR B O 1
ATOM 2625 N N . SER B 1 24 ? -16.719 5.621 11.43 1 97.62 24 SER B N 1
ATOM 2626 C CA . SER B 1 24 ? -17.297 6.164 12.656 1 97.62 24 SER B CA 1
ATOM 2627 C C . SER B 1 24 ? -18.562 6.953 12.359 1 97.62 24 SER B C 1
ATOM 2629 O O . SER B 1 24 ? -18.625 7.727 11.398 1 97.62 24 SER B O 1
ATOM 2631 N N . LYS B 1 25 ? -19.547 6.758 13.172 1 96.88 25 LYS B N 1
ATOM 2632 C CA . LYS B 1 25 ? -20.797 7.508 13.062 1 96.88 25 LYS B CA 1
ATOM 2633 C C . LYS B 1 25 ? -20.906 8.555 14.164 1 96.88 25 LYS B C 1
ATOM 2635 O O . LYS B 1 25 ? -22 9.062 14.43 1 96.88 25 LYS B O 1
ATOM 2640 N N . ALA B 1 26 ? -19.812 8.836 14.758 1 97.25 26 ALA B N 1
ATOM 2641 C CA . ALA B 1 26 ? -19.812 9.742 15.906 1 97.25 26 ALA B CA 1
ATOM 2642 C C . ALA B 1 26 ? -20.359 11.117 15.523 1 97.25 26 ALA B C 1
ATOM 2644 O O . ALA B 1 26 ? -19.984 11.68 14.492 1 97.25 26 ALA B O 1
ATOM 2645 N N . LYS B 1 27 ? -21.281 11.625 16.297 1 97.94 27 LYS B N 1
ATOM 2646 C CA . LYS B 1 27 ? -21.703 13.016 16.25 1 97.94 27 LYS B CA 1
ATOM 2647 C C . LYS B 1 27 ? -20.891 13.867 17.234 1 97.94 27 LYS B C 1
ATOM 2649 O O . LYS B 1 27 ? -20.469 13.383 18.281 1 97.94 27 LYS B O 1
ATOM 2654 N N . LEU B 1 28 ? -20.766 15.164 16.859 1 98.5 28 LEU B N 1
ATOM 2655 C CA . LEU B 1 28 ? -19.812 15.961 17.609 1 98.5 28 LEU B CA 1
ATOM 2656 C C . LEU B 1 28 ? -20.484 17.203 18.203 1 98.5 28 LEU B C 1
ATOM 2658 O O . LEU B 1 28 ? -19.828 18.234 18.359 1 98.5 28 LEU B O 1
ATOM 2662 N N . HIS B 1 29 ? -21.797 17.062 18.453 1 97.88 29 HIS B N 1
ATOM 2663 C CA . HIS B 1 29 ? -22.469 18.172 19.125 1 97.88 29 HIS B CA 1
ATOM 2664 C C . HIS B 1 29 ? -21.844 18.453 20.484 1 97.88 29 HIS B C 1
ATOM 2666 O O . HIS B 1 29 ? -21.672 17.531 21.297 1 97.88 29 HIS B O 1
ATOM 2672 N N . GLY B 1 30 ? -21.453 19.688 20.719 1 97.19 30 GLY B N 1
ATOM 2673 C CA . GLY B 1 30 ? -20.875 20.078 21.984 1 97.19 30 GLY B CA 1
ATOM 2674 C C . GLY B 1 30 ? -19.375 19.844 22.062 1 97.19 30 GLY B C 1
ATOM 2675 O O . GLY B 1 30 ? -18.734 20.125 23.078 1 97.19 30 GLY B O 1
ATOM 2676 N N . LYS B 1 31 ? -18.797 19.312 21 1 98.56 31 LYS B N 1
ATOM 2677 C CA . LYS B 1 31 ? -17.359 19.062 20.953 1 98.56 31 LYS B CA 1
ATOM 2678 C C . LYS B 1 31 ? -16.641 20.172 20.172 1 98.56 31 LYS B C 1
ATOM 2680 O O . LYS B 1 31 ? -17.172 20.688 19.188 1 98.56 31 LYS B O 1
ATOM 2685 N N . THR B 1 32 ? -15.492 20.547 20.641 1 98.88 32 THR B N 1
ATOM 2686 C CA . THR B 1 32 ? -14.672 21.547 19.984 1 98.88 32 THR B CA 1
ATOM 2687 C C . THR B 1 32 ? -13.438 20.922 19.344 1 98.88 32 THR B C 1
ATOM 2689 O O . THR B 1 32 ? -12.734 20.141 19.984 1 98.88 32 THR B O 1
ATOM 2692 N N . VAL B 1 33 ? -13.195 21.25 18.062 1 98.94 33 VAL B N 1
ATOM 2693 C CA . VAL B 1 33 ? -12.094 20.672 17.297 1 98.94 33 VAL B CA 1
ATOM 2694 C C . VAL B 1 33 ? -11.258 21.781 16.672 1 98.94 33 VAL B C 1
ATOM 2696 O O . VAL B 1 33 ? -11.797 22.766 16.156 1 98.94 33 VAL B O 1
ATOM 2699 N N . ILE B 1 34 ? -9.969 21.656 16.812 1 98.94 34 ILE B N 1
ATOM 2700 C CA . ILE B 1 34 ? -9.039 22.531 16.094 1 98.94 34 ILE B CA 1
ATOM 2701 C C . ILE B 1 34 ? -8.391 21.766 14.945 1 98.94 34 ILE B C 1
ATOM 2703 O O . ILE B 1 34 ? -7.934 20.641 15.125 1 98.94 34 ILE B O 1
ATOM 2707 N N . VAL B 1 35 ? -8.398 22.328 13.75 1 98.94 35 VAL B N 1
ATOM 2708 C CA . VAL B 1 35 ? -7.688 21.781 12.602 1 98.94 35 VAL B CA 1
ATOM 2709 C C . VAL B 1 35 ? -6.707 22.812 12.055 1 98.94 35 VAL B C 1
ATOM 2711 O O . VAL B 1 35 ? -7.121 23.859 11.555 1 98.94 35 VAL B O 1
ATOM 2714 N N . THR B 1 36 ? -5.438 22.516 12.172 1 98.75 36 THR B N 1
ATOM 2715 C CA . THR B 1 36 ? -4.465 23.438 11.594 1 98.75 36 THR B CA 1
ATOM 2716 C C . THR B 1 36 ? -4.379 23.25 10.078 1 98.75 36 THR B C 1
ATOM 2718 O O . THR B 1 36 ? -4.539 22.125 9.578 1 98.75 36 THR B O 1
ATOM 2721 N N . GLY B 1 37 ? -4.074 24.344 9.375 1 97.25 37 GLY B N 1
ATOM 2722 C CA . GLY B 1 37 ? -3.992 24.281 7.922 1 97.25 37 GLY B CA 1
ATOM 2723 C C . GLY B 1 37 ? -5.297 23.875 7.27 1 97.25 37 GLY B C 1
ATOM 2724 O O . GLY B 1 37 ? -5.305 23.094 6.32 1 97.25 37 GLY B O 1
ATOM 2725 N N . SER B 1 38 ? -6.371 24.391 7.707 1 97 38 SER B N 1
ATOM 2726 C CA . SER B 1 38 ? -7.688 23.891 7.32 1 97 38 SER B CA 1
ATOM 2727 C C . SER B 1 38 ? -8.352 24.812 6.305 1 97 38 SER B C 1
ATOM 2729 O O . SER B 1 38 ? -9.57 24.766 6.117 1 97 38 SER B O 1
ATOM 2731 N N . ASN B 1 39 ? -7.59 25.688 5.641 1 94.81 39 ASN B N 1
ATOM 2732 C CA . ASN B 1 39 ? -8.164 26.609 4.656 1 94.81 39 ASN B CA 1
ATOM 2733 C C . ASN B 1 39 ? -8.234 25.953 3.273 1 94.81 39 ASN B C 1
ATOM 2735 O O . ASN B 1 39 ? -8.922 26.469 2.381 1 94.81 39 ASN B O 1
ATOM 2739 N N . THR B 1 40 ? -7.539 24.844 3.086 1 91.56 40 THR B N 1
ATOM 2740 C CA . THR B 1 40 ? -7.559 24.172 1.797 1 91.56 40 THR B CA 1
ATOM 2741 C C . THR B 1 40 ? -7.273 22.672 1.967 1 91.56 40 THR B C 1
ATOM 2743 O O . THR B 1 40 ? -7.035 22.203 3.082 1 91.56 40 THR B O 1
ATOM 2746 N N . GLY B 1 41 ? -7.496 22.016 0.887 1 91.25 41 GLY B N 1
ATOM 2747 C CA . GLY B 1 41 ? -7.004 20.656 0.785 1 91.25 41 GLY B CA 1
ATOM 2748 C C . GLY B 1 41 ? -7.652 19.703 1.783 1 91.25 41 GLY B C 1
ATOM 2749 O O . GLY B 1 41 ? -8.859 19.797 2.029 1 91.25 41 GLY B O 1
ATOM 2750 N N . ILE B 1 42 ? -6.801 18.828 2.299 1 93.25 42 ILE B N 1
ATOM 2751 C CA . ILE B 1 42 ? -7.238 17.781 3.215 1 93.25 42 ILE B CA 1
ATOM 2752 C C . ILE B 1 42 ? -7.754 18.406 4.508 1 93.25 42 ILE B C 1
ATOM 2754 O O . ILE B 1 42 ? -8.773 17.969 5.051 1 93.25 42 ILE B O 1
ATOM 2758 N N . GLY B 1 43 ? -7.07 19.438 4.922 1 96.62 43 GLY B N 1
ATOM 2759 C CA . GLY B 1 43 ? -7.488 20.109 6.141 1 96.62 43 GLY B CA 1
ATOM 2760 C C . GLY B 1 43 ? -8.891 20.688 6.047 1 96.62 43 GLY B C 1
ATOM 2761 O O . GLY B 1 43 ? -9.695 20.516 6.961 1 96.62 43 GLY B O 1
ATOM 2762 N N . LYS B 1 44 ? -9.117 21.297 4.941 1 97.12 44 LYS B N 1
ATOM 2763 C CA . LYS B 1 44 ? -10.43 21.906 4.746 1 97.12 44 LYS B CA 1
ATOM 2764 C C . LYS B 1 44 ? -11.523 20.828 4.668 1 97.12 44 LYS B C 1
ATOM 2766 O O . LYS B 1 44 ? -12.586 20.984 5.277 1 97.12 44 LYS B O 1
ATOM 2771 N N . THR B 1 45 ? -11.25 19.797 3.957 1 97.25 45 THR B N 1
ATOM 2772 C CA . THR B 1 45 ? -12.203 18.719 3.816 1 97.25 45 THR B CA 1
ATOM 2773 C C . THR B 1 45 ? -12.445 18.031 5.156 1 97.25 45 THR B C 1
ATOM 2775 O O . THR B 1 45 ? -13.57 17.625 5.465 1 97.25 45 THR B O 1
ATOM 2778 N N . THR B 1 46 ? -11.406 17.875 5.918 1 98.12 46 THR B N 1
ATOM 2779 C CA . THR B 1 46 ? -11.523 17.328 7.266 1 98.12 46 THR B CA 1
ATOM 2780 C C . THR B 1 46 ? -12.422 18.219 8.133 1 98.12 46 THR B C 1
ATOM 2782 O O . THR B 1 46 ? -13.352 17.734 8.773 1 98.12 46 THR B O 1
ATOM 2785 N N . ALA B 1 47 ? -12.148 19.484 8.07 1 98.75 47 ALA B N 1
ATOM 2786 C CA . ALA B 1 47 ? -12.93 20.453 8.844 1 98.75 47 ALA B CA 1
ATOM 2787 C C . ALA B 1 47 ? -14.398 20.406 8.438 1 98.75 47 ALA B C 1
ATOM 2789 O O . ALA B 1 47 ? -15.289 20.469 9.289 1 98.75 47 ALA B O 1
ATOM 2790 N N . LEU B 1 48 ? -14.664 20.281 7.172 1 98.81 48 LEU B N 1
ATOM 2791 C CA . LEU B 1 48 ? -16.031 20.219 6.66 1 98.81 48 LEU B CA 1
ATOM 2792 C C . LEU B 1 48 ? -16.766 18.984 7.207 1 98.81 48 LEU B C 1
ATOM 2794 O O . LEU B 1 48 ? -17.906 19.094 7.652 1 98.81 48 LEU B O 1
ATOM 2798 N N . ASP B 1 49 ? -16.109 17.859 7.16 1 98.75 49 ASP B N 1
ATOM 2799 C CA . ASP B 1 49 ? -16.719 16.641 7.664 1 98.75 49 ASP B CA 1
ATOM 2800 C C . ASP B 1 49 ? -17.047 16.766 9.148 1 98.75 49 ASP B C 1
ATOM 2802 O O . ASP B 1 49 ? -18.172 16.453 9.578 1 98.75 49 ASP B O 1
ATOM 2806 N N . LEU B 1 50 ? -16.141 17.297 9.922 1 98.88 50 LEU B N 1
ATOM 2807 C CA . LEU B 1 50 ? -16.344 17.469 11.359 1 98.88 50 LEU B CA 1
ATOM 2808 C C . LEU B 1 50 ? -17.469 18.438 11.641 1 98.88 50 LEU B C 1
ATOM 2810 O O . LEU B 1 50 ? -18.266 18.234 12.57 1 98.88 50 LEU B O 1
ATOM 2814 N N . ALA B 1 51 ? -17.547 19.5 10.875 1 98.88 51 ALA B N 1
ATOM 2815 C CA . ALA B 1 51 ? -18.641 20.453 11.008 1 98.88 51 ALA B CA 1
ATOM 2816 C C . ALA B 1 51 ? -19.984 19.812 10.711 1 98.88 51 ALA B C 1
ATOM 2818 O O . ALA B 1 51 ? -20.969 20.062 11.406 1 98.88 51 ALA B O 1
ATOM 2819 N N . LYS B 1 52 ? -20.016 18.953 9.695 1 98.75 52 LYS B N 1
ATOM 2820 C CA . LYS B 1 52 ? -21.25 18.25 9.336 1 98.75 52 LYS B CA 1
ATOM 2821 C C . LYS B 1 52 ? -21.719 17.359 10.484 1 98.75 52 LYS B C 1
ATOM 2823 O O . LYS B 1 52 ? -22.922 17.141 10.641 1 98.75 52 LYS B O 1
ATOM 2828 N N . ARG B 1 53 ? -20.812 16.969 11.281 1 98.56 53 ARG B N 1
ATOM 2829 C CA . ARG B 1 53 ? -21.125 16.109 12.414 1 98.56 53 ARG B CA 1
ATOM 2830 C C . ARG B 1 53 ? -21.562 16.922 13.625 1 98.56 53 ARG B C 1
ATOM 2832 O O . ARG B 1 53 ? -21.906 16.359 14.664 1 98.56 53 ARG B O 1
ATOM 2839 N N . GLY B 1 54 ? -21.438 18.266 13.547 1 98.62 54 GLY B N 1
ATOM 2840 C CA . GLY B 1 54 ? -22 19.125 14.578 1 98.62 54 GLY B CA 1
ATOM 2841 C C . GLY B 1 54 ? -20.938 19.766 15.453 1 98.62 54 GLY B C 1
ATOM 2842 O O . GLY B 1 54 ? -21.266 20.484 16.406 1 98.62 54 GLY B O 1
ATOM 2843 N N . ALA B 1 55 ? -19.719 19.641 15.172 1 98.81 55 ALA B N 1
ATOM 2844 C CA . ALA B 1 55 ? -18.641 20.141 16.016 1 98.81 55 ALA B CA 1
ATOM 2845 C C . ALA B 1 55 ? -18.547 21.656 15.93 1 98.81 55 ALA B C 1
ATOM 2847 O O . ALA B 1 55 ? -18.938 22.266 14.922 1 98.81 55 ALA B O 1
ATOM 2848 N N . ARG B 1 56 ? -18.078 22.266 17.016 1 98.81 56 ARG B N 1
ATOM 2849 C CA . ARG B 1 56 ? -17.453 23.578 16.906 1 98.81 56 ARG B CA 1
ATOM 2850 C C . ARG B 1 56 ? -16.047 23.453 16.312 1 98.81 56 ARG B C 1
ATOM 2852 O O . ARG B 1 56 ? -15.148 22.922 16.969 1 98.81 56 ARG B O 1
ATOM 2859 N N . VAL B 1 57 ? -15.875 23.922 15.086 1 98.88 57 VAL B N 1
ATOM 2860 C CA . VAL B 1 57 ? -14.617 23.719 14.383 1 98.88 57 VAL B CA 1
ATOM 2861 C C . VAL B 1 57 ? -13.836 25.031 14.305 1 98.88 57 VAL B C 1
ATOM 2863 O O . VAL B 1 57 ? -14.359 26.031 13.82 1 98.88 57 VAL B O 1
ATOM 2866 N N . ILE B 1 58 ? -12.656 25.016 14.82 1 98.94 58 ILE B N 1
ATOM 2867 C CA . ILE B 1 58 ? -11.758 26.156 14.727 1 98.94 58 ILE B CA 1
ATOM 2868 C C . ILE B 1 58 ? -10.766 25.938 13.586 1 98.94 58 ILE B C 1
ATOM 2870 O O . ILE B 1 58 ? -9.93 25.047 13.648 1 98.94 58 ILE B O 1
ATOM 2874 N N . LEU B 1 59 ? -10.898 26.734 12.523 1 98.81 59 LEU B N 1
ATOM 2875 C CA . LEU B 1 59 ? -9.961 26.75 11.398 1 98.81 59 LEU B CA 1
ATOM 2876 C C . LEU B 1 59 ? -8.719 27.562 11.742 1 98.81 59 LEU B C 1
ATOM 2878 O O . LEU B 1 59 ? -8.758 28.797 11.75 1 98.81 59 LEU B O 1
ATOM 2882 N N . ALA B 1 60 ? -7.648 26.875 12.023 1 98.75 60 ALA B N 1
ATOM 2883 C CA . ALA B 1 60 ? -6.383 27.516 12.375 1 98.75 60 ALA B CA 1
ATOM 2884 C C . ALA B 1 60 ? -5.453 27.594 11.164 1 98.75 60 ALA B C 1
ATOM 2886 O O . ALA B 1 60 ? -4.84 26.594 10.789 1 98.75 60 ALA B O 1
ATOM 2887 N N . CYS B 1 61 ? -5.332 28.766 10.578 1 96.81 61 CYS B N 1
ATOM 2888 C CA . CYS B 1 61 ? -4.5 28.906 9.391 1 96.81 61 CYS B CA 1
ATOM 2889 C C . CYS B 1 61 ? -3.82 30.266 9.352 1 96.81 61 CYS B C 1
ATOM 2891 O O . CYS B 1 61 ? -4.207 31.188 10.086 1 96.81 61 CYS B O 1
ATOM 2893 N N . ARG B 1 62 ? -2.893 30.391 8.484 1 96.25 62 ARG B N 1
ATOM 2894 C CA . ARG B 1 62 ? -2.008 31.547 8.469 1 96.25 62 ARG B CA 1
ATOM 2895 C C . ARG B 1 62 ? -2.676 32.719 7.777 1 96.25 62 ARG B C 1
ATOM 2897 O O . ARG B 1 62 ? -2.576 33.875 8.25 1 96.25 62 ARG B O 1
ATOM 2904 N N . SER B 1 63 ? -3.35 32.469 6.656 1 95.75 63 SER B N 1
ATOM 2905 C CA . SER B 1 63 ? -3.926 33.562 5.859 1 95.75 63 SER B CA 1
ATOM 2906 C C . SER B 1 63 ? -5.344 33.875 6.32 1 95.75 63 SER B C 1
ATOM 2908 O O . SER B 1 63 ? -6.23 33.031 6.273 1 95.75 63 SER B O 1
ATOM 2910 N N . LYS B 1 64 ? -5.504 35.125 6.668 1 96.69 64 LYS B N 1
ATOM 2911 C CA . LYS B 1 64 ? -6.836 35.562 7.082 1 96.69 64 LYS B CA 1
ATOM 2912 C C . LYS B 1 64 ? -7.824 35.469 5.922 1 96.69 64 LYS B C 1
ATOM 2914 O O . LYS B 1 64 ? -8.922 34.938 6.074 1 96.69 64 LYS B O 1
ATOM 2919 N N . GLN B 1 65 ? -7.422 35.906 4.785 1 96.88 65 GLN B N 1
ATOM 2920 C CA . GLN B 1 65 ? -8.289 35.906 3.617 1 96.88 65 GLN B CA 1
ATOM 2921 C C . GLN B 1 65 ? -8.727 34.5 3.221 1 96.88 65 GLN B C 1
ATOM 2923 O O . GLN B 1 65 ? -9.914 34.25 3.031 1 96.88 65 GLN B O 1
ATOM 2928 N N . ARG B 1 66 ? -7.789 33.625 3.129 1 96.31 66 ARG B N 1
ATOM 2929 C CA . ARG B 1 66 ? -8.094 32.25 2.742 1 96.31 66 ARG B CA 1
ATOM 2930 C C . ARG B 1 66 ? -8.875 31.547 3.834 1 96.31 66 ARG B C 1
ATOM 2932 O O . ARG B 1 66 ? -9.742 30.719 3.543 1 96.31 66 ARG B O 1
ATOM 2939 N N . GLY B 1 67 ? -8.531 31.859 5.094 1 97.69 67 GLY B N 1
ATOM 2940 C CA . GLY B 1 67 ? -9.234 31.266 6.219 1 97.69 67 GLY B CA 1
ATOM 2941 C C . GLY B 1 67 ? -10.695 31.656 6.289 1 97.69 67 GLY B C 1
ATOM 2942 O O . GLY B 1 67 ? -11.562 30.812 6.516 1 97.69 67 GLY B O 1
ATOM 2943 N N . GLU B 1 68 ? -10.922 32.906 6.062 1 97.62 68 GLU B N 1
ATOM 2944 C CA . GLU B 1 68 ? -12.297 33.406 6.098 1 97.62 68 GLU B CA 1
ATOM 2945 C C . GLU B 1 68 ? -13.109 32.844 4.922 1 97.62 68 GLU B C 1
ATOM 2947 O O . GLU B 1 68 ? -14.297 32.562 5.066 1 97.62 68 GLU B O 1
ATOM 2952 N N . ALA B 1 69 ? -12.492 32.75 3.801 1 97.81 69 ALA B N 1
ATOM 2953 C CA . ALA B 1 69 ? -13.164 32.156 2.656 1 97.81 69 ALA B CA 1
ATOM 2954 C C . ALA B 1 69 ? -13.531 30.688 2.951 1 97.81 69 ALA B C 1
ATOM 2956 O O . ALA B 1 69 ? -14.648 30.25 2.65 1 97.81 69 ALA B O 1
ATOM 2957 N N . ALA B 1 70 ? -12.617 29.969 3.516 1 97.88 70 ALA B N 1
ATOM 2958 C CA . ALA B 1 70 ? -12.867 28.578 3.885 1 97.88 70 ALA B CA 1
ATOM 2959 C C . ALA B 1 70 ? -13.984 28.469 4.922 1 97.88 70 ALA B C 1
ATOM 2961 O O . ALA B 1 70 ? -14.836 27.594 4.84 1 97.88 70 ALA B O 1
ATOM 2962 N N . LEU B 1 71 ? -13.922 29.375 5.891 1 98.38 71 LEU B N 1
ATOM 2963 C CA . LEU B 1 71 ? -14.945 29.438 6.926 1 98.38 71 LEU B CA 1
ATOM 2964 C C . LEU B 1 71 ? -16.328 29.562 6.309 1 98.38 71 LEU B C 1
ATOM 2966 O O . LEU B 1 71 ? -17.25 28.812 6.676 1 98.38 71 LEU B O 1
ATOM 2970 N N . GLU B 1 72 ? -16.516 30.422 5.371 1 98.44 72 GLU B N 1
ATOM 2971 C CA . GLU B 1 72 ? -17.812 30.641 4.734 1 98.44 72 GLU B CA 1
ATOM 2972 C C . GLU B 1 72 ? -18.25 29.406 3.953 1 98.44 72 GLU B C 1
ATOM 2974 O O . GLU B 1 72 ? -19.422 29.016 4.004 1 98.44 72 GLU B O 1
ATOM 2979 N N . GLU B 1 73 ? -17.359 28.859 3.275 1 98.31 73 GLU B N 1
ATOM 2980 C CA . GLU B 1 73 ? -17.672 27.656 2.498 1 98.31 73 GLU B CA 1
ATOM 2981 C C . GLU B 1 73 ? -18.094 26.5 3.404 1 98.31 73 GLU B C 1
ATOM 2983 O O . GLU B 1 73 ? -19.078 25.812 3.125 1 98.31 73 GLU B O 1
ATOM 2988 N N . ILE B 1 74 ? -17.359 26.297 4.477 1 98.69 74 ILE B N 1
ATOM 2989 C CA . ILE B 1 74 ? -17.625 25.188 5.383 1 98.69 74 ILE B CA 1
ATOM 2990 C C . ILE B 1 74 ? -18.969 25.406 6.09 1 98.69 74 ILE B C 1
ATOM 2992 O O . ILE B 1 74 ? -19.75 24.469 6.262 1 98.69 74 ILE B O 1
ATOM 2996 N N . LYS B 1 75 ? -19.203 26.656 6.477 1 98.62 75 LYS B N 1
ATOM 2997 C CA . LYS B 1 75 ? -20.5 26.969 7.074 1 98.62 75 LYS B CA 1
ATOM 2998 C C . LYS B 1 75 ? -21.641 26.656 6.109 1 98.62 75 LYS B C 1
ATOM 3000 O O . LYS B 1 75 ? -22.625 26 6.484 1 98.62 75 LYS B O 1
ATOM 3005 N N . ARG B 1 76 ? -21.5 27.031 4.902 1 98.44 76 ARG B N 1
ATOM 3006 C CA . ARG B 1 76 ? -22.516 26.828 3.883 1 98.44 76 ARG B CA 1
ATOM 3007 C C . ARG B 1 76 ? -22.75 25.344 3.621 1 98.44 76 ARG B C 1
ATOM 3009 O O . ARG B 1 76 ? -23.875 24.859 3.656 1 98.44 76 ARG B O 1
ATOM 3016 N N . ASP B 1 77 ? -21.719 24.625 3.451 1 98.31 77 ASP B N 1
ATOM 3017 C CA . ASP B 1 77 ? -21.797 23.25 2.986 1 98.31 77 ASP B CA 1
ATOM 3018 C C . ASP B 1 77 ? -22.172 22.312 4.133 1 98.31 77 ASP B C 1
ATOM 3020 O O . ASP B 1 77 ? -22.703 21.219 3.898 1 98.31 77 ASP B O 1
ATOM 3024 N N . SER B 1 78 ? -21.859 22.672 5.359 1 98.44 78 SER B N 1
ATOM 3025 C CA . SER B 1 78 ? -22.172 21.812 6.5 1 98.44 78 SER B CA 1
ATOM 3026 C C . SER B 1 78 ? -23.5 22.203 7.133 1 98.44 78 SER B C 1
ATOM 3028 O O . SER B 1 78 ? -24.094 21.406 7.879 1 98.44 78 SER B O 1
ATOM 3030 N N . GLY B 1 79 ? -23.938 23.422 6.953 1 98.12 79 GLY B N 1
ATOM 3031 C CA . GLY B 1 79 ? -25.109 23.953 7.645 1 98.12 79 GLY B CA 1
ATOM 3032 C C . GLY B 1 79 ? -24.844 24.25 9.109 1 98.12 79 GLY B C 1
ATOM 3033 O O . GLY B 1 79 ? -25.781 24.406 9.891 1 98.12 79 GLY B O 1
ATOM 3034 N N . ASN B 1 80 ? -23.609 24.25 9.523 1 98.19 80 ASN B N 1
ATOM 3035 C CA . ASN B 1 80 ? -23.172 24.469 10.898 1 98.19 80 ASN B CA 1
ATOM 3036 C C . ASN B 1 80 ? -22.531 25.859 11.07 1 98.19 80 ASN B C 1
ATOM 3038 O O . ASN B 1 80 ? -21.531 26.156 10.438 1 98.19 80 ASN B O 1
ATOM 3042 N N . ASN B 1 81 ? -23.031 26.641 12 1 97.75 81 ASN B N 1
ATOM 3043 C CA . ASN B 1 81 ? -22.531 27.984 12.195 1 97.75 81 ASN B CA 1
ATOM 3044 C C . ASN B 1 81 ? -21.453 28.047 13.266 1 97.75 81 ASN B C 1
ATOM 3046 O O . ASN B 1 81 ? -20.891 29.109 13.539 1 97.75 81 ASN B O 1
ATOM 3050 N N . GLN B 1 82 ? -21.156 26.844 13.797 1 98.06 82 GLN B N 1
ATOM 3051 C CA . GLN B 1 82 ? -20.141 26.797 14.828 1 98.06 82 GLN B CA 1
ATOM 3052 C C . GLN B 1 82 ? -18.766 26.531 14.219 1 98.06 82 GLN B C 1
ATOM 3054 O O . GLN B 1 82 ? -18.031 25.656 14.688 1 98.06 82 GLN B O 1
ATOM 3059 N N . VAL B 1 83 ? -18.484 27.203 13.148 1 98.62 83 VAL B N 1
ATOM 3060 C CA . VAL B 1 83 ? -17.188 27.219 12.508 1 98.62 83 VAL B CA 1
ATOM 3061 C C . VAL B 1 83 ? -16.531 28.578 12.672 1 98.62 83 VAL B C 1
ATOM 3063 O O . VAL B 1 83 ? -17.141 29.609 12.367 1 98.62 83 VAL B O 1
ATOM 3066 N N . VAL B 1 84 ? -15.32 28.594 13.219 1 98.31 84 VAL B N 1
ATOM 3067 C CA . VAL B 1 84 ? -14.641 29.859 13.5 1 98.31 84 VAL B CA 1
ATOM 3068 C C . VAL B 1 84 ? -13.234 29.828 12.891 1 98.31 84 VAL B C 1
ATOM 3070 O O . VAL B 1 84 ? -12.617 28.766 12.805 1 98.31 84 VAL B O 1
ATOM 3073 N N . PHE B 1 85 ? -12.859 30.984 12.422 1 98.31 85 PHE B N 1
ATOM 3074 C CA . PHE B 1 85 ? -11.484 31.156 11.969 1 98.31 85 PHE B CA 1
ATOM 3075 C C . PHE B 1 85 ? -10.625 31.797 13.062 1 98.31 85 PHE B C 1
ATOM 3077 O O . PHE B 1 85 ? -11.055 32.75 13.727 1 98.31 85 PHE B O 1
ATOM 3084 N N . MET B 1 86 ? -9.453 31.266 13.289 1 98.5 86 MET B N 1
ATOM 3085 C CA . MET B 1 86 ? -8.438 31.875 14.148 1 98.5 86 MET B CA 1
ATOM 3086 C C . MET B 1 86 ? -7.059 31.797 13.5 1 98.5 86 MET B C 1
ATOM 3088 O O . MET B 1 86 ? -6.629 30.734 13.062 1 98.5 86 MET B O 1
ATOM 3092 N N . GLN B 1 87 ? -6.422 32.938 13.422 1 98.25 87 GLN B N 1
ATOM 3093 C CA . GLN B 1 87 ? -5.152 33 12.711 1 98.25 87 GLN B CA 1
ATOM 3094 C C . GLN B 1 87 ? -4.039 32.312 13.492 1 98.25 87 GLN B C 1
ATOM 3096 O O . GLN B 1 87 ? -3.918 32.5 14.703 1 98.25 87 GLN B O 1
ATOM 3101 N N . LEU B 1 88 ? -3.27 31.516 12.82 1 98.75 88 LEU B N 1
ATOM 3102 C CA . LEU B 1 88 ? -2.145 30.781 13.391 1 98.75 88 LEU B CA 1
ATOM 3103 C C . LEU B 1 88 ? -1.016 30.641 12.367 1 98.75 88 LEU B C 1
ATOM 3105 O O . LEU B 1 88 ? -1.219 30.094 11.281 1 98.75 88 LEU B O 1
ATOM 3109 N N . ASP B 1 89 ? 0.097 31.203 12.703 1 98.44 89 ASP B N 1
ATOM 3110 C CA . ASP B 1 89 ? 1.327 30.969 11.953 1 98.44 89 ASP B CA 1
ATOM 3111 C C . ASP B 1 89 ? 2.264 30.031 12.719 1 98.44 89 ASP B C 1
ATOM 3113 O O . ASP B 1 89 ? 2.928 30.453 13.664 1 98.44 89 ASP B O 1
ATOM 3117 N N . LEU B 1 90 ? 2.395 28.828 12.227 1 98.38 90 LEU B N 1
ATOM 3118 C CA . LEU B 1 90 ? 3.193 27.828 12.906 1 98.38 90 LEU B CA 1
ATOM 3119 C C . LEU B 1 90 ? 4.684 28.109 12.758 1 98.38 90 LEU B C 1
ATOM 3121 O O . LEU B 1 90 ? 5.508 27.531 13.461 1 98.38 90 LEU B O 1
ATOM 3125 N N . GLY B 1 91 ? 5.039 29.031 11.875 1 98 91 GLY B N 1
ATOM 3126 C CA . GLY B 1 91 ? 6.422 29.453 11.711 1 98 91 GLY B CA 1
ATOM 3127 C C . GLY B 1 91 ? 6.828 30.562 12.648 1 98 91 GLY B C 1
ATOM 3128 O O . GLY B 1 91 ? 7.914 31.141 12.516 1 98 91 GLY B O 1
ATOM 3129 N N . SER B 1 92 ? 5.965 30.891 13.516 1 98.69 92 SER B N 1
ATOM 3130 C CA . SER B 1 92 ? 6.207 31.891 14.547 1 98.69 92 SER B CA 1
ATOM 3131 C C . SER B 1 92 ? 5.781 31.391 15.922 1 98.69 92 SER B C 1
ATOM 3133 O O . SER B 1 92 ? 4.59 31.234 16.188 1 98.69 92 SER B O 1
ATOM 3135 N N . LEU B 1 93 ? 6.766 31.203 16.828 1 98.62 93 LEU B N 1
ATOM 3136 C CA . LEU B 1 93 ? 6.449 30.734 18.172 1 98.62 93 LEU B CA 1
ATOM 3137 C C . LEU B 1 93 ? 5.57 31.734 18.906 1 98.62 93 LEU B C 1
ATOM 3139 O O . LEU B 1 93 ? 4.703 31.344 19.703 1 98.62 93 LEU B O 1
ATOM 3143 N N . LYS B 1 94 ? 5.793 33 18.594 1 98.62 94 LYS B N 1
ATOM 3144 C CA . LYS B 1 94 ? 4.941 34.031 19.172 1 98.62 94 LYS B CA 1
ATOM 3145 C C . LYS B 1 94 ? 3.492 33.844 18.734 1 98.62 94 LYS B C 1
ATOM 3147 O O . LYS B 1 94 ? 2.572 33.969 19.547 1 98.62 94 LYS B O 1
ATOM 3152 N N . SER B 1 95 ? 3.318 33.594 17.453 1 98.75 95 SER B N 1
ATOM 3153 C CA . SER B 1 95 ? 1.977 33.344 16.922 1 98.75 95 SER B CA 1
ATOM 3154 C C . SER B 1 95 ? 1.327 32.125 17.578 1 98.75 95 SER B C 1
ATOM 3156 O O . SER B 1 95 ? 0.139 32.156 17.906 1 98.75 95 SER B O 1
ATOM 3158 N N . VAL B 1 96 ? 2.072 31.078 17.828 1 98.88 96 VAL B N 1
ATOM 3159 C CA . VAL B 1 96 ? 1.555 29.859 18.438 1 98.88 96 VAL B CA 1
ATOM 3160 C C . VAL B 1 96 ? 1.113 30.141 19.875 1 98.88 96 VAL B C 1
ATOM 3162 O O . VAL B 1 96 ? 0.034 29.719 20.297 1 98.88 96 VAL B O 1
ATOM 3165 N N . HIS B 1 97 ? 1.909 30.922 20.609 1 98.75 97 HIS B N 1
ATOM 3166 C CA . HIS B 1 97 ? 1.534 31.297 21.969 1 98.75 97 HIS B CA 1
ATOM 3167 C C . HIS B 1 97 ? 0.246 32.125 21.969 1 98.75 97 HIS B C 1
ATOM 3169 O O . HIS B 1 97 ? -0.659 31.844 22.766 1 98.75 97 HIS B O 1
ATOM 3175 N N . SER B 1 98 ? 0.223 33.062 21.109 1 98.69 98 SER B N 1
ATOM 3176 C CA . SER B 1 98 ? -0.95 33.938 21.047 1 98.69 98 SER B CA 1
ATOM 3177 C C . SER B 1 98 ? -2.205 33.125 20.703 1 98.69 98 SER B C 1
ATOM 3179 O O . SER B 1 98 ? -3.266 33.344 21.297 1 98.69 98 SER B O 1
ATOM 3181 N N . PHE B 1 99 ? -2.117 32.281 19.781 1 98.75 99 PHE B N 1
ATOM 3182 C CA . PHE B 1 99 ? -3.23 31.438 19.375 1 98.75 99 PHE B CA 1
ATOM 3183 C C . PHE B 1 99 ? -3.719 30.594 20.547 1 98.75 99 PHE B C 1
ATOM 3185 O O . PHE B 1 99 ? -4.918 30.531 20.828 1 98.75 99 PHE B O 1
ATOM 3192 N N . ALA B 1 100 ? -2.773 29.922 21.234 1 98.88 100 ALA B N 1
ATOM 3193 C CA . ALA B 1 100 ? -3.125 29.047 22.344 1 98.88 100 ALA B CA 1
ATOM 3194 C C . ALA B 1 100 ? -3.793 29.844 23.469 1 98.88 100 ALA B C 1
ATOM 3196 O O . ALA B 1 100 ? -4.777 29.391 24.062 1 98.88 100 ALA B O 1
ATOM 3197 N N . GLU B 1 101 ? -3.238 31.031 23.719 1 98.62 101 GLU B N 1
ATOM 3198 C CA . GLU B 1 101 ? -3.826 31.891 24.734 1 98.62 101 GLU B CA 1
ATOM 3199 C C . GLU B 1 101 ? -5.27 32.25 24.391 1 98.62 101 GLU B C 1
ATOM 3201 O O . GLU B 1 101 ? -6.145 32.219 25.266 1 98.62 101 GLU B O 1
ATOM 3206 N N . ASN B 1 102 ? -5.469 32.562 23.188 1 98.56 102 ASN B N 1
ATOM 3207 C CA . ASN B 1 102 ? -6.812 32.906 22.734 1 98.56 102 ASN B CA 1
ATOM 3208 C C . ASN B 1 102 ? -7.766 31.719 22.875 1 98.56 102 ASN B C 1
ATOM 3210 O O . ASN B 1 102 ? -8.914 31.891 23.297 1 98.56 102 ASN B O 1
ATOM 3214 N N . ILE B 1 103 ? -7.332 30.562 22.484 1 98.75 103 ILE B N 1
ATOM 3215 C CA . ILE B 1 103 ? -8.125 29.344 22.609 1 98.75 103 ILE B CA 1
ATOM 3216 C C . ILE B 1 103 ? -8.508 29.125 24.062 1 98.75 103 ILE B C 1
ATOM 3218 O O . ILE B 1 103 ? -9.672 28.891 24.375 1 98.75 103 ILE B O 1
ATOM 3222 N N . LEU B 1 104 ? -7.527 29.203 24.938 1 98.5 104 LEU B N 1
ATOM 3223 C CA . LEU B 1 104 ? -7.75 28.906 26.344 1 98.5 104 LEU B CA 1
ATOM 3224 C C . LEU B 1 104 ? -8.703 29.922 26.984 1 98.5 104 LEU B C 1
ATOM 3226 O O . LEU B 1 104 ? -9.445 29.594 27.906 1 98.5 104 LEU B O 1
ATOM 3230 N N . LYS B 1 105 ? -8.719 31.094 26.422 1 98 105 LYS B N 1
ATOM 3231 C CA . LYS B 1 105 ? -9.602 32.156 26.922 1 98 105 LYS B CA 1
ATOM 3232 C C . LYS B 1 105 ? -11.008 32.031 26.344 1 98 105 LYS B C 1
ATOM 3234 O O . LYS B 1 105 ? -12 32.188 27.062 1 98 105 LYS B O 1
ATOM 3239 N N . SER B 1 106 ? -11.07 31.656 25.109 1 97.56 106 SER B N 1
ATOM 3240 C CA . SER B 1 106 ? -12.336 31.766 24.391 1 97.56 106 SER B CA 1
ATOM 3241 C C . SER B 1 106 ? -13.07 30.438 24.344 1 97.56 106 SER B C 1
ATOM 3243 O O . SER B 1 106 ? -14.289 30.391 24.188 1 97.56 106 SER B O 1
ATOM 3245 N N . GLU B 1 107 ? -12.359 29.359 24.406 1 97.62 107 GLU B N 1
ATOM 3246 C CA . GLU B 1 107 ? -12.961 28.031 24.266 1 97.62 107 GLU B CA 1
ATOM 3247 C C . GLU B 1 107 ? -12.891 27.25 25.562 1 97.62 107 GLU B C 1
ATOM 3249 O O . GLU B 1 107 ? -11.812 26.766 25.953 1 97.62 107 GLU B O 1
ATOM 3254 N N . PRO B 1 108 ? -14 27.062 26.234 1 96.5 108 PRO B N 1
ATOM 3255 C CA . PRO B 1 108 ? -13.984 26.297 27.5 1 96.5 108 PRO B CA 1
ATOM 3256 C C . PRO B 1 108 ? -13.703 24.812 27.281 1 96.5 108 PRO B C 1
ATOM 3258 O O . PRO B 1 108 ? -13.297 24.109 28.219 1 96.5 108 PRO B O 1
ATOM 3261 N N . GLN B 1 109 ? -13.953 24.406 26 1 96.75 109 GLN B N 1
ATOM 3262 C CA . GLN B 1 109 ? -13.805 22.984 25.688 1 96.75 109 GLN B CA 1
ATOM 3263 C C . GLN B 1 109 ? -12.859 22.797 24.5 1 96.75 109 GLN B C 1
ATOM 3265 O O . GLN B 1 109 ? -12.844 23.594 23.562 1 96.75 109 GLN B O 1
ATOM 3270 N N . LEU B 1 110 ? -12.055 21.719 24.609 1 98.75 110 LEU B N 1
ATOM 3271 C CA . LEU B 1 110 ? -11.25 21.234 23.484 1 98.75 110 LEU B CA 1
ATOM 3272 C C . LEU B 1 110 ? -11.18 19.703 23.469 1 98.75 110 LEU B C 1
ATOM 3274 O O . LEU B 1 110 ? -10.633 19.094 24.391 1 98.75 110 LEU B O 1
ATOM 3278 N N . ASP B 1 111 ? -11.672 19.141 22.406 1 98.81 111 ASP B N 1
ATOM 3279 C CA . ASP B 1 111 ? -11.852 17.688 22.391 1 98.81 111 ASP B CA 1
ATOM 3280 C C . ASP B 1 111 ? -10.891 17.031 21.406 1 98.81 111 ASP B C 1
ATOM 3282 O O . ASP B 1 111 ? -10.43 15.906 21.641 1 98.81 111 ASP B O 1
ATOM 3286 N N . ILE B 1 112 ? -10.641 17.688 20.297 1 98.94 112 ILE B N 1
ATOM 3287 C CA . ILE B 1 112 ? -9.789 17.109 19.266 1 98.94 112 ILE B CA 1
ATOM 3288 C C . ILE B 1 112 ? -8.852 18.172 18.703 1 98.94 112 ILE B C 1
ATOM 3290 O O . ILE B 1 112 ? -9.289 19.281 18.375 1 98.94 112 ILE B O 1
ATOM 3294 N N . LEU B 1 113 ? -7.594 17.891 18.703 1 98.94 113 LEU B N 1
ATOM 3295 C CA . LEU B 1 113 ? -6.574 18.703 18.062 1 98.94 113 LEU B CA 1
ATOM 3296 C C . LEU B 1 113 ? -5.965 17.969 16.875 1 98.94 113 LEU B C 1
ATOM 3298 O O . LEU B 1 113 ? -5.352 16.906 17.031 1 98.94 113 LEU B O 1
ATOM 3302 N N . ILE B 1 114 ? -6.219 18.5 15.672 1 98.94 114 ILE B N 1
ATOM 3303 C CA . ILE B 1 114 ? -5.672 17.891 14.469 1 98.94 114 ILE B CA 1
ATOM 3304 C C . ILE B 1 114 ? -4.562 18.781 13.906 1 98.94 114 ILE B C 1
ATOM 3306 O O . ILE B 1 114 ? -4.832 19.828 13.32 1 98.94 114 ILE B O 1
ATOM 3310 N N . ASN B 1 115 ? -3.352 18.297 14.141 1 98.81 115 ASN B N 1
ATOM 3311 C CA . ASN B 1 115 ? -2.172 18.938 13.562 1 98.81 115 ASN B CA 1
ATOM 3312 C C . ASN B 1 115 ? -1.955 18.516 12.117 1 98.81 115 ASN B C 1
ATOM 3314 O O . ASN B 1 115 ? -1.224 17.547 11.852 1 98.81 115 ASN B O 1
ATOM 3318 N N . ASN B 1 116 ? -2.518 19.266 11.227 1 97.62 116 ASN B N 1
ATOM 3319 C CA . ASN B 1 116 ? -2.602 18.891 9.82 1 97.62 116 ASN B CA 1
ATOM 3320 C C . ASN B 1 116 ? -1.681 19.734 8.953 1 97.62 116 ASN B C 1
ATOM 3322 O O . ASN B 1 116 ? -1.191 19.266 7.922 1 97.62 116 ASN B O 1
ATOM 3326 N N . ALA B 1 117 ? -1.431 20.969 9.383 1 96.44 117 ALA B N 1
ATOM 3327 C CA . ALA B 1 117 ? -0.637 21.875 8.562 1 96.44 117 ALA B CA 1
ATOM 3328 C C . ALA B 1 117 ? 0.75 21.297 8.289 1 96.44 117 ALA B C 1
ATOM 3330 O O . ALA B 1 117 ? 1.283 20.531 9.109 1 96.44 117 ALA B O 1
ATOM 3331 N N . GLY B 1 118 ? 1.279 21.578 7.156 1 93.69 118 GLY B N 1
ATOM 3332 C CA . GLY B 1 118 ? 2.625 21.172 6.789 1 93.69 118 GLY B CA 1
ATOM 3333 C C . GLY B 1 118 ? 3.139 21.859 5.539 1 93.69 118 GLY B C 1
ATOM 3334 O O . GLY B 1 118 ? 2.352 22.281 4.691 1 93.69 118 GLY B O 1
ATOM 3335 N N . VAL B 1 119 ? 4.445 21.984 5.48 1 91.88 119 VAL B N 1
ATOM 3336 C CA . VAL B 1 119 ? 5.059 22.609 4.312 1 91.88 119 VAL B CA 1
ATOM 3337 C C . VAL B 1 119 ? 6.227 21.75 3.822 1 91.88 119 VAL B C 1
ATOM 3339 O O . VAL B 1 119 ? 6.82 21 4.598 1 91.88 119 VAL B O 1
ATOM 3342 N N . GLN B 1 120 ? 6.438 21.781 2.582 1 89.81 120 GLN B N 1
ATOM 3343 C CA . GLN B 1 120 ? 7.66 21.297 1.952 1 89.81 120 GLN B CA 1
ATOM 3344 C C . GLN B 1 120 ? 8.406 22.422 1.248 1 89.81 120 GLN B C 1
ATOM 3346 O O . GLN B 1 120 ? 8.328 22.562 0.025 1 89.81 120 GLN B O 1
ATOM 3351 N N . MET B 1 121 ? 9.055 23.234 2.066 1 88.44 121 MET B N 1
ATOM 3352 C CA . MET B 1 121 ? 9.727 24.422 1.562 1 88.44 121 MET B CA 1
ATOM 3353 C C . MET B 1 121 ? 11.008 24.703 2.346 1 88.44 121 MET B C 1
ATOM 3355 O O . MET B 1 121 ? 11.117 24.328 3.514 1 88.44 121 MET B O 1
ATOM 3359 N N . GLN B 1 122 ? 11.891 25.297 1.64 1 92.06 122 GLN B N 1
ATOM 3360 C CA . GLN B 1 122 ? 13.117 25.734 2.303 1 92.06 122 GLN B CA 1
ATOM 3361 C C . GLN B 1 122 ? 12.961 27.125 2.896 1 92.06 122 GLN B C 1
ATOM 3363 O O . GLN B 1 122 ? 12.023 27.844 2.562 1 92.06 122 GLN B O 1
ATOM 3368 N N . GLY B 1 123 ? 13.969 27.469 3.775 1 94.94 123 GLY B N 1
ATOM 3369 C CA . GLY B 1 123 ? 13.93 28.766 4.445 1 94.94 123 GLY B CA 1
ATOM 3370 C C . GLY B 1 123 ? 14.008 28.656 5.957 1 94.94 123 GLY B C 1
ATOM 3371 O O . GLY B 1 123 ? 14.375 27.609 6.488 1 94.94 123 GLY B O 1
ATOM 3372 N N . ARG B 1 124 ? 13.688 29.781 6.598 1 97.31 124 ARG B N 1
ATOM 3373 C CA . ARG B 1 124 ? 13.758 29.859 8.055 1 97.31 124 ARG B CA 1
ATOM 3374 C C . ARG B 1 124 ? 12.484 30.469 8.633 1 97.31 124 ARG B C 1
ATOM 3376 O O . ARG B 1 124 ? 11.828 31.281 7.988 1 97.31 124 ARG B O 1
ATOM 3383 N N . THR B 1 125 ? 12.156 30.031 9.781 1 97.81 125 THR B N 1
ATOM 3384 C CA . THR B 1 125 ? 11.031 30.625 10.5 1 97.81 125 THR B CA 1
ATOM 3385 C C . THR B 1 125 ? 11.422 31.953 11.133 1 97.81 125 THR B C 1
ATOM 3387 O O . THR B 1 125 ? 12.586 32.344 11.086 1 97.81 125 THR B O 1
ATOM 3390 N N . ALA B 1 126 ? 10.414 32.656 11.688 1 97.19 126 ALA B N 1
ATOM 3391 C CA . ALA B 1 126 ? 10.648 33.938 12.398 1 97.19 126 ALA B CA 1
ATOM 3392 C C . ALA B 1 126 ? 11.617 33.719 13.562 1 97.19 126 ALA B C 1
ATOM 3394 O O . ALA B 1 126 ? 12.336 34.656 13.938 1 97.19 126 ALA B O 1
ATOM 3395 N N . ASP B 1 127 ? 11.766 32.562 14.109 1 97.94 127 ASP B N 1
ATOM 3396 C CA . ASP B 1 127 ? 12.562 32.281 15.289 1 97.94 127 ASP B CA 1
ATOM 3397 C C . ASP B 1 127 ? 13.891 31.609 14.906 1 97.94 127 ASP B C 1
ATOM 3399 O O . ASP B 1 127 ? 14.602 31.094 15.766 1 97.94 127 ASP B O 1
ATOM 3403 N N . GLY B 1 128 ? 14.164 31.484 13.633 1 97.94 128 GLY B N 1
ATOM 3404 C CA . GLY B 1 128 ? 15.469 31.047 13.148 1 97.94 128 GLY B CA 1
ATOM 3405 C C . GLY B 1 128 ? 15.547 29.547 12.922 1 97.94 128 GLY B C 1
ATOM 3406 O O . GLY B 1 128 ? 16.625 29.016 12.648 1 97.94 128 GLY B O 1
ATOM 3407 N N . LEU B 1 129 ? 14.508 28.828 12.945 1 98.56 129 LEU B N 1
ATOM 3408 C CA . LEU B 1 129 ? 14.484 27.391 12.695 1 98.56 129 LEU B CA 1
ATOM 3409 C C . LEU B 1 129 ? 14.328 27.109 11.203 1 98.56 129 LEU B C 1
ATOM 3411 O O . LEU B 1 129 ? 13.703 27.891 10.477 1 98.56 129 LEU B O 1
ATOM 3415 N N . GLY B 1 130 ? 14.969 25.969 10.758 1 98.06 130 GLY B N 1
ATOM 3416 C CA . GLY B 1 130 ? 14.594 25.562 9.414 1 98.06 130 GLY B CA 1
ATOM 3417 C C . GLY B 1 130 ? 13.094 25.484 9.219 1 98.06 130 GLY B C 1
ATOM 3418 O O . GLY B 1 130 ? 12.367 25.016 10.102 1 98.06 130 GLY B O 1
ATOM 3419 N N . LEU B 1 131 ? 12.641 25.891 8.125 1 97.19 131 LEU B N 1
ATOM 3420 C CA . LEU B 1 131 ? 11.219 26.109 7.922 1 97.19 131 LEU B CA 1
ATOM 3421 C C . LEU B 1 131 ? 10.438 24.812 8.117 1 97.19 131 LEU B C 1
ATOM 3423 O O . LEU B 1 131 ? 9.445 24.781 8.852 1 97.19 131 LEU B O 1
ATOM 3427 N N . MET B 1 132 ? 10.844 23.688 7.523 1 97.06 132 MET B N 1
ATOM 3428 C CA . MET B 1 132 ? 10.125 22.422 7.656 1 97.06 132 MET B CA 1
ATOM 3429 C C . MET B 1 132 ? 10.172 21.922 9.094 1 97.06 132 MET B C 1
ATOM 3431 O O . MET B 1 132 ? 9.172 21.438 9.625 1 97.06 132 MET B O 1
ATOM 3435 N N . PHE B 1 133 ? 11.328 22.078 9.695 1 98.38 133 PHE B N 1
ATOM 3436 C CA . PHE B 1 133 ? 11.453 21.672 11.094 1 98.38 133 PHE B CA 1
ATOM 3437 C C . PHE B 1 133 ? 10.578 22.531 11.984 1 98.38 133 PHE B C 1
ATOM 3439 O O . PHE B 1 133 ? 9.859 22.031 12.844 1 98.38 133 PHE B O 1
ATOM 3446 N N . GLY B 1 134 ? 10.578 23.812 11.727 1 98.56 134 GLY B N 1
ATOM 3447 C CA . GLY B 1 134 ? 9.859 24.781 12.539 1 98.56 134 GLY B CA 1
ATOM 3448 C C . GLY B 1 134 ? 8.352 24.672 12.406 1 98.56 134 GLY B C 1
ATOM 3449 O O . GLY B 1 134 ? 7.633 24.672 13.406 1 98.56 134 GLY B O 1
ATOM 3450 N N . VAL B 1 135 ? 7.891 24.484 11.203 1 98 135 VAL B N 1
ATOM 3451 C CA . VAL B 1 135 ? 6.453 24.5 10.945 1 98 135 VAL B CA 1
ATOM 3452 C C . VAL B 1 135 ? 5.875 23.109 11.188 1 98 135 VAL B C 1
ATOM 3454 O O . VAL B 1 135 ? 4.914 22.953 11.945 1 98 135 VAL B O 1
ATOM 3457 N N . ASN B 1 136 ? 6.504 22.078 10.57 1 97.94 136 ASN B N 1
ATOM 3458 C CA . ASN B 1 136 ? 5.926 20.734 10.602 1 97.94 136 ASN B CA 1
ATOM 3459 C C . ASN B 1 136 ? 6.047 20.109 11.984 1 97.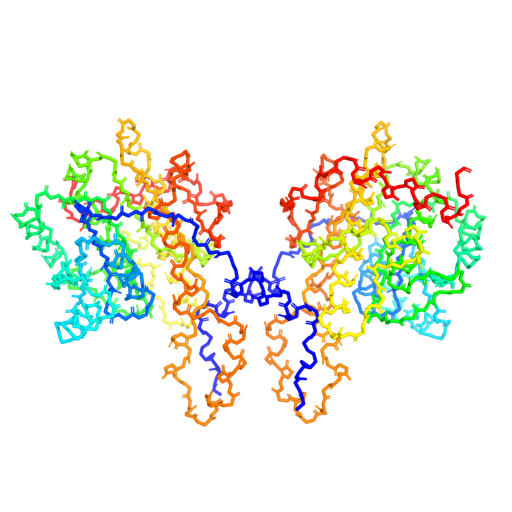94 136 ASN B C 1
ATOM 3461 O O . ASN B 1 136 ? 5.227 19.266 12.359 1 97.94 136 ASN B O 1
ATOM 3465 N N . HIS B 1 137 ? 7.016 20.516 12.727 1 98.69 137 HIS B N 1
ATOM 3466 C CA . HIS B 1 137 ? 7.238 19.812 13.992 1 98.69 137 HIS B CA 1
ATOM 3467 C C . HIS B 1 137 ? 7.184 20.797 15.164 1 98.69 137 HIS B C 1
ATOM 3469 O O . HIS B 1 137 ? 6.25 20.75 15.969 1 98.69 137 HIS B O 1
ATOM 3475 N N . ILE B 1 138 ? 8.031 21.797 15.211 1 98.88 138 ILE B N 1
ATOM 3476 C CA . ILE B 1 138 ? 8.195 22.609 16.406 1 98.88 138 ILE B CA 1
ATOM 3477 C C . ILE B 1 138 ? 6.918 23.391 16.672 1 98.88 138 ILE B C 1
ATOM 3479 O O . ILE B 1 138 ? 6.461 23.469 17.812 1 98.88 138 ILE B O 1
ATOM 3483 N N . GLY B 1 139 ? 6.391 24 15.648 1 98.81 139 GLY B N 1
ATOM 3484 C CA . GLY B 1 139 ? 5.145 24.734 15.812 1 98.81 139 GLY B CA 1
ATOM 3485 C C . GLY B 1 139 ? 4.027 23.875 16.375 1 98.81 139 GLY B C 1
ATOM 3486 O O . GLY B 1 139 ? 3.344 24.281 17.312 1 98.81 139 GLY B O 1
ATOM 3487 N N . HIS B 1 140 ? 3.848 22.688 15.852 1 98.81 140 HIS B N 1
ATOM 3488 C CA . HIS B 1 140 ? 2.811 21.781 16.328 1 98.81 140 HIS B CA 1
ATOM 3489 C C . HIS B 1 140 ? 3.146 21.234 17.703 1 98.81 140 HIS B C 1
ATOM 3491 O O . HIS B 1 140 ? 2.252 21 18.516 1 98.81 140 HIS B O 1
ATOM 3497 N N . PHE B 1 141 ? 4.418 20.969 17.906 1 98.88 141 PHE B N 1
ATOM 3498 C CA . PHE B 1 141 ? 4.867 20.531 19.219 1 98.88 141 PHE B CA 1
ATOM 3499 C C . PHE B 1 141 ? 4.48 21.547 20.297 1 98.88 141 PHE B C 1
ATOM 3501 O O . PHE B 1 141 ? 3.873 21.172 21.297 1 98.88 141 PHE B O 1
ATOM 3508 N N . LEU B 1 142 ? 4.801 22.766 20.047 1 98.94 142 LEU B N 1
ATOM 3509 C CA . LEU B 1 142 ? 4.488 23.828 20.984 1 98.94 142 LEU B CA 1
ATOM 3510 C C . LEU B 1 142 ? 2.98 23.969 21.172 1 98.94 142 LEU B C 1
ATOM 3512 O O . LEU B 1 142 ? 2.49 24.016 22.312 1 98.94 142 LEU B O 1
ATOM 3516 N N . LEU B 1 143 ? 2.277 23.984 20.078 1 98.94 143 LEU B N 1
ATOM 3517 C CA . LEU B 1 143 ? 0.828 24.141 20.125 1 98.94 143 LEU B CA 1
ATOM 3518 C C . LEU B 1 143 ? 0.193 23.047 20.984 1 98.94 143 LEU B C 1
ATOM 3520 O O . LEU B 1 143 ? -0.624 23.344 21.859 1 98.94 143 LEU B O 1
ATOM 3524 N N . THR B 1 144 ? 0.573 21.828 20.719 1 98.94 144 THR B N 1
ATOM 3525 C CA . THR B 1 144 ? 0.018 20.688 21.438 1 98.94 144 THR B CA 1
ATOM 3526 C C . THR B 1 144 ? 0.295 20.797 22.938 1 98.94 144 THR B C 1
ATOM 3528 O O . THR B 1 144 ? -0.605 20.609 23.766 1 98.94 144 THR B O 1
ATOM 3531 N N . ASN B 1 145 ? 1.503 21.156 23.281 1 98.81 145 ASN B N 1
ATOM 3532 C CA . ASN B 1 145 ? 1.874 21.234 24.688 1 98.81 145 ASN B CA 1
ATOM 3533 C C . ASN B 1 145 ? 1.138 22.375 25.406 1 98.81 145 ASN B C 1
ATOM 3535 O O . ASN B 1 145 ? 0.745 22.219 26.562 1 98.81 145 ASN B O 1
ATOM 3539 N N . LEU B 1 146 ? 0.969 23.484 24.75 1 98.81 146 LEU B N 1
ATOM 3540 C CA . LEU B 1 146 ? 0.279 24.625 25.344 1 98.81 146 LEU B CA 1
ATOM 3541 C C . LEU B 1 146 ? -1.188 24.297 25.609 1 98.81 146 LEU B C 1
ATOM 3543 O O . LEU B 1 146 ? -1.794 24.828 26.531 1 98.81 146 LEU B O 1
ATOM 3547 N N . LEU B 1 147 ? -1.761 23.375 24.828 1 98.81 147 LEU B N 1
ATOM 3548 C CA . LEU B 1 147 ? -3.188 23.078 24.922 1 98.81 147 LEU B CA 1
ATOM 3549 C C . LEU B 1 147 ? -3.43 21.766 25.656 1 98.81 147 LEU B C 1
ATOM 3551 O O . LEU B 1 147 ? -4.578 21.375 25.875 1 98.81 147 LEU B O 1
ATOM 3555 N N . LEU B 1 148 ? -2.396 21.109 26.094 1 98.56 148 LEU B N 1
ATOM 3556 C CA . LEU B 1 148 ? -2.451 19.719 26.578 1 98.56 148 LEU B CA 1
ATOM 3557 C C . LEU B 1 148 ? -3.305 19.625 27.828 1 98.56 148 LEU B C 1
ATOM 3559 O O . LEU B 1 148 ? -4.098 18.688 27.969 1 98.56 148 LEU B O 1
ATOM 3563 N N . GLU B 1 149 ? -3.184 20.562 28.75 1 98.25 149 GLU B N 1
ATOM 3564 C CA . GLU B 1 149 ? -3.945 20.5 29.984 1 98.25 149 GLU B CA 1
ATOM 3565 C C . GLU B 1 149 ? -5.441 20.656 29.734 1 98.25 149 GLU B C 1
ATOM 3567 O O . GLU B 1 149 ? -6.262 20.016 30.391 1 98.25 149 GLU B O 1
ATOM 3572 N N . ARG B 1 150 ? -5.777 21.531 28.828 1 98.56 150 ARG B N 1
ATOM 3573 C CA . ARG B 1 150 ? -7.184 21.656 28.453 1 98.56 150 ARG B CA 1
ATOM 3574 C C . ARG B 1 150 ? -7.707 20.375 27.828 1 98.56 150 ARG B C 1
ATOM 3576 O O . ARG B 1 150 ? -8.828 19.938 28.109 1 98.56 150 ARG B O 1
ATOM 3583 N N . LEU B 1 151 ? -6.922 19.719 26.969 1 98.75 151 LEU B N 1
ATOM 3584 C CA . LEU B 1 151 ? -7.297 18.453 26.375 1 98.75 151 LEU B CA 1
ATOM 3585 C C . LEU B 1 151 ? -7.527 17.391 27.453 1 98.75 151 LEU B C 1
ATOM 3587 O O . LEU B 1 151 ? -8.508 16.641 27.391 1 98.75 151 LEU B O 1
ATOM 3591 N N . LYS B 1 152 ? -6.699 17.391 28.453 1 98.25 152 LYS B N 1
ATOM 3592 C CA . LYS B 1 152 ? -6.832 16.422 29.547 1 98.25 152 LYS B CA 1
ATOM 3593 C C . LYS B 1 152 ? -8.102 16.688 30.344 1 98.25 152 LYS B C 1
ATOM 3595 O O . LYS B 1 152 ? -8.812 15.75 30.719 1 98.25 152 LYS B O 1
ATOM 3600 N N . ALA B 1 153 ? -8.367 17.938 30.562 1 97.69 153 ALA B N 1
ATOM 3601 C CA . ALA B 1 153 ? -9.516 18.312 31.375 1 97.69 153 ALA B CA 1
ATOM 3602 C C . ALA B 1 153 ? -10.828 17.984 30.688 1 97.69 153 ALA B C 1
ATOM 3604 O O . ALA B 1 153 ? -11.844 17.734 31.344 1 97.69 153 ALA B O 1
ATOM 3605 N N . CYS B 1 154 ? -10.805 17.906 29.422 1 96.38 154 CYS B N 1
ATOM 3606 C CA . CYS B 1 154 ? -12.023 17.719 28.625 1 96.38 154 CYS B CA 1
ATOM 3607 C C . CYS B 1 154 ? -12.141 16.281 28.141 1 96.38 154 CYS B C 1
ATOM 3609 O O . CYS B 1 154 ? -13 15.969 27.312 1 96.38 154 CYS B O 1
ATOM 3611 N N . GLY B 1 155 ? -11.344 15.406 28.594 1 91.75 155 GLY B N 1
ATOM 3612 C CA . GLY B 1 155 ? -11.297 14.039 28.109 1 91.75 155 GLY B CA 1
ATOM 3613 C C . GLY B 1 155 ? -12.648 13.344 28.141 1 91.75 155 GLY B C 1
ATOM 3614 O O . GLY B 1 155 ? -13.477 13.641 29 1 91.75 155 GLY B O 1
ATOM 3615 N N . PRO B 1 156 ? -12.789 12.398 27.219 1 97.25 156 PRO B N 1
ATOM 3616 C CA . PRO B 1 156 ? -11.797 11.828 26.312 1 97.25 156 PRO B CA 1
ATOM 3617 C C . PRO B 1 156 ? -11.477 12.758 25.141 1 97.25 156 PRO B C 1
ATOM 3619 O O . PRO B 1 156 ? -12.383 13.367 24.562 1 97.25 156 PRO B O 1
ATOM 3622 N N . SER B 1 157 ? -10.219 13.047 24.891 1 98.75 157 SER B N 1
ATOM 3623 C CA . SER B 1 157 ? -9.75 13.914 23.828 1 98.75 157 SER B CA 1
ATOM 3624 C C . SER B 1 157 ? -8.719 13.211 22.953 1 98.75 157 SER B C 1
ATOM 3626 O O . SER B 1 157 ? -8.195 12.156 23.328 1 98.75 157 SER B O 1
ATOM 3628 N N . ARG B 1 158 ? -8.484 13.727 21.766 1 98.81 158 ARG B N 1
ATOM 3629 C CA . ARG B 1 158 ? -7.539 13.117 20.828 1 98.81 158 ARG B CA 1
ATOM 3630 C C . ARG B 1 158 ? -6.645 14.172 20.188 1 98.81 158 ARG B C 1
ATOM 3632 O O . ARG B 1 158 ? -7.102 15.266 19.875 1 98.81 158 ARG B O 1
ATOM 3639 N N . VAL B 1 159 ? -5.426 13.82 20.062 1 98.94 159 VAL B N 1
ATOM 3640 C CA . VAL B 1 159 ? -4.477 14.57 19.25 1 98.94 159 VAL B CA 1
ATOM 3641 C C . VAL B 1 159 ? -4.098 13.75 18.016 1 98.94 159 VAL B C 1
ATOM 3643 O O . VAL B 1 159 ? -3.676 12.602 18.125 1 98.94 159 VAL B O 1
ATOM 3646 N N . VAL B 1 160 ? -4.309 14.328 16.828 1 98.94 160 VAL B N 1
ATOM 3647 C CA . VAL B 1 160 ? -3.957 13.672 15.578 1 98.94 160 VAL B CA 1
ATOM 3648 C C . VAL B 1 160 ? -2.838 14.445 14.883 1 98.94 160 VAL B C 1
ATOM 3650 O O . VAL B 1 160 ? -2.994 15.625 14.57 1 98.94 160 VAL B O 1
ATOM 3653 N N . ASN B 1 161 ? -1.701 13.789 14.719 1 98.75 161 ASN B N 1
ATOM 3654 C CA . ASN B 1 161 ? -0.571 14.375 14 1 98.75 161 ASN B CA 1
ATOM 3655 C C . ASN B 1 161 ? -0.448 13.812 12.586 1 98.75 161 ASN B C 1
ATOM 3657 O O . ASN B 1 161 ? -0.121 12.641 12.414 1 98.75 161 ASN B O 1
ATOM 3661 N N . VAL B 1 162 ? -0.642 14.688 11.578 1 97.31 162 VAL B N 1
ATOM 3662 C CA . VAL B 1 162 ? -0.561 14.227 10.195 1 97.31 162 VAL B CA 1
ATOM 3663 C C . VAL B 1 162 ? 0.903 14.117 9.773 1 97.31 162 VAL B C 1
ATOM 3665 O O . VAL B 1 162 ? 1.624 15.117 9.734 1 97.31 162 VAL B O 1
ATOM 3668 N N . SER B 1 163 ? 1.304 12.938 9.562 1 95.81 163 SER B N 1
ATOM 3669 C CA . SER B 1 163 ? 2.633 12.617 9.047 1 95.81 163 SER B CA 1
ATOM 3670 C C . SER B 1 163 ? 2.566 12.141 7.598 1 95.81 163 SER B C 1
ATOM 3672 O O . SER B 1 163 ? 1.916 12.773 6.762 1 95.81 163 SER B O 1
ATOM 3674 N N . SER B 1 164 ? 3.389 11.25 7.262 1 91.12 164 SER B N 1
ATOM 3675 C CA . SER B 1 164 ? 3.449 10.656 5.93 1 91.12 164 SER B CA 1
ATOM 3676 C C . SER B 1 164 ? 4.25 9.359 5.938 1 91.12 164 SER B C 1
ATOM 3678 O O . SER B 1 164 ? 5.062 9.133 6.836 1 91.12 164 SER B O 1
ATOM 3680 N N . MET B 1 165 ? 3.965 8.555 4.957 1 88.81 165 MET B N 1
ATOM 3681 C CA . MET B 1 165 ? 4.809 7.375 4.77 1 88.81 165 MET B CA 1
ATOM 3682 C C . MET B 1 165 ? 6.25 7.777 4.48 1 88.81 165 MET B C 1
ATOM 3684 O O . MET B 1 165 ? 7.168 6.969 4.637 1 88.81 165 MET B O 1
ATOM 3688 N N . ALA B 1 166 ? 6.469 8.984 4.105 1 90 166 ALA B N 1
ATOM 3689 C CA . ALA B 1 166 ? 7.82 9.5 3.908 1 90 166 ALA B CA 1
ATOM 3690 C C . ALA B 1 166 ? 8.656 9.344 5.172 1 90 166 ALA B C 1
ATOM 3692 O O . ALA B 1 166 ? 9.891 9.352 5.113 1 90 166 ALA B O 1
ATOM 3693 N N . HIS B 1 167 ? 8.023 9.195 6.277 1 93.31 167 HIS B N 1
ATOM 3694 C CA . HIS B 1 167 ? 8.773 9.086 7.52 1 93.31 167 HIS B CA 1
ATOM 3695 C C . HIS B 1 167 ? 9.617 7.824 7.547 1 93.31 167 HIS B C 1
ATOM 3697 O O . HIS B 1 167 ? 10.609 7.742 8.281 1 93.31 167 HIS B O 1
ATOM 3703 N N . TYR B 1 168 ? 9.227 6.852 6.746 1 90.75 168 TYR B N 1
ATOM 3704 C CA . TYR B 1 168 ? 10.023 5.633 6.645 1 90.75 168 TYR B CA 1
ATOM 3705 C C . TYR B 1 168 ? 11.438 5.941 6.176 1 90.75 168 TYR B C 1
ATOM 3707 O O . TYR B 1 168 ? 12.375 5.188 6.469 1 90.75 168 TYR B O 1
ATOM 3715 N N . PHE B 1 169 ? 11.57 7.062 5.555 1 91.62 169 PHE B N 1
ATOM 3716 C CA . PHE B 1 169 ? 12.859 7.422 4.977 1 91.62 169 PHE B CA 1
ATOM 3717 C C . PHE B 1 169 ? 13.531 8.531 5.781 1 91.62 169 PHE B C 1
ATOM 3719 O O . PHE B 1 169 ? 14.594 9.023 5.402 1 91.62 169 PHE B O 1
ATOM 3726 N N . GLY B 1 170 ? 12.914 8.898 6.844 1 95.19 170 GLY B N 1
ATOM 3727 C CA . GLY B 1 170 ? 13.453 9.969 7.668 1 95.19 170 GLY B CA 1
ATOM 3728 C C . GLY B 1 170 ? 14.648 9.539 8.492 1 95.19 170 GLY B C 1
ATOM 3729 O O . GLY B 1 170 ? 14.734 8.383 8.93 1 95.19 170 GLY B O 1
ATOM 3730 N N . LYS B 1 171 ? 15.523 10.398 8.656 1 95.69 171 LYS B N 1
ATOM 3731 C CA . LYS B 1 171 ? 16.688 10.273 9.531 1 95.69 171 LYS B CA 1
ATOM 3732 C C . LYS B 1 171 ? 16.984 11.594 10.227 1 95.69 171 LYS B C 1
ATOM 3734 O O . LYS B 1 171 ? 17.297 12.594 9.57 1 95.69 171 LYS B O 1
ATOM 3739 N N . ILE B 1 172 ? 16.969 11.555 11.531 1 96.5 172 ILE B N 1
ATOM 3740 C CA . ILE B 1 172 ? 17.156 12.805 12.258 1 96.5 172 ILE B CA 1
ATOM 3741 C C . ILE B 1 172 ? 18.641 13.008 12.555 1 96.5 172 ILE B C 1
ATOM 3743 O O . ILE B 1 172 ? 19.266 12.164 13.195 1 96.5 172 ILE B O 1
ATOM 3747 N N . ASP B 1 173 ? 19.188 14.062 12.086 1 97.25 173 ASP B N 1
ATOM 3748 C CA . ASP B 1 173 ? 20.547 14.5 12.422 1 97.25 173 ASP B CA 1
ATOM 3749 C C . ASP B 1 173 ? 20.531 15.469 13.602 1 97.25 173 ASP B C 1
ATOM 3751 O O . ASP B 1 173 ? 20.438 16.688 13.414 1 97.25 173 ASP B O 1
ATOM 3755 N N . PHE B 1 174 ? 20.75 14.914 14.82 1 97.75 174 PHE B N 1
ATOM 3756 C CA . PHE B 1 174 ? 20.625 15.727 16.031 1 97.75 174 PHE B CA 1
ATOM 3757 C C . PHE B 1 174 ? 21.734 16.75 16.109 1 97.75 174 PHE B C 1
ATOM 3759 O O . PHE B 1 174 ? 21.562 17.828 16.688 1 97.75 174 PHE B O 1
ATOM 3766 N N . ASP B 1 175 ? 22.875 16.391 15.555 1 97.31 175 ASP B N 1
ATOM 3767 C CA . ASP B 1 175 ? 23.953 17.375 15.539 1 97.31 175 ASP B CA 1
ATOM 3768 C C . ASP B 1 175 ? 23.578 18.594 14.711 1 97.31 175 ASP B C 1
ATOM 3770 O O . ASP B 1 175 ? 23.828 19.734 15.117 1 97.31 175 ASP B O 1
ATOM 3774 N N . CYS B 1 176 ? 22.984 18.344 13.602 1 97.5 176 CYS B N 1
ATOM 3775 C CA . CYS B 1 176 ? 22.562 19.438 12.75 1 97.5 176 CYS B CA 1
ATOM 3776 C C . CYS B 1 176 ? 21.469 20.25 13.43 1 97.5 176 CYS B C 1
ATOM 3778 O O . CYS B 1 176 ? 21.469 21.484 13.375 1 97.5 176 CYS B O 1
ATOM 3780 N N . LEU B 1 177 ? 20.547 19.562 14.055 1 97.94 177 LEU B N 1
ATOM 3781 C CA . LEU B 1 177 ? 19.469 20.25 14.758 1 97.94 177 LEU B CA 1
ATOM 3782 C C . LEU B 1 177 ? 20.016 21.125 15.875 1 97.94 177 LEU B C 1
ATOM 3784 O O . LEU B 1 177 ? 19.547 22.25 16.062 1 97.94 177 LEU B O 1
ATOM 3788 N N . ASN B 1 178 ? 21.031 20.625 16.578 1 96.56 178 ASN B N 1
ATOM 3789 C CA . ASN B 1 178 ? 21.594 21.359 17.703 1 96.56 178 ASN B CA 1
ATOM 3790 C C . ASN B 1 178 ? 22.422 22.562 17.234 1 96.56 178 ASN B C 1
ATOM 3792 O O . ASN B 1 178 ? 22.406 23.609 17.875 1 96.56 178 ASN B O 1
ATOM 3796 N N . THR B 1 179 ? 23.047 22.391 16.141 1 97.12 179 THR B N 1
ATOM 3797 C CA . THR B 1 179 ? 23.984 23.406 15.68 1 97.12 179 THR B CA 1
ATOM 3798 C C . THR B 1 179 ? 23.281 24.422 14.789 1 97.12 179 THR B C 1
ATOM 3800 O O . THR B 1 179 ? 23.531 25.625 14.906 1 97.12 179 THR B O 1
ATOM 3803 N N . HIS B 1 180 ? 22.375 23.969 13.945 1 97.44 180 HIS B N 1
ATOM 3804 C CA . HIS B 1 180 ? 21.844 24.844 12.914 1 97.44 180 HIS B CA 1
ATOM 3805 C C . HIS B 1 180 ? 20.344 25.031 13.07 1 97.44 180 HIS B C 1
ATOM 3807 O O . HIS B 1 180 ? 19.719 25.812 12.344 1 97.44 180 HIS B O 1
ATOM 3813 N N . LYS B 1 181 ? 19.703 24.312 13.961 1 98 181 LYS B N 1
ATOM 3814 C CA . LYS B 1 181 ? 18.266 24.359 14.211 1 98 181 LYS B CA 1
ATOM 3815 C C . LYS B 1 181 ? 17.484 24.062 12.938 1 98 181 LYS B C 1
ATOM 3817 O O . LYS B 1 181 ? 16.469 24.719 12.664 1 98 181 LYS B O 1
ATOM 3822 N N . ALA B 1 182 ? 18.094 23.141 12.188 1 97.69 182 ALA B N 1
ATOM 3823 C CA . ALA B 1 182 ? 17.5 22.719 10.914 1 97.69 182 ALA B CA 1
ATOM 3824 C C . ALA B 1 182 ? 17.766 21.25 10.648 1 97.69 182 ALA B C 1
ATOM 3826 O O . ALA B 1 182 ? 18.656 20.656 11.242 1 97.69 182 ALA B O 1
ATOM 3827 N N . LEU B 1 183 ? 16.938 20.688 9.75 1 97.75 183 LEU B N 1
ATOM 3828 C CA . LEU B 1 183 ? 17.078 19.266 9.438 1 97.75 183 LEU B CA 1
ATOM 3829 C C . LEU B 1 183 ? 18.219 19.016 8.469 1 97.75 183 LEU B C 1
ATOM 3831 O O . LEU B 1 183 ? 18.672 17.891 8.305 1 97.75 183 LEU B O 1
ATOM 3835 N N . GLY B 1 184 ? 18.656 20.047 7.859 1 96.19 184 GLY B N 1
ATOM 3836 C CA . GLY B 1 184 ? 19.781 20.047 6.934 1 96.19 184 GLY B CA 1
ATOM 3837 C C . GLY B 1 184 ? 19.984 21.391 6.258 1 96.19 184 GLY B C 1
ATOM 3838 O O . GLY B 1 184 ? 19.172 22.297 6.387 1 96.19 184 GLY B O 1
ATOM 3839 N N . LEU B 1 185 ? 21.094 21.438 5.582 1 94.56 185 LEU B N 1
ATOM 3840 C CA . LEU B 1 185 ? 21.469 22.719 4.988 1 94.56 185 LEU B CA 1
ATOM 3841 C C . LEU B 1 185 ? 21.547 22.609 3.471 1 94.56 185 LEU B C 1
ATOM 3843 O O . LEU B 1 185 ? 21.75 23.609 2.783 1 94.56 185 LEU B O 1
ATOM 3847 N N . GLY B 1 186 ? 21.344 21.422 2.959 1 93.81 186 GLY B N 1
ATOM 3848 C CA . GLY B 1 186 ? 21.453 21.219 1.522 1 93.81 186 GLY B CA 1
ATOM 3849 C C . GLY B 1 186 ? 20.266 21.766 0.756 1 93.81 186 GLY B C 1
ATOM 3850 O O . GLY B 1 186 ? 19.219 22.031 1.342 1 93.81 186 GLY B O 1
ATOM 3851 N N . THR B 1 187 ? 20.453 21.938 -0.648 1 92.06 187 THR B N 1
ATOM 3852 C CA . THR B 1 187 ? 19.406 22.562 -1.432 1 92.06 187 THR B CA 1
ATOM 3853 C C . THR B 1 187 ? 19.016 21.688 -2.617 1 92.06 187 THR B C 1
ATOM 3855 O O . THR B 1 187 ? 18.109 22.031 -3.377 1 92.06 187 THR B O 1
ATOM 3858 N N . SER B 1 188 ? 19.656 20.609 -2.779 1 90.38 188 SER B N 1
ATOM 3859 C CA . SER B 1 188 ? 19.297 19.734 -3.887 1 90.38 188 SER B CA 1
ATOM 3860 C C . SER B 1 188 ? 17.922 19.125 -3.693 1 90.38 188 SER B C 1
ATOM 3862 O O . SER B 1 188 ? 17.422 19.047 -2.568 1 90.38 188 SER B O 1
ATOM 3864 N N . PHE B 1 189 ? 17.344 18.797 -4.727 1 85.75 189 PHE B N 1
ATOM 3865 C CA . PHE B 1 189 ? 16.016 18.188 -4.691 1 85.75 189 PHE B CA 1
ATOM 3866 C C . PHE B 1 189 ? 15.992 17 -3.727 1 85.75 189 PHE B C 1
ATOM 3868 O O . PHE B 1 189 ? 15.102 16.906 -2.885 1 85.75 189 PHE B O 1
ATOM 3875 N N . MET B 1 190 ? 16.969 16.156 -3.832 1 88.81 190 MET B N 1
ATOM 3876 C CA . MET B 1 190 ? 17.016 14.953 -3.002 1 88.81 190 MET B CA 1
ATOM 3877 C C . MET B 1 190 ? 17.188 15.312 -1.531 1 88.81 190 MET B C 1
ATOM 3879 O O . MET B 1 190 ? 16.641 14.656 -0.651 1 88.81 190 MET B O 1
ATOM 3883 N N . GLU B 1 191 ? 17.938 16.328 -1.334 1 92.5 191 GLU B N 1
ATOM 3884 C CA . GLU B 1 191 ? 18.141 16.781 0.042 1 92.5 191 GLU B CA 1
ATOM 3885 C C . GLU B 1 191 ? 16.875 17.391 0.625 1 92.5 191 GLU B C 1
ATOM 3887 O O . GLU B 1 191 ? 16.516 17.125 1.776 1 92.5 191 GLU B O 1
ATOM 3892 N N . VAL B 1 192 ? 16.234 18.125 -0.132 1 91.56 192 VAL B N 1
ATOM 3893 C CA . VAL B 1 192 ? 14.984 18.75 0.312 1 91.56 192 VAL B CA 1
ATOM 3894 C C . VAL B 1 192 ? 13.938 17.672 0.59 1 91.56 192 VAL B C 1
ATOM 3896 O O . VAL B 1 192 ? 13.211 17.75 1.583 1 91.56 192 VAL B O 1
ATOM 3899 N N . LEU B 1 193 ? 13.914 16.656 -0.227 1 91 193 LEU B N 1
ATOM 3900 C CA . LEU B 1 193 ? 13.016 15.531 -0.006 1 91 193 LEU B CA 1
ATOM 3901 C C . LEU B 1 193 ? 13.359 14.797 1.286 1 91 193 LEU B C 1
ATOM 3903 O O . LEU B 1 193 ? 12.469 14.359 2.016 1 91 193 LEU B O 1
ATOM 3907 N N . GLN B 1 194 ? 14.602 14.688 1.486 1 94.38 194 GLN B N 1
ATOM 3908 C CA . GLN B 1 194 ? 15.047 14.062 2.725 1 94.38 194 GLN B CA 1
ATOM 3909 C C . GLN B 1 194 ? 14.602 14.859 3.943 1 94.38 194 GLN B C 1
ATOM 3911 O O . GLN B 1 194 ? 14.141 14.289 4.934 1 94.38 194 GLN B O 1
ATOM 3916 N N . TYR B 1 195 ? 14.695 16.188 3.824 1 96 195 TYR B N 1
ATOM 3917 C CA . TYR B 1 195 ? 14.289 17.031 4.941 1 96 195 TYR B CA 1
ATOM 3918 C C . TYR B 1 195 ? 12.789 16.906 5.203 1 96 195 TYR B C 1
ATOM 3920 O O . TYR B 1 195 ? 12.352 16.922 6.355 1 96 195 TYR B O 1
ATOM 3928 N N . TYR B 1 196 ? 12.094 16.781 4.168 1 94.06 196 TYR B N 1
ATOM 3929 C CA . TYR B 1 196 ? 10.664 16.531 4.336 1 94.06 196 TYR B CA 1
ATOM 3930 C C . TYR B 1 196 ? 10.422 15.219 5.07 1 94.06 196 TYR B C 1
ATOM 3932 O O . TYR B 1 196 ? 9.648 15.18 6.035 1 94.06 196 TYR B O 1
ATOM 3940 N N . SER B 1 197 ? 11.094 14.18 4.625 1 94.75 197 SER B N 1
ATOM 3941 C CA . SER B 1 197 ? 10.977 12.883 5.277 1 94.75 197 SER B CA 1
ATOM 3942 C C . SER B 1 197 ? 11.375 12.961 6.746 1 94.75 197 SER B C 1
ATOM 3944 O O . SER B 1 197 ? 10.719 12.375 7.609 1 94.75 197 SER B O 1
ATOM 3946 N N . ASP B 1 198 ? 12.422 13.711 6.977 1 97.5 198 ASP B N 1
ATOM 3947 C CA . ASP B 1 198 ? 12.883 13.891 8.352 1 97.5 198 ASP B CA 1
ATOM 3948 C C . ASP B 1 198 ? 11.82 14.586 9.203 1 97.5 198 ASP B C 1
ATOM 3950 O O . ASP B 1 198 ? 11.594 14.211 10.352 1 97.5 198 ASP B O 1
ATOM 3954 N N . SER B 1 199 ? 11.195 15.57 8.617 1 97.31 199 SER B N 1
ATOM 3955 C CA . SER B 1 199 ? 10.164 16.297 9.359 1 97.31 199 SER B CA 1
ATOM 3956 C C . SER B 1 199 ? 8.984 15.391 9.695 1 97.31 199 SER B C 1
ATOM 3958 O O . SER B 1 199 ? 8.391 15.516 10.766 1 97.31 199 SER B O 1
ATOM 3960 N N . LYS B 1 200 ? 8.664 14.539 8.766 1 96 200 LYS B N 1
ATOM 3961 C CA . LYS B 1 200 ? 7.559 13.617 9.008 1 96 200 LYS B CA 1
ATOM 3962 C C . LYS B 1 200 ? 7.938 12.555 10.039 1 96 200 LYS B C 1
ATOM 3964 O O . LYS B 1 200 ? 7.09 12.109 10.812 1 96 200 LYS B O 1
ATOM 3969 N N . LEU B 1 201 ? 9.172 12.164 10.07 1 97.62 201 LEU B N 1
ATOM 3970 C CA . LEU B 1 201 ? 9.648 11.305 11.148 1 97.62 201 LEU B CA 1
ATOM 3971 C C . LEU B 1 201 ? 9.555 12.016 12.492 1 97.62 201 LEU B C 1
ATOM 3973 O O . LEU B 1 201 ? 9.18 11.406 13.5 1 97.62 201 LEU B O 1
ATOM 3977 N N . CYS B 1 202 ? 9.852 13.289 12.5 1 98.5 202 CYS B N 1
ATOM 3978 C CA . CYS B 1 202 ? 9.68 14.062 13.727 1 98.5 202 CYS B CA 1
ATOM 3979 C C . CYS B 1 202 ? 8.234 14 14.203 1 98.5 202 CYS B C 1
ATOM 3981 O O . CYS B 1 202 ? 7.98 13.852 15.406 1 98.5 202 CYS B O 1
ATOM 3983 N N . ASN B 1 203 ? 7.305 14.125 13.266 1 98.19 203 ASN B N 1
ATOM 3984 C CA . ASN B 1 203 ? 5.895 14.047 13.633 1 98.19 203 ASN B CA 1
ATOM 3985 C C . ASN B 1 203 ? 5.559 12.719 14.305 1 98.19 203 ASN B C 1
ATOM 3987 O O . ASN B 1 203 ? 4.852 12.695 15.312 1 98.19 203 ASN B O 1
ATOM 3991 N N . TYR B 1 204 ? 6.082 11.703 13.727 1 98.31 204 TYR B N 1
ATOM 3992 C CA . TYR B 1 204 ? 5.77 10.398 14.297 1 98.31 204 TYR B CA 1
ATOM 3993 C C . TYR B 1 204 ? 6.422 10.227 15.664 1 98.31 204 TYR B C 1
ATOM 3995 O O . TYR B 1 204 ? 5.773 9.789 16.609 1 98.31 204 TYR B O 1
ATOM 4003 N N . LEU B 1 205 ? 7.707 10.555 15.766 1 98.5 205 LEU B N 1
ATOM 4004 C CA . LEU B 1 205 ? 8.414 10.414 17.031 1 98.5 205 LEU B CA 1
ATOM 4005 C C . LEU B 1 205 ? 7.758 11.266 18.125 1 98.5 205 LEU B C 1
ATOM 4007 O O . LEU B 1 205 ? 7.703 10.859 19.281 1 98.5 205 LEU B O 1
ATOM 4011 N N . PHE B 1 206 ? 7.324 12.422 17.75 1 98.62 206 PHE B N 1
ATOM 4012 C CA . PHE B 1 206 ? 6.57 13.273 18.656 1 98.62 206 PHE B CA 1
ATOM 4013 C C . PHE B 1 206 ? 5.328 12.562 19.172 1 98.62 206 PHE B C 1
ATOM 4015 O O . PHE B 1 206 ? 5.07 12.539 20.375 1 98.62 206 PHE B O 1
ATOM 4022 N N . THR B 1 207 ? 4.582 11.945 18.25 1 98.81 207 THR B N 1
ATOM 4023 C CA . THR B 1 207 ? 3.363 11.219 18.609 1 98.81 207 THR B CA 1
ATOM 4024 C C . THR B 1 207 ? 3.678 10.055 19.531 1 98.81 207 THR B C 1
ATOM 4026 O O . THR B 1 207 ? 2.979 9.836 20.531 1 98.81 207 THR B O 1
ATOM 4029 N N . TYR B 1 208 ? 4.715 9.398 19.172 1 98.5 208 TYR B N 1
ATOM 4030 C CA . TYR B 1 208 ? 5.176 8.234 19.922 1 98.5 208 TYR B CA 1
ATOM 4031 C C . TYR B 1 208 ? 5.516 8.617 21.359 1 98.5 208 TYR B C 1
ATOM 4033 O O . TYR B 1 208 ? 5.074 7.957 22.297 1 98.5 208 TYR B O 1
ATOM 4041 N N . GLU B 1 209 ? 6.25 9.625 21.578 1 98.69 209 GLU B N 1
ATOM 4042 C CA . GLU B 1 209 ? 6.645 10.094 22.906 1 98.69 209 GLU B CA 1
ATOM 4043 C C . GLU B 1 209 ? 5.461 10.695 23.656 1 98.69 209 GLU B C 1
ATOM 4045 O O . GLU B 1 209 ? 5.312 10.5 24.859 1 98.69 209 GLU B O 1
ATOM 4050 N N . LEU B 1 210 ? 4.648 11.438 22.969 1 98.81 210 LEU B N 1
ATOM 4051 C CA . LEU B 1 210 ? 3.463 12.039 23.562 1 98.81 210 LEU B CA 1
ATOM 4052 C C . LEU B 1 210 ? 2.562 10.977 24.172 1 98.81 210 LEU B C 1
ATOM 4054 O O . LEU B 1 210 ? 2.021 11.164 25.266 1 98.81 210 LEU B O 1
ATOM 4058 N N . ALA B 1 211 ? 2.41 9.883 23.469 1 98.75 211 ALA B N 1
ATOM 4059 C CA . ALA B 1 211 ? 1.569 8.797 23.969 1 98.75 211 ALA B CA 1
ATOM 4060 C C . ALA B 1 211 ? 2.07 8.289 25.312 1 98.75 211 ALA B C 1
ATOM 4062 O O . ALA B 1 211 ? 1.272 7.969 26.188 1 98.75 211 ALA B O 1
ATOM 4063 N N . LYS B 1 212 ? 3.375 8.227 25.438 1 98.19 212 LYS B N 1
ATOM 4064 C CA . LYS B 1 212 ? 3.951 7.809 26.703 1 98.19 212 LYS B CA 1
ATOM 4065 C C . LYS B 1 212 ? 3.59 8.789 27.828 1 98.19 212 LYS B C 1
ATOM 4067 O O . LYS B 1 212 ? 3.223 8.375 28.922 1 98.19 212 LYS B O 1
ATOM 4072 N N . LYS B 1 213 ? 3.656 9.953 27.5 1 97.94 213 LYS B N 1
ATOM 4073 C CA . LYS B 1 213 ? 3.408 11 28.484 1 97.94 213 LYS B CA 1
ATOM 4074 C C . LYS B 1 213 ? 1.924 11.086 28.844 1 97.94 213 LYS B C 1
ATOM 4076 O O . LYS B 1 213 ? 1.558 11.617 29.891 1 97.94 213 LYS B O 1
ATOM 4081 N N . LEU B 1 214 ? 1.12 10.602 27.969 1 98.5 214 LEU B N 1
ATOM 4082 C CA . LEU B 1 214 ? -0.323 10.703 28.156 1 98.5 214 LEU B CA 1
ATOM 4083 C C . LEU B 1 214 ? -0.871 9.461 28.859 1 98.5 214 LEU B C 1
ATOM 4085 O O . LEU B 1 214 ? -2.07 9.383 29.125 1 98.5 214 LEU B O 1
ATOM 4089 N N . LYS B 1 215 ? 0.005 8.477 29.094 1 97.31 215 LYS B N 1
ATOM 4090 C CA . LYS B 1 215 ? -0.454 7.293 29.797 1 97.31 215 LYS B CA 1
ATOM 4091 C C . LYS B 1 215 ? -1.118 7.664 31.125 1 97.31 215 LYS B C 1
ATOM 4093 O O . LYS B 1 215 ? -0.597 8.492 31.875 1 97.31 215 LYS B O 1
ATOM 4098 N N . GLY B 1 216 ? -2.324 7.094 31.422 1 96.5 216 GLY B N 1
ATOM 4099 C CA . GLY B 1 216 ? -3.051 7.375 32.656 1 96.5 216 GLY B CA 1
ATOM 4100 C C . GLY B 1 216 ? -4.07 8.492 32.5 1 96.5 216 GLY B C 1
ATOM 4101 O O . GLY B 1 216 ? -4.859 8.742 33.406 1 96.5 216 GLY B O 1
ATOM 4102 N N . THR B 1 217 ? -4.008 9.195 31.406 1 97.75 217 THR B N 1
ATOM 4103 C CA . THR B 1 217 ? -5.023 10.195 31.094 1 97.75 217 THR B CA 1
ATOM 4104 C C . THR B 1 217 ? -6.043 9.648 30.109 1 97.75 217 THR B C 1
ATOM 4106 O O . THR B 1 217 ? -5.914 8.516 29.625 1 97.75 217 THR B O 1
ATOM 4109 N N . ASN B 1 218 ? -7.035 10.414 29.828 1 97.62 218 ASN B N 1
ATOM 4110 C CA . ASN B 1 218 ? -8.047 10.023 28.844 1 97.62 218 ASN B CA 1
ATOM 4111 C C . ASN B 1 218 ? -7.824 10.695 27.5 1 97.62 218 ASN B C 1
ATOM 4113 O O . ASN B 1 218 ? -8.766 10.898 26.734 1 97.62 218 ASN B O 1
ATOM 4117 N N . VAL B 1 219 ? -6.582 11.133 27.312 1 98.75 219 VAL B N 1
ATOM 4118 C CA . VAL B 1 219 ? -6.188 11.711 26.031 1 98.75 219 VAL B CA 1
ATOM 4119 C C . VAL B 1 219 ? -5.352 10.703 25.234 1 98.75 219 VAL B C 1
ATOM 4121 O O . VAL B 1 219 ? -4.43 10.094 25.781 1 98.75 219 VAL B O 1
ATOM 4124 N N . THR B 1 220 ? -5.746 10.422 23.969 1 98.88 220 THR B N 1
ATOM 4125 C CA . THR B 1 220 ? -4.973 9.562 23.094 1 98.88 220 THR B CA 1
ATOM 4126 C C . THR B 1 220 ? -4.422 10.352 21.906 1 98.88 220 THR B C 1
ATOM 4128 O O . THR B 1 220 ? -4.863 11.477 21.641 1 98.88 220 THR B O 1
ATOM 4131 N N . CYS B 1 221 ? -3.412 9.812 21.312 1 98.88 221 CYS B N 1
ATOM 4132 C CA . CYS B 1 221 ? -2.826 10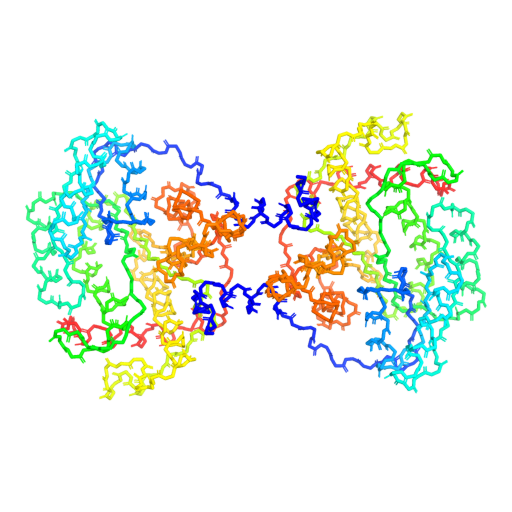.5 20.156 1 98.88 221 CYS B CA 1
ATOM 4133 C C . CYS B 1 221 ? -2.434 9.5 19.078 1 98.88 221 CYS B C 1
ATOM 4135 O O . CYS B 1 221 ? -2.131 8.344 19.359 1 98.88 221 CYS B O 1
ATOM 4137 N N . TYR B 1 222 ? -2.48 9.977 17.812 1 98.88 222 TYR B N 1
ATOM 4138 C CA . TYR B 1 222 ? -2.229 9.133 16.656 1 98.88 222 TYR B CA 1
ATOM 4139 C C . TYR B 1 222 ? -1.471 9.906 15.578 1 98.88 222 TYR B C 1
ATOM 4141 O O . TYR B 1 222 ? -1.579 11.133 15.492 1 98.88 222 TYR B O 1
ATOM 4149 N N . SER B 1 223 ? -0.648 9.227 14.867 1 98.56 223 SER B N 1
ATOM 4150 C CA . SER B 1 223 ? -0.041 9.734 13.641 1 98.56 223 SER B CA 1
ATOM 4151 C C . SER B 1 223 ? -0.566 9 12.414 1 98.56 223 SER B C 1
ATOM 4153 O O . SER B 1 223 ? -1.072 7.879 12.523 1 98.56 223 SER B O 1
ATOM 4155 N N . LEU B 1 224 ? -0.53 9.688 11.211 1 97.44 224 LEU B N 1
ATOM 4156 C CA . LEU B 1 224 ? -1.122 9 10.062 1 97.44 224 LEU B CA 1
ATOM 4157 C C . LEU B 1 224 ? -0.494 9.477 8.758 1 97.44 224 LEU B C 1
ATOM 4159 O O . LEU B 1 224 ? 0.213 10.492 8.742 1 97.44 224 LEU B O 1
ATOM 4163 N N . HIS B 1 225 ? -0.705 8.711 7.781 1 92.88 225 HIS B N 1
ATOM 4164 C CA . HIS B 1 225 ? -0.499 9.062 6.383 1 92.88 225 HIS B CA 1
ATOM 4165 C C . HIS B 1 225 ? -1.824 9.352 5.688 1 92.88 225 HIS B C 1
ATOM 4167 O O . HIS B 1 225 ? -2.689 8.484 5.602 1 92.88 225 HIS B O 1
ATOM 4173 N N . PRO B 1 226 ? -1.987 10.531 5.137 1 88 226 PRO B N 1
ATOM 4174 C CA . PRO B 1 226 ? -3.271 10.875 4.527 1 88 226 PRO B CA 1
ATOM 4175 C C . PRO B 1 226 ? -3.422 10.312 3.113 1 88 226 PRO B C 1
ATOM 4177 O O . PRO B 1 226 ? -4.531 10.289 2.57 1 88 226 PRO B O 1
ATOM 4180 N N . GLY B 1 227 ? -2.375 9.836 2.527 1 77.81 227 GLY B N 1
ATOM 4181 C CA . GLY B 1 227 ? -2.389 9.367 1.152 1 77.81 227 GLY B CA 1
ATOM 4182 C C . GLY B 1 227 ? -1.899 10.398 0.16 1 77.81 227 GLY B C 1
ATOM 4183 O O . GLY B 1 227 ? -1.738 11.57 0.507 1 77.81 227 GLY B O 1
ATOM 4184 N N . ALA B 1 228 ? -1.565 9.977 -1.056 1 64.06 228 ALA B N 1
ATOM 4185 C CA . ALA B 1 228 ? -1.084 10.867 -2.107 1 64.06 228 ALA B CA 1
ATOM 4186 C C . ALA B 1 228 ? -2.232 11.664 -2.719 1 64.06 228 ALA B C 1
ATOM 4188 O O . ALA B 1 228 ? -3.176 11.086 -3.268 1 64.06 228 ALA B O 1
ATOM 4189 N N . ILE B 1 229 ? -2.252 12.93 -2.5 1 59.91 229 ILE B N 1
ATOM 4190 C CA . ILE B 1 229 ? -3.377 13.734 -2.973 1 59.91 229 ILE B CA 1
ATOM 4191 C C . ILE B 1 229 ? -2.953 14.547 -4.191 1 59.91 229 ILE B C 1
ATOM 4193 O O . ILE B 1 229 ? -1.791 14.945 -4.309 1 59.91 229 ILE B O 1
ATOM 4197 N N . ASN B 1 230 ? -3.84 14.508 -5.258 1 57.75 230 ASN B N 1
ATOM 4198 C CA . ASN B 1 230 ? -3.689 15.25 -6.504 1 57.75 230 ASN B CA 1
ATOM 4199 C C . ASN B 1 230 ? -3.49 16.734 -6.246 1 57.75 230 ASN B C 1
ATOM 4201 O O . ASN B 1 230 ? -2.912 17.453 -7.074 1 57.75 230 ASN B O 1
ATOM 4205 N N . SER B 1 231 ? -3.941 17.281 -5.176 1 49.5 231 SER B N 1
ATOM 4206 C CA . SER B 1 231 ? -4.062 18.734 -5.07 1 49.5 231 SER B CA 1
ATOM 4207 C C . SER B 1 231 ? -2.752 19.422 -5.418 1 49.5 231 SER B C 1
ATOM 4209 O O . SER B 1 231 ? -2.748 20.484 -6.062 1 49.5 231 SER B O 1
ATOM 4211 N N . GLU B 1 232 ? -1.619 18.891 -5 1 48.97 232 GLU B N 1
ATOM 4212 C CA . GLU B 1 232 ? -0.39 19.672 -5.148 1 48.97 232 GLU B CA 1
ATOM 4213 C C . GLU B 1 232 ? 0.232 19.453 -6.527 1 48.97 232 GLU B C 1
ATOM 4215 O O . GLU B 1 232 ? 0.973 20.297 -7.02 1 48.97 232 GLU B O 1
ATOM 4220 N N . LEU B 1 233 ? -0.073 18.234 -7.141 1 45.53 233 LEU B N 1
ATOM 4221 C CA . LEU B 1 233 ? 0.537 17.922 -8.43 1 45.53 233 LEU B CA 1
ATOM 4222 C C . LEU B 1 233 ? 0.006 18.828 -9.523 1 45.53 233 LEU B C 1
ATOM 4224 O O . LEU B 1 233 ? 0.734 19.172 -10.461 1 45.53 233 LEU B O 1
ATOM 4228 N N . ALA B 1 234 ? -1.204 19.266 -9.398 1 48.44 234 ALA B N 1
ATOM 4229 C CA . ALA B 1 234 ? -1.851 20.094 -10.406 1 48.44 234 ALA B CA 1
ATOM 4230 C C . ALA B 1 234 ? -1.333 21.531 -10.344 1 48.44 234 ALA B C 1
ATOM 4232 O O . ALA B 1 234 ? -1.5 22.297 -11.297 1 48.44 234 ALA B O 1
ATOM 4233 N N . ARG B 1 235 ? -0.68 21.906 -9.281 1 44.44 235 ARG B N 1
ATOM 4234 C CA . ARG B 1 235 ? -0.373 23.344 -9.203 1 44.44 235 ARG B CA 1
ATOM 4235 C C . ARG B 1 235 ? 0.758 23.703 -10.156 1 44.44 235 ARG B C 1
ATOM 4237 O O . ARG B 1 235 ? 0.84 24.844 -10.617 1 44.44 235 ARG B O 1
ATOM 4244 N N . ASN B 1 236 ? 1.67 22.656 -10.547 1 44.06 236 ASN B N 1
ATOM 4245 C CA . ASN B 1 236 ? 2.834 23.141 -11.281 1 44.06 236 ASN B CA 1
ATOM 4246 C C . ASN B 1 236 ? 2.832 22.641 -12.727 1 44.06 236 ASN B C 1
ATOM 4248 O O . ASN B 1 236 ? 3.877 22.625 -13.375 1 44.06 236 ASN B O 1
ATOM 4252 N N . THR B 1 237 ? 1.812 22.031 -13.203 1 46.44 237 THR B N 1
ATOM 4253 C CA . THR B 1 237 ? 1.937 21.531 -14.57 1 46.44 237 THR B CA 1
ATOM 4254 C C . THR B 1 237 ? 1.172 22.422 -15.547 1 46.44 237 THR B C 1
ATOM 4256 O O . THR B 1 237 ? 0.206 23.094 -15.164 1 46.44 237 THR B O 1
ATOM 4259 N N . ASN B 1 238 ? 1.765 22.594 -16.641 1 52.16 238 ASN B N 1
ATOM 4260 C CA . ASN B 1 238 ? 1.14 23.344 -17.734 1 52.16 238 ASN B CA 1
ATOM 4261 C C . ASN B 1 238 ? -0.291 22.859 -17.969 1 52.16 238 ASN B C 1
ATOM 4263 O O . ASN B 1 238 ? -0.599 21.688 -17.812 1 52.16 238 ASN B O 1
ATOM 4267 N N . SER B 1 239 ? -1.158 23.797 -18.172 1 56.16 239 SER B N 1
ATOM 4268 C CA . SER B 1 239 ? -2.611 23.656 -18.234 1 56.16 239 SER B CA 1
ATOM 4269 C C . SER B 1 239 ? -3.027 22.562 -19.203 1 56.16 239 SER B C 1
ATOM 4271 O O . SER B 1 239 ? -3.957 21.797 -18.922 1 56.16 239 SER B O 1
ATOM 4273 N N . THR B 1 240 ? -2.383 22.516 -20.328 1 53.78 240 THR B N 1
ATOM 4274 C CA . THR B 1 240 ? -2.826 21.578 -21.359 1 53.78 240 THR B CA 1
ATOM 4275 C C . THR B 1 240 ? -2.484 20.141 -20.953 1 53.78 240 THR B C 1
ATOM 4277 O O . THR B 1 240 ? -3.303 19.234 -21.125 1 53.78 240 THR B O 1
ATOM 4280 N N . LEU B 1 241 ? -1.271 20.016 -20.562 1 53.12 241 LEU B N 1
ATOM 4281 C CA . LEU B 1 241 ? -0.827 18.672 -20.188 1 53.12 241 LEU B CA 1
ATOM 4282 C C . LEU B 1 241 ? -1.573 18.188 -18.938 1 53.12 241 LEU B C 1
ATOM 4284 O O . LEU B 1 241 ? -1.899 17.016 -18.828 1 53.12 241 LEU B O 1
ATOM 4288 N N . ARG B 1 242 ? -1.975 19.172 -18.172 1 58.16 242 ARG B N 1
ATOM 4289 C CA . ARG B 1 242 ? -2.746 18.875 -16.969 1 58.16 242 ARG B CA 1
ATOM 4290 C C . ARG B 1 242 ? -4.105 18.281 -17.328 1 58.16 242 ARG B C 1
ATOM 4292 O O . ARG B 1 242 ? -4.574 17.344 -16.672 1 58.16 242 ARG B O 1
ATOM 4299 N N . PHE B 1 243 ? -4.57 18.938 -18.359 1 57.47 243 PHE B N 1
ATOM 4300 C CA . PHE B 1 243 ? -5.898 18.484 -18.75 1 57.47 243 PHE B CA 1
ATOM 4301 C C . PHE B 1 243 ? -5.875 17.016 -19.156 1 57.47 243 PHE B C 1
ATOM 4303 O O . PHE B 1 243 ? -6.797 16.266 -18.828 1 57.47 243 PHE B O 1
ATOM 4310 N N . PHE B 1 244 ? -4.746 16.688 -19.797 1 58.38 244 PHE B N 1
ATOM 4311 C CA . PHE B 1 244 ? -4.695 15.328 -20.312 1 58.38 244 PHE B CA 1
ATOM 4312 C C . PHE B 1 244 ? -4.281 14.352 -19.219 1 58.38 244 PHE B C 1
ATOM 4314 O O . PHE B 1 244 ? -4.699 13.195 -19.219 1 58.38 244 PHE B O 1
ATOM 4321 N N . LEU B 1 245 ? -3.598 14.883 -18.281 1 61.66 245 LEU B N 1
ATOM 4322 C CA . LEU B 1 245 ? -3.035 13.969 -17.281 1 61.66 245 LEU B CA 1
ATOM 4323 C C . LEU B 1 245 ? -3.934 13.883 -16.047 1 61.66 245 LEU B C 1
ATOM 4325 O O . LEU B 1 245 ? -3.773 12.984 -15.227 1 61.66 245 LEU B O 1
ATOM 4329 N N . LYS B 1 246 ? -4.949 14.797 -16.016 1 64.12 246 LYS B N 1
ATOM 4330 C CA . LYS B 1 246 ? -5.809 14.906 -14.844 1 64.12 246 LYS B CA 1
ATOM 4331 C C . LYS B 1 246 ? -6.527 13.594 -14.562 1 64.12 246 LYS B C 1
ATOM 4333 O O . LYS B 1 246 ? -6.527 13.117 -13.43 1 64.12 246 LYS B O 1
ATOM 4338 N N . PRO B 1 247 ? -7.113 13.047 -15.656 1 64.38 247 PRO B N 1
ATOM 4339 C CA . PRO B 1 247 ? -7.812 11.797 -15.352 1 64.38 247 PRO B CA 1
ATOM 4340 C C . PRO B 1 247 ? -6.863 10.695 -14.875 1 64.38 247 PRO B C 1
ATOM 4342 O O . PRO B 1 247 ? -7.227 9.891 -14.008 1 64.38 247 PRO B O 1
ATOM 4345 N N . LEU B 1 248 ? -5.719 10.719 -15.398 1 65.06 248 LEU B N 1
ATOM 4346 C CA . LEU B 1 248 ? -4.746 9.695 -15.023 1 65.06 248 LEU B CA 1
ATOM 4347 C C . LEU B 1 248 ? -4.254 9.906 -13.602 1 65.06 248 LEU B C 1
ATOM 4349 O O . LEU B 1 248 ? -4.148 8.953 -12.82 1 65.06 248 LEU B O 1
ATOM 4353 N N . THR B 1 249 ? -4.086 11.195 -13.328 1 67.94 249 THR B N 1
ATOM 4354 C CA . THR B 1 249 ? -3.625 11.5 -11.977 1 67.94 249 THR B CA 1
ATOM 4355 C C . THR B 1 249 ? -4.727 11.227 -10.953 1 67.94 249 THR B C 1
ATOM 4357 O O . THR B 1 249 ? -4.457 10.719 -9.867 1 67.94 249 THR B O 1
ATOM 4360 N N . ALA B 1 250 ? -5.914 11.469 -11.422 1 70.06 250 ALA B N 1
ATOM 4361 C CA . ALA B 1 250 ? -7.039 11.242 -10.516 1 70.06 250 ALA B CA 1
ATOM 4362 C C . ALA B 1 250 ? -7.238 9.75 -10.25 1 70.06 250 ALA B C 1
ATOM 4364 O O . ALA B 1 250 ? -7.762 9.367 -9.203 1 70.06 250 ALA B O 1
ATOM 4365 N N . TYR B 1 251 ? -6.797 9.062 -11.172 1 70.12 251 TYR B N 1
ATOM 4366 C CA . TYR B 1 251 ? -6.949 7.617 -11.047 1 70.12 251 TYR B CA 1
ATOM 4367 C C . TYR B 1 251 ? -5.949 7.047 -10.047 1 70.12 251 TYR B C 1
ATOM 4369 O O . TYR B 1 251 ? -6.266 6.113 -9.305 1 70.12 251 TYR B O 1
ATOM 4377 N N . PHE B 1 252 ? -4.875 7.773 -9.922 1 71 252 PHE B N 1
ATOM 4378 C CA . PHE B 1 252 ? -3.801 7.152 -9.156 1 71 252 PHE B CA 1
ATOM 4379 C C . PHE B 1 252 ? -3.551 7.914 -7.859 1 71 252 PHE B C 1
ATOM 4381 O O . PHE B 1 252 ? -2.85 7.426 -6.973 1 71 252 PHE B O 1
ATOM 4388 N N . PHE B 1 253 ? -4.25 9.055 -7.777 1 76.19 253 PHE B N 1
ATOM 4389 C CA . PHE B 1 253 ? -4.047 9.859 -6.578 1 76.19 253 PHE B CA 1
ATOM 4390 C C . PHE B 1 253 ? -5.371 10.125 -5.871 1 76.19 253 PHE B C 1
ATOM 4392 O O . PHE B 1 253 ? -6.414 10.219 -6.516 1 76.19 253 PHE B O 1
ATOM 4399 N N . LYS B 1 254 ? -5.234 10.219 -4.629 1 78.56 254 LYS B N 1
ATOM 4400 C CA . LYS B 1 254 ? -6.422 10.492 -3.826 1 78.56 254 LYS B CA 1
ATOM 4401 C C . LYS B 1 254 ? -6.883 11.938 -4.004 1 78.56 254 LYS B C 1
ATOM 4403 O O . LYS B 1 254 ? -6.059 12.836 -4.203 1 78.56 254 LYS B O 1
ATOM 4408 N N . ASN B 1 255 ? -8.195 12.07 -3.984 1 86.06 255 ASN B N 1
ATOM 4409 C CA . ASN B 1 255 ? -8.719 13.414 -3.775 1 86.06 255 ASN B CA 1
ATOM 4410 C C . ASN B 1 255 ? -8.805 13.758 -2.289 1 86.06 255 ASN B C 1
ATOM 4412 O O . ASN B 1 255 ? -8.43 12.953 -1.439 1 86.06 255 ASN B O 1
ATOM 4416 N N . THR B 1 256 ? -9.258 14.945 -1.979 1 90.06 256 THR B N 1
ATOM 4417 C CA . THR B 1 256 ? -9.219 15.422 -0.599 1 90.06 256 THR B CA 1
ATOM 4418 C C . THR B 1 256 ? -10.188 14.625 0.272 1 90.06 256 THR B C 1
ATOM 4420 O O . THR B 1 256 ? -9.93 14.414 1.461 1 90.06 256 THR B O 1
ATOM 4423 N N . GLU B 1 257 ? -11.312 14.125 -0.297 1 92.56 257 GLU B N 1
ATOM 4424 C CA . GLU B 1 257 ? -12.258 13.305 0.448 1 92.56 257 GLU B CA 1
ATOM 4425 C C . GLU B 1 257 ? -11.633 11.969 0.84 1 92.56 257 GLU B C 1
ATOM 4427 O O . GLU B 1 257 ? -11.789 11.508 1.974 1 92.56 257 GLU B O 1
ATOM 4432 N N . GLN B 1 258 ? -10.938 11.422 -0.113 1 91.25 258 GLN B N 1
ATOM 4433 C CA . GLN B 1 258 ? -10.219 10.18 0.173 1 91.25 258 GLN B CA 1
ATOM 4434 C C . GLN B 1 258 ? -9.047 10.422 1.116 1 91.25 258 GLN B C 1
ATOM 4436 O O . GLN B 1 258 ? -8.773 9.609 2.004 1 91.25 258 GLN B O 1
ATOM 4441 N N . GLY B 1 259 ? -8.469 11.508 1.033 1 91.19 259 GLY B N 1
ATOM 4442 C CA . GLY B 1 259 ? -7.277 11.844 1.796 1 91.19 259 GLY B CA 1
ATOM 4443 C C . GLY B 1 259 ? -7.566 12.117 3.26 1 91.19 259 GLY B C 1
ATOM 4444 O O . GLY B 1 259 ? -6.711 11.898 4.117 1 91.19 259 GLY B O 1
ATOM 4445 N N . CYS B 1 260 ? -8.75 12.555 3.543 1 95.88 260 CYS B N 1
ATOM 4446 C CA . CYS B 1 260 ? -9.023 12.945 4.922 1 95.88 260 CYS B CA 1
ATOM 4447 C C . CYS B 1 260 ? -9.555 11.766 5.727 1 95.88 260 CYS B C 1
ATOM 4449 O O . CYS B 1 260 ? -9.758 11.875 6.938 1 95.88 260 CYS B O 1
ATOM 4451 N N . GLN B 1 261 ? -9.727 10.562 5.094 1 97.19 261 GLN B N 1
ATOM 4452 C CA . GLN B 1 261 ? -10.406 9.445 5.742 1 97.19 261 GLN B CA 1
ATOM 4453 C C . GLN B 1 261 ? -9.594 8.914 6.918 1 97.19 261 GLN B C 1
ATOM 4455 O O . GLN B 1 261 ? -10.148 8.602 7.973 1 97.19 261 GLN B O 1
ATOM 4460 N N . THR B 1 262 ? -8.32 8.828 6.746 1 97.44 262 THR B N 1
ATOM 4461 C CA . THR B 1 262 ? -7.512 8.305 7.844 1 97.44 262 THR B CA 1
ATOM 4462 C C . THR B 1 262 ? -7.445 9.312 8.992 1 97.44 262 THR B C 1
ATOM 4464 O O . THR B 1 262 ? -7.41 8.922 10.156 1 97.44 262 THR B O 1
ATOM 4467 N N . THR B 1 263 ? -7.422 10.602 8.656 1 98.38 263 THR B N 1
ATOM 4468 C CA . THR B 1 263 ? -7.488 11.625 9.695 1 98.38 263 THR B CA 1
ATOM 4469 C C . THR B 1 263 ? -8.781 11.5 10.5 1 98.38 263 THR B C 1
ATOM 4471 O O . THR B 1 263 ? -8.758 11.5 11.734 1 98.38 263 THR B O 1
ATOM 4474 N N . LEU B 1 264 ? -9.891 11.352 9.781 1 98.69 264 LEU B N 1
ATOM 4475 C CA . LEU B 1 264 ? -11.188 11.203 10.438 1 98.69 264 LEU B CA 1
ATOM 4476 C C . LEU B 1 264 ? -11.227 9.93 11.266 1 98.69 264 LEU B C 1
ATOM 4478 O O . LEU B 1 264 ? -11.75 9.922 12.391 1 98.69 264 LEU B O 1
ATOM 4482 N N . HIS B 1 265 ? -10.648 8.875 10.727 1 98.69 265 HIS B N 1
ATOM 4483 C CA . HIS B 1 265 ? -10.578 7.621 11.461 1 98.69 265 HIS B CA 1
ATOM 4484 C C . HIS B 1 265 ? -9.844 7.797 12.781 1 98.69 265 HIS B C 1
ATOM 4486 O O . HIS B 1 265 ? -10.359 7.418 13.844 1 98.69 265 HIS B O 1
ATOM 4492 N N . CYS B 1 266 ? -8.75 8.438 12.758 1 98.75 266 CYS B N 1
ATOM 4493 C CA . CYS B 1 266 ? -7.934 8.641 13.953 1 98.75 266 CYS B CA 1
ATOM 4494 C C . CYS B 1 266 ? -8.633 9.578 14.93 1 98.75 266 CYS B C 1
ATOM 4496 O O . CYS B 1 266 ? -8.539 9.398 16.141 1 98.75 266 CYS B O 1
ATOM 4498 N N . ALA B 1 267 ? -9.367 10.516 14.422 1 98.81 267 ALA B N 1
ATOM 4499 C CA . ALA B 1 267 ? -10.016 11.523 15.258 1 98.81 267 ALA B CA 1
ATOM 4500 C C . ALA B 1 267 ? -11.273 10.961 15.914 1 98.81 267 ALA B C 1
ATOM 4502 O O . ALA B 1 267 ? -11.648 11.383 17.016 1 98.81 267 ALA B O 1
ATOM 4503 N N . LEU B 1 268 ? -11.914 9.867 15.266 1 98.75 268 LEU B N 1
ATOM 4504 C CA . LEU B 1 268 ? -13.297 9.633 15.664 1 98.75 268 LEU B CA 1
ATOM 4505 C C . LEU B 1 268 ? -13.516 8.164 16 1 98.75 268 LEU B C 1
ATOM 4507 O O . LEU B 1 268 ? -14.445 7.824 16.734 1 98.75 268 LEU B O 1
ATOM 4511 N N . GLN B 1 269 ? -12.719 7.316 15.367 1 98.56 269 GLN B N 1
ATOM 4512 C CA . GLN B 1 269 ? -13.031 5.895 15.453 1 98.56 269 GLN B CA 1
ATOM 4513 C C . GLN B 1 269 ? -12.922 5.391 16.891 1 98.56 269 GLN B C 1
ATOM 4515 O O . GLN B 1 269 ? -11.891 5.566 17.547 1 98.56 269 GLN B O 1
ATOM 4520 N N . GLU B 1 270 ? -14.016 4.812 17.375 1 97.44 270 GLU B N 1
ATOM 4521 C CA . GLU B 1 270 ? -14.008 4.203 18.703 1 97.44 270 GLU B CA 1
ATOM 4522 C C . GLU B 1 270 ? -13.273 2.867 18.688 1 97.44 270 GLU B C 1
ATOM 4524 O O . GLU B 1 270 ? -13.234 2.18 17.672 1 97.44 270 GLU B O 1
ATOM 4529 N N . GLY B 1 271 ? -12.68 2.543 19.781 1 96.81 271 GLY B N 1
ATOM 4530 C CA . GLY B 1 271 ? -12.047 1.24 19.906 1 96.81 271 GLY B CA 1
ATOM 4531 C C . GLY B 1 271 ? -10.578 1.252 19.547 1 96.81 271 GLY B C 1
ATOM 4532 O O . GLY B 1 271 ? -9.883 0.25 19.734 1 96.81 271 GLY B O 1
ATOM 4533 N N . ILE B 1 272 ? -10.078 2.42 19.125 1 97.88 272 ILE B N 1
ATOM 4534 C CA . ILE B 1 272 ? -8.68 2.43 18.703 1 97.88 272 ILE B CA 1
ATOM 4535 C C . ILE B 1 272 ? -7.805 3 19.812 1 97.88 272 ILE B C 1
ATOM 4537 O O . ILE B 1 272 ? -6.605 3.219 19.609 1 97.88 272 ILE B O 1
ATOM 4541 N N . GLU B 1 273 ? -8.375 3.236 20.984 1 97.62 273 GLU B N 1
ATOM 4542 C CA . GLU B 1 273 ? -7.672 3.855 22.109 1 97.62 273 GLU B CA 1
ATOM 4543 C C . GLU B 1 273 ? -6.418 3.068 22.484 1 97.62 273 GLU B C 1
ATOM 4545 O O . GLU B 1 273 ? -5.383 3.654 22.797 1 97.62 273 GLU B O 1
ATOM 4550 N N . PRO B 1 274 ? -6.422 1.714 22.344 1 97.38 274 PRO B N 1
ATOM 4551 C CA . PRO B 1 274 ? -5.215 0.956 22.672 1 97.38 274 PRO B CA 1
ATOM 4552 C C . PRO B 1 274 ? -4.062 1.22 21.703 1 97.38 274 PRO B C 1
ATOM 4554 O O . PRO B 1 274 ? -2.918 0.86 21.984 1 97.38 274 PRO B O 1
ATOM 4557 N N . PHE B 1 275 ? -4.344 1.861 20.609 1 98.12 275 PHE B N 1
ATOM 4558 C CA . PHE B 1 275 ? -3.318 2.1 19.609 1 98.12 275 PHE B CA 1
ATOM 4559 C C . PHE B 1 275 ? -2.799 3.531 19.688 1 98.12 275 PHE B C 1
ATOM 4561 O O . PHE B 1 275 ? -2.236 4.047 18.719 1 98.12 275 PHE B O 1
ATOM 4568 N N . SER B 1 276 ? -3.016 4.18 20.844 1 98.62 276 SER B N 1
ATOM 4569 C CA . SER B 1 276 ? -2.457 5.512 21.047 1 98.62 276 SER B CA 1
ATOM 4570 C C . SER B 1 276 ? -0.949 5.52 20.812 1 98.62 276 SER B C 1
ATOM 4572 O O . SER B 1 276 ? -0.239 4.633 21.297 1 98.62 276 SER B O 1
ATOM 4574 N N . GLY B 1 277 ? -0.461 6.422 20.031 1 98.56 277 GLY B N 1
ATOM 4575 C CA . GLY B 1 277 ? 0.96 6.555 19.766 1 98.56 277 GLY B CA 1
ATOM 4576 C C . GLY B 1 277 ? 1.383 5.871 18.469 1 98.56 277 GLY B C 1
ATOM 4577 O O . GLY B 1 277 ? 2.533 5.992 18.047 1 98.56 277 GLY B O 1
ATOM 4578 N N . ARG B 1 278 ? 0.418 5.246 17.797 1 98.31 278 ARG B N 1
ATOM 4579 C CA . ARG B 1 278 ? 0.765 4.434 16.641 1 98.31 278 ARG B CA 1
ATOM 4580 C C . ARG B 1 278 ? 0.493 5.184 15.344 1 98.31 278 ARG B C 1
ATOM 4582 O O . ARG B 1 278 ? -0.05 6.289 15.359 1 98.31 278 ARG B O 1
ATOM 4589 N N . PHE B 1 279 ? 1.022 4.59 14.273 1 97.62 279 PHE B N 1
ATOM 4590 C CA . PHE B 1 279 ? 0.92 5.152 12.93 1 97.62 279 PHE B CA 1
ATOM 4591 C C . PHE B 1 279 ? -0.201 4.48 12.148 1 97.62 279 PHE B C 1
ATOM 4593 O O . PHE B 1 279 ? -0.315 3.252 12.148 1 97.62 279 PHE B O 1
ATOM 4600 N N . PHE B 1 280 ? -1.056 5.305 11.492 1 97.19 280 PHE B N 1
ATOM 4601 C CA . PHE B 1 280 ? -2.17 4.773 10.711 1 97.19 280 PHE B CA 1
ATOM 4602 C C . PHE B 1 280 ? -2.037 5.156 9.242 1 97.19 280 PHE B C 1
ATOM 4604 O O . PHE B 1 280 ? -1.542 6.238 8.922 1 97.19 280 PHE B O 1
ATOM 4611 N N . SER B 1 281 ? -2.418 4.355 8.375 1 92.81 281 SER B N 1
ATOM 4612 C CA . SER B 1 281 ? -2.619 4.574 6.945 1 92.81 281 SER B CA 1
ATOM 4613 C C . SER B 1 281 ? -3.82 3.789 6.43 1 92.81 281 SER B C 1
ATOM 4615 O O . SER B 1 281 ? -4.035 2.643 6.824 1 92.81 281 SER B O 1
ATOM 4617 N N . ASN B 1 282 ? -4.625 4.434 5.609 1 91.88 282 ASN B N 1
ATOM 4618 C CA . ASN B 1 282 ? -5.805 3.773 5.062 1 91.88 282 ASN B CA 1
ATOM 4619 C C . ASN B 1 282 ? -6.699 3.221 6.168 1 91.88 282 ASN B C 1
ATOM 4621 O O . ASN B 1 282 ? -7.168 2.084 6.082 1 91.88 282 ASN B O 1
ATOM 4625 N N . CYS B 1 283 ? -6.801 3.963 7.215 1 95.5 283 CYS B N 1
ATOM 4626 C CA . CYS B 1 283 ? -7.66 3.713 8.367 1 95.5 283 CYS B CA 1
ATOM 4627 C C . CYS B 1 283 ? -7.246 2.434 9.086 1 95.5 283 CYS B C 1
ATOM 4629 O O . CYS B 1 283 ? -8.094 1.73 9.648 1 95.5 283 CYS B O 1
ATOM 4631 N N . THR B 1 284 ? -6.02 2.074 8.961 1 92.56 284 THR B N 1
ATOM 4632 C CA . THR B 1 284 ? -5.484 0.864 9.57 1 92.56 284 THR B CA 1
ATOM 4633 C C . THR B 1 284 ? -4.141 1.141 10.242 1 92.56 284 THR B C 1
ATOM 4635 O O . THR B 1 284 ? -3.303 1.854 9.68 1 92.56 284 THR B O 1
ATOM 4638 N N . VAL B 1 285 ? -3.967 0.556 11.43 1 95.31 285 VAL B N 1
ATOM 4639 C CA . VAL B 1 285 ? -2.693 0.707 12.133 1 95.31 285 VAL B CA 1
ATOM 4640 C C . VAL B 1 285 ? -1.582 0.035 11.328 1 95.31 285 VAL B C 1
ATOM 4642 O O . VAL B 1 285 ? -1.774 -1.052 10.773 1 95.31 285 VAL B O 1
ATOM 4645 N N . LYS B 1 286 ? -0.46 0.701 11.188 1 91.5 286 LYS B N 1
ATOM 4646 C CA . LYS B 1 286 ? 0.685 0.19 10.438 1 91.5 286 LYS B CA 1
ATOM 4647 C C . LYS B 1 286 ? 1.907 0.039 11.336 1 91.5 286 LYS B C 1
ATOM 4649 O O . LYS B 1 286 ? 2.088 0.81 12.281 1 91.5 286 LYS B O 1
ATOM 4654 N N . GLU B 1 287 ? 2.689 -0.95 10.977 1 87.38 287 GLU B N 1
ATOM 4655 C CA . GLU B 1 287 ? 3.988 -1.054 11.641 1 87.38 287 GLU B CA 1
ATOM 4656 C C . GLU B 1 287 ? 4.973 -0.03 11.078 1 87.38 287 GLU B C 1
ATOM 4658 O O . GLU B 1 287 ? 4.934 0.296 9.891 1 87.38 287 GLU B O 1
ATOM 4663 N N . VAL B 1 288 ? 5.805 0.451 11.977 1 91.56 288 VAL B N 1
ATOM 4664 C CA . VAL B 1 288 ? 6.828 1.405 11.562 1 91.56 288 VAL B CA 1
ATOM 4665 C C . VAL B 1 288 ? 8.203 0.759 11.648 1 91.56 288 VAL B C 1
ATOM 4667 O O . VAL B 1 288 ? 8.352 -0.325 12.219 1 91.56 288 VAL B O 1
ATOM 4670 N N . TYR B 1 289 ? 9.18 1.347 10.984 1 87.25 289 TYR B N 1
ATOM 4671 C CA . TYR B 1 289 ? 10.539 0.835 11.023 1 87.25 289 TYR B CA 1
ATOM 4672 C C . TYR B 1 289 ? 11.164 1.053 12.398 1 87.25 289 TYR B C 1
ATOM 4674 O O . TYR B 1 289 ? 10.703 1.902 13.164 1 87.25 289 TYR B O 1
ATOM 4682 N N . ASP B 1 290 ? 12.195 0.38 12.703 1 86.31 290 ASP B N 1
ATOM 4683 C CA . ASP B 1 290 ? 12.82 0.356 14.023 1 86.31 290 ASP B CA 1
ATOM 4684 C C . ASP B 1 290 ? 13.273 1.752 14.438 1 86.31 290 ASP B C 1
ATOM 4686 O O . ASP B 1 290 ? 13.18 2.115 15.617 1 86.31 290 ASP B O 1
ATOM 4690 N N . LYS B 1 291 ? 13.75 2.521 13.539 1 86.12 291 LYS B N 1
ATOM 4691 C CA . LYS B 1 291 ? 14.234 3.857 13.867 1 86.12 291 LYS B CA 1
ATOM 4692 C C . LYS B 1 291 ? 13.125 4.73 14.438 1 86.12 291 LYS B C 1
ATOM 4694 O O . LYS B 1 291 ? 13.391 5.676 15.18 1 86.12 291 LYS B O 1
ATOM 4699 N N . ALA B 1 292 ? 11.906 4.344 14.055 1 90.62 292 ALA B N 1
ATOM 4700 C CA . ALA B 1 292 ? 10.766 5.121 14.531 1 90.62 292 ALA B CA 1
ATOM 4701 C C . ALA B 1 292 ? 10.289 4.617 15.891 1 90.62 292 ALA B C 1
ATOM 4703 O O . ALA B 1 292 ? 9.438 5.246 16.531 1 90.62 292 ALA B O 1
ATOM 4704 N N . LYS B 1 293 ? 10.859 3.504 16.312 1 90 293 LYS B N 1
ATOM 4705 C CA . LYS B 1 293 ? 10.523 2.955 17.625 1 90 293 LYS B CA 1
ATOM 4706 C C . LYS B 1 293 ? 11.656 3.191 18.609 1 90 293 LYS B C 1
ATOM 4708 O O . LYS B 1 293 ? 11.727 2.527 19.656 1 90 293 LYS B O 1
ATOM 4713 N N . ASP B 1 294 ? 12.469 4.062 18.359 1 92.88 294 ASP B N 1
ATOM 4714 C CA . ASP B 1 294 ? 13.641 4.348 19.172 1 92.88 294 ASP B CA 1
ATOM 4715 C C . ASP B 1 294 ? 13.297 5.273 20.344 1 92.88 294 ASP B C 1
ATOM 4717 O O . ASP B 1 294 ? 13.18 6.488 20.156 1 92.88 294 ASP B O 1
ATOM 4721 N N . ASP B 1 295 ? 13.312 4.688 21.547 1 95.31 295 ASP B N 1
ATOM 4722 C CA . ASP B 1 295 ? 12.945 5.449 22.75 1 95.31 295 ASP B CA 1
ATOM 4723 C C . ASP B 1 295 ? 13.945 6.582 23 1 95.31 295 ASP B C 1
ATOM 4725 O O . ASP B 1 295 ? 13.555 7.676 23.422 1 95.31 295 ASP B O 1
ATOM 4729 N N . ALA B 1 296 ? 15.156 6.316 22.75 1 96.56 296 ALA B N 1
ATOM 4730 C CA . ALA B 1 296 ? 16.188 7.332 22.984 1 96.56 296 ALA B CA 1
ATOM 4731 C C . ALA B 1 296 ? 16.016 8.5 22.016 1 96.56 296 ALA B C 1
ATOM 4733 O O . ALA B 1 296 ? 16.125 9.664 22.422 1 96.56 296 ALA B O 1
ATOM 4734 N N . ALA B 1 297 ? 15.664 8.211 20.812 1 96.75 297 ALA B N 1
ATOM 4735 C CA . ALA B 1 297 ? 15.508 9.25 19.797 1 96.75 297 ALA B CA 1
ATOM 4736 C C . ALA B 1 297 ? 14.273 10.109 20.078 1 96.75 297 ALA B C 1
ATOM 4738 O O . ALA B 1 297 ? 14.32 11.336 19.938 1 96.75 297 ALA B O 1
ATOM 4739 N N . SER B 1 298 ? 13.203 9.422 20.422 1 98 298 SER B N 1
ATOM 4740 C CA . SER B 1 298 ? 11.984 10.18 20.672 1 98 298 SER B CA 1
ATOM 4741 C C . SER B 1 298 ? 12.141 11.078 21.891 1 98 298 SER B C 1
ATOM 4743 O O . SER B 1 298 ? 11.672 12.219 21.891 1 98 298 SER B O 1
ATOM 4745 N N . LYS B 1 299 ? 12.789 10.586 22.906 1 98.12 299 LYS B N 1
ATOM 4746 C CA . LYS B 1 299 ? 13.039 11.383 24.094 1 98.12 299 LYS B CA 1
ATOM 4747 C C . LYS B 1 299 ? 13.969 12.555 23.797 1 98.12 299 LYS B C 1
ATOM 4749 O O . LYS B 1 299 ? 13.734 13.68 24.234 1 98.12 299 LYS B O 1
ATOM 4754 N N . LYS B 1 300 ? 15.016 12.258 23.062 1 98.06 300 LYS B N 1
ATOM 4755 C CA . LYS B 1 300 ? 15.969 13.297 22.688 1 98.06 300 LYS B CA 1
ATOM 4756 C C . LYS B 1 300 ? 15.297 14.391 21.859 1 98.06 300 LYS B C 1
ATOM 4758 O O . LYS B 1 300 ? 15.539 15.578 22.094 1 98.06 300 LYS B O 1
ATOM 4763 N N . LEU B 1 301 ? 14.469 14.016 20.953 1 98.5 301 LEU B N 1
ATOM 4764 C CA . LEU B 1 301 ? 13.742 14.984 20.141 1 98.5 301 LEU B CA 1
ATOM 4765 C C . LEU B 1 301 ? 12.805 15.82 21.016 1 98.5 301 LEU B C 1
ATOM 4767 O O . LEU B 1 301 ? 12.688 17.031 20.828 1 98.5 301 LEU B O 1
ATOM 4771 N N . TRP B 1 302 ? 12.156 15.164 21.938 1 98.69 302 TRP B N 1
ATOM 4772 C CA . TRP B 1 302 ? 11.25 15.859 22.844 1 98.69 302 TRP B CA 1
ATOM 4773 C C . TRP B 1 302 ? 11.992 16.938 23.625 1 98.69 302 TRP B C 1
ATOM 4775 O O . TRP B 1 302 ? 11.562 18.094 23.656 1 98.69 302 TRP B O 1
ATOM 4785 N N . GLU B 1 303 ? 13.078 16.578 24.188 1 98.5 303 GLU B N 1
ATOM 4786 C CA . GLU B 1 303 ? 13.852 17.5 25.016 1 98.5 303 GLU B CA 1
ATOM 4787 C C . GLU B 1 303 ? 14.391 18.656 24.188 1 98.5 303 GLU B C 1
ATOM 4789 O O . GLU B 1 303 ? 14.367 19.812 24.625 1 98.5 303 GLU B O 1
ATOM 4794 N N . LEU B 1 304 ? 14.852 18.297 23.078 1 98.56 304 LEU B N 1
ATOM 4795 C CA . LEU B 1 304 ? 15.328 19.328 22.172 1 98.56 304 LEU B CA 1
ATOM 4796 C C . LEU B 1 304 ? 14.203 20.281 21.797 1 98.56 304 LEU B C 1
ATOM 4798 O O . LEU B 1 304 ? 14.398 21.5 21.781 1 98.56 304 LEU B O 1
ATOM 4802 N N . SER B 1 305 ? 13.07 19.75 21.484 1 98.75 305 SER B N 1
ATOM 4803 C CA . SER B 1 305 ? 11.914 20.562 21.109 1 98.75 305 SER B CA 1
ATOM 4804 C C . SER B 1 305 ? 11.477 21.469 22.266 1 98.75 305 SER B C 1
ATOM 4806 O O . SER B 1 305 ? 11.125 22.625 22.047 1 98.75 305 SER B O 1
ATOM 4808 N N . GLU B 1 306 ? 11.531 20.922 23.484 1 98.56 306 GLU B N 1
ATOM 4809 C CA . GLU B 1 306 ? 11.219 21.734 24.656 1 98.56 306 GLU B CA 1
ATOM 4810 C C . GLU B 1 306 ? 12.164 22.922 24.781 1 98.56 306 GLU B C 1
ATOM 4812 O O . GLU B 1 306 ? 11.734 24.031 25.062 1 98.56 306 GLU B O 1
ATOM 4817 N N . ARG B 1 307 ? 13.406 22.672 24.578 1 98 307 ARG B N 1
ATOM 4818 C CA . ARG B 1 307 ? 14.414 23.719 24.672 1 98 307 ARG B CA 1
ATOM 4819 C C . ARG B 1 307 ? 14.195 24.797 23.625 1 98 307 ARG B C 1
ATOM 4821 O O . ARG B 1 307 ? 14.234 25.984 23.922 1 98 307 ARG B O 1
ATOM 4828 N N . LEU B 1 308 ? 13.906 24.359 22.438 1 98.06 308 LEU B N 1
ATOM 4829 C CA . LEU B 1 308 ? 13.734 25.281 21.312 1 98.06 308 LEU B CA 1
ATOM 4830 C C . LEU B 1 308 ? 12.461 26.125 21.5 1 98.06 308 LEU B C 1
ATOM 4832 O O . LEU B 1 308 ? 12.383 27.25 21.016 1 98.06 308 LEU B O 1
ATOM 4836 N N . CYS B 1 309 ? 11.469 25.547 22.219 1 97.94 309 CYS B N 1
ATOM 4837 C CA . CYS B 1 309 ? 10.188 26.219 22.438 1 97.94 309 CYS B CA 1
ATOM 4838 C C . CYS B 1 309 ? 10.211 27.047 23.719 1 97.94 309 CYS B C 1
ATOM 4840 O O . CYS B 1 309 ? 9.258 27.781 24 1 97.94 309 CYS B O 1
ATOM 4842 N N . GLY B 1 310 ? 11.188 26.922 24.531 1 95.75 310 GLY B N 1
ATOM 4843 C CA . GLY B 1 310 ? 11.266 27.594 25.812 1 95.75 310 GLY B CA 1
ATOM 4844 C C . GLY B 1 310 ? 10.375 26.953 26.875 1 95.75 310 GLY B C 1
ATOM 4845 O O . GLY B 1 310 ? 9.828 27.656 27.734 1 95.75 310 GLY B O 1
ATOM 4846 N N . LEU B 1 311 ? 10.125 25.688 26.734 1 94.19 311 LEU B N 1
ATOM 4847 C CA . LEU B 1 311 ? 9.281 24.969 27.688 1 94.19 311 LEU B CA 1
ATOM 4848 C C . LEU B 1 311 ? 10.133 24.188 28.688 1 94.19 311 LEU B C 1
ATOM 4850 O O . LEU B 1 311 ? 9.602 23.578 29.625 1 94.19 311 LEU B O 1
ATOM 4854 N N . ALA B 1 312 ? 11.406 24.219 28.594 1 81.94 312 ALA B N 1
ATOM 4855 C CA . ALA B 1 312 ? 12.273 23.469 29.5 1 81.94 312 ALA B CA 1
ATOM 4856 C C . ALA B 1 312 ? 12.383 24.156 30.859 1 81.94 312 ALA B C 1
ATOM 4858 O O . ALA B 1 312 ? 12.258 25.375 30.953 1 81.94 312 ALA B O 1
#

Organism: Neolamprologus brichardi (NCBI:txid32507)

Solvent-accessible surface area (backbone atoms only — not comparable to full-atom values): 31257 Å² total; per-residue (Å²): 134,73,75,78,61,43,70,48,57,48,45,42,24,53,60,64,26,55,32,49,68,51,77,58,80,71,70,27,69,90,34,26,34,40,33,27,40,21,48,45,64,39,30,25,45,39,50,32,54,45,23,54,33,44,20,35,35,35,35,27,21,63,48,64,69,52,25,50,52,31,43,52,50,36,27,65,75,34,73,30,82,46,53,43,68,43,66,32,38,44,43,25,70,67,38,36,51,52,38,47,51,48,43,65,70,72,40,96,55,39,29,35,42,33,44,49,43,70,63,88,52,85,60,62,24,81,80,58,23,20,27,32,42,24,32,39,28,47,27,48,50,49,43,48,61,71,44,41,65,53,26,52,75,40,44,72,16,35,38,36,38,58,36,38,72,46,23,79,68,32,66,84,48,63,66,43,36,72,74,59,39,16,70,66,85,66,81,47,68,69,46,46,52,42,40,45,12,24,26,22,30,46,32,39,26,49,27,38,44,48,30,62,71,30,61,93,56,53,39,40,24,29,20,28,23,42,69,44,50,42,75,67,58,61,71,76,47,58,70,69,62,38,63,68,39,41,64,58,43,54,51,69,20,15,49,42,73,44,22,22,17,27,56,48,22,70,69,54,39,79,87,50,68,89,50,42,27,38,41,28,41,58,62,35,83,48,89,74,57,69,81,69,67,35,64,67,57,26,50,51,50,50,53,51,49,29,54,77,66,69,70,106,132,72,75,77,61,42,70,46,57,49,45,43,25,53,58,64,26,56,33,48,68,51,78,58,80,70,68,27,69,90,34,25,34,40,32,27,39,22,48,44,63,39,30,24,45,41,50,33,53,45,23,54,34,43,20,35,33,36,35,28,22,64,48,62,68,52,25,51,52,32,40,54,50,36,28,64,76,34,72,30,82,47,54,44,66,43,66,32,37,44,41,26,70,68,38,36,50,51,38,46,53,48,43,66,72,71,40,96,57,39,30,34,42,34,45,50,43,72,63,88,53,85,59,60,24,82,80,58,23,20,29,31,43,24,32,39,29,47,27,48,52,48,42,50,61,71,45,42,65,52,26,50,74,43,45,72,16,35,38,36,36,58,38,37,72,46,23,79,68,30,64,83,47,63,66,44,35,72,73,59,40,16,72,67,85,66,79,47,70,70,46,47,52,42,40,45,12,23,27,23,29,45,32,40,26,50,28,39,44,48,29,63,72,31,63,94,56,53,39,39,25,30,22,29,23,44,68,46,51,43,76,68,58,63,72,78,46,60,69,69,61,38,61,68,41,43,63,59,42,53,51,69,21,14,48,42,74,43,21,22,17,28,54,49,23,69,69,53,40,79,87,50,68,87,49,42,27,37,40,30,41,58,62,34,83,48,88,75,58,68,82,70,67,34,67,66,56,25,51,50,49,49,54,50,48,27,53,77,68,68,68,106

Secondary structure (DSSP, 8-state):
------HHHHHHIIIIII----------TT-EEEEETTTSHHHHHHHHHHHHTT-EEEEEES-HHHHHHHHHHHHHHH--S-EEEEE--TT-HHHHHHHHHHHHHH-S---EEEE-------SB-TTS-BHHIIIIIIIHHHHHHHHHHHHHHT-SEEEEEE--GGGGG----HHHHHHHSSS----SHHHHHHHHHHHHHHHHHHHHHHHHHTTTSSEEEEEEE---BGGGGGGGS-HHHHHHHHHHHHHHSB-HHHHTHHHHHHHH-TT-GGGTT-EEETTEEE---GGGG-HHHHHHHHHHHHHHHT--/------HHHHHHIIIIII----------TT-EEEEETTTSHHHHHHHHHHHHTT-EEEEEES-HHHHHHHHHHHHHHH--S-EEEEE--TT-HHHHHHHHHHHHHH-S---EEEE-------SB-TTS-BHHIIIIIIIHHHHHHHHHHHHHHT-SEEEEEE--GGGGG----HHHHHHHSSS----SHHHHHHHHHHHHHHHHHHHHHHHHHTTTSSEEEEEEE---BGGGGGGGS-HHHHHHHHHHHHHHSB-HHHHTHHHHHHHH-TT-GGGTT-EEETTEEE---GGGG-HHHHHHHHHHHHHHHT--

Radius of gyration: 27.39 Å; Cα contacts (8 Å, |Δi|>4): 1277; chains: 2; bounding box: 50×76×63 Å

InterPro domains:
  IPR002347 Short-chain dehydrogenase/reductase SDR [PF00106] (31-167)
  IPR002347 Short-chain dehydrogenase/reductase SDR [PR00080] (108-119)
  IPR002347 Short-chain dehydrogenase/reductase SDR [PR00080] (157-165)
  IPR002347 Short-chain dehydrogenase/reductase SDR [PR00080] (196-215)
  IPR002347 Short-chain dehydrogenase/reductase SDR [PR00081] (32-49)
  IPR002347 Short-chain dehydrogenase/reductase SDR [PR00081] (108-119)
  IPR002347 Short-chain dehydrogenase/reductase SDR [PR00081] (151-167)
  IPR002347 Short-chain dehydrogenase/reductase SDR [PR00081] (196-215)
  IPR002347 Short-chain dehydrogenase/reductase SDR [PR00081] (217-234)
  IPR036291 NAD(P)-binding domain superfamily [SSF51735] (27-310)

pLDDT: mean 91.35, std 14.15, range [20.22, 98.94]

Nearest PDB structures (foldseek):
  6jh7-assembly1_A-2  TM=7.541E-01  e=8.580E-13  Microcystis aeruginosa FACHB-905 = DIANCHI905
  6jh7-assembly1_B-2  TM=7.226E-01  e=7.221E-13  Microcystis aeruginosa FACHB-905 = DIANCHI905
  4yag-assembly1_B  TM=6.562E-01  e=1.364E-13  Sphingobium sp. SYK-6
  4yae-assembly1_B  TM=6.935E-01  e=9.087E-13  Sphingobium sp. SYK-6
  3ioy-assembly1_A  TM=7.466E-01  e=2.855E-11  Novosphingobium aromaticivorans DSM 12444

Sequence (624 aa):
RFVHDSPVAYFYREIVVKGKRCTSKAKLHGKTVIVTGSNTGIGKTTALDLAKRGARVILACRSKQRGEAALEEIKRDSGNNQVVFMQLDLGSLKSVHSFAENILKSEPQLDILINNAGVQMQGRTADGLGLMFGVNHIGHFLLTNLLLERLKACGPSRVVNVSSMAHYFGKIDFDCLNTHKALGLGTSFMEVLQYYSDSKLCNYLFTYELAKKLKGTNVTCYSLHPGAINSELARNTNSTLRFFLKPLTAYFFKNTEQGCQTTLHCALQEGIEPFSGRFFSNCTVKEVYDKAKDDAASKKLWELSERLCGLARFVHDSPVAYFYREIVVKGKRCTSKAKLHGKTVIVTGSNTGIGKTTALDLAKRGARVILACRSKQRGEAALEEIKRDSGNNQVVFMQLDLGSLKSVHSFAENILKSEPQLDILINNAGVQMQGRTADGLGLMFGVNHIGHFLLTNLLLERLKACGPSRVVNVSSMAHYFGKIDFDCLNTHKALGLGTSFMEVLQYYSDSKLCNYLFTYELAKKLKGTNVTCYSLHPGAINSELARNTNSTLRFFLKPLTAYFFKNTEQGCQTTLHCALQEGIEPFSGRFFSNCTVKEVYDKAKDDAASKKLWELSERLCGLA